Protein AF-0000000084992539 (afdb_homodimer)

Radius of gyration: 20.86 Å; Cα contacts (8 Å, |Δi|>4): 1136; chains: 2; bounding box: 51×56×51 Å

InterPro domains:
  IPR000878 Tetrapyrrole methylase [PF00590] (2-202)
  IPR006363 Precorrin-3B C17-methyltransferase domain [TIGR01466] (1-234)
  IPR006363 Precorrin-3B C17-methyltransferase domain [cd11646] (2-233)
  IPR014776 Tetrapyrrole methylase, subdomain 2 [G3DSA:3.30.950.10] (105-234)
  IPR014777 Tetrapyrrole methylase, subdomain 1 [G3DSA:3.40.1010.10] (1-104)
  IPR035996 Tetrapyrrole methylase superfamily [SSF53790] (2-235)
  IPR051810 Precorrin Methyltransferase [PTHR47036] (2-236)

Nearest PDB structures (foldseek):
  2zvb-assembly1_A  TM=9.576E-01  e=1.661E-28  Thermus thermophilus HB8
  3nut-assembly1_D  TM=9.569E-01  e=6.440E-25  Rhodobacter capsulatus
  6p5z-assembly1_A  TM=8.411E-01  e=5.111E-14  Salmonella enterica subsp. enterica serovar Typhimurium
  6pr0-assembly1_B  TM=8.339E-01  e=1.007E-13  Salmonella enterica subsp. enterica serovar Typhimurium
  1va0-assembly1_A  TM=8.004E-01  e=2.388E-13  Thermus thermophilus HB8

Sequence (472 aa):
MGIGPGSLSDLTFRAAACLEEAEVIIGYRPYLESIAAYLKGKEVFPGRMREELERAREAVLQAQKGKRVAVVSGGDPGVYGMAVPVLQAALEEGVAVEVIPGVTAATAVAACLGAPLGHDFAVVSLSDLLTPWPLILRRLKGALAADFVLVLYNPSSSRRQERWREAVEVIKGGRDPDTPVGIVWEATRPSERKVLTTVGEMEKFPVDMRSLVIVGNSQTYVAGGLMITPRGYERKMGIGPGSLSDLTFRAAACLEEAEVIIGYRPYLESIAAYLKGKEVFPGRMREELERAREAVLQAQKGKRVAVVSGGDPGVYGMAVPVLQAALEEGVAVEVIPGVTAATAVAACLGAPLGHDFAVVSLSDLLTPWPLILRRLKGALAADFVLVLYNPSSSRRQERWREAVEVIKGGRDPDTPVGIVWEATRPSERKVLTTVGEMEKFPVDMRSLVIVGNSQTYVAGGLMITPRGYERK

Solvent-accessible surface area (backbone atoms only — not comparable to full-atom values): 23608 Å² total; per-residue (Å²): 53,9,50,7,56,49,27,64,45,47,23,22,49,47,45,51,53,49,48,68,67,28,48,32,42,35,28,41,44,72,57,47,61,63,45,50,87,60,47,74,95,39,50,73,47,74,36,57,89,91,35,57,64,58,52,20,48,50,47,44,54,45,36,73,73,71,43,47,64,38,52,52,18,66,8,14,13,36,57,75,35,51,36,40,52,32,50,55,47,18,59,77,69,71,48,88,80,81,57,44,57,23,23,34,48,70,52,44,41,28,24,76,38,42,10,49,41,19,42,50,33,30,41,40,56,61,53,54,86,50,36,62,60,71,55,47,51,42,32,51,52,23,37,38,75,32,51,27,19,37,36,34,38,44,45,21,44,98,86,31,57,66,57,34,54,52,51,50,52,55,48,50,73,56,42,61,48,77,27,33,24,40,39,30,31,40,44,69,32,96,74,46,45,73,47,84,47,19,51,68,51,44,85,78,52,89,70,31,74,59,26,42,38,38,37,43,25,93,69,27,42,74,59,96,90,23,36,37,17,67,54,31,70,82,77,104,51,9,50,7,55,49,28,64,45,45,25,22,49,47,45,50,52,48,45,68,66,29,48,31,42,34,28,42,42,72,57,46,61,61,45,50,88,59,46,74,96,39,49,74,47,72,37,57,89,90,36,58,65,57,53,19,50,50,46,44,54,45,35,74,72,71,44,47,62,38,52,52,18,68,8,14,12,36,57,76,37,51,35,40,50,34,50,55,47,17,59,78,68,70,49,89,81,81,58,41,56,24,23,34,49,69,52,46,42,27,24,76,38,42,10,50,41,21,43,49,31,30,43,41,58,60,52,55,86,50,35,63,60,71,56,47,51,43,31,51,51,22,37,38,74,32,53,26,19,37,36,34,38,44,45,20,44,99,86,31,58,66,58,35,52,52,50,49,51,54,47,49,74,56,44,60,48,76,25,34,24,40,39,31,31,41,42,70,32,97,76,45,44,74,47,82,47,20,52,69,52,45,85,80,52,89,70,31,74,59,26,42,38,38,38,43,25,94,70,26,44,75,58,96,89,24,35,36,16,68,54,33,72,82,78,103

Structure (mmCIF, N/CA/C/O backbone):
data_AF-0000000084992539-model_v1
#
loop_
_entity.id
_entity.type
_entity.pdbx_description
1 polymer 'Precorrin-3B C17-methyltransferase'
#
loop_
_atom_site.group_PDB
_atom_site.id
_atom_site.type_symbol
_atom_site.label_atom_id
_atom_site.label_alt_id
_atom_site.label_comp_id
_atom_site.label_asym_id
_atom_site.label_entity_id
_atom_site.label_seq_id
_atom_site.pdbx_PDB_ins_code
_atom_site.Cartn_x
_atom_site.Cartn_y
_atom_site.Cartn_z
_atom_site.occupancy
_atom_site.B_iso_or_equiv
_atom_site.auth_seq_id
_atom_site.auth_comp_id
_atom_site.auth_asym_id
_atom_site.auth_atom_id
_atom_site.pdbx_PDB_model_num
ATOM 1 N N . MET A 1 1 ? 8.859 11.43 4.598 1 98.06 1 MET A N 1
ATOM 2 C CA . MET A 1 1 ? 9.305 10.352 3.719 1 98.06 1 MET A CA 1
ATOM 3 C C . MET A 1 1 ? 9.188 9 4.414 1 98.06 1 MET A C 1
ATOM 5 O O . MET A 1 1 ? 9.359 8.906 5.629 1 98.06 1 MET A O 1
ATOM 9 N N . GLY A 1 2 ? 8.797 7.98 3.609 1 98.5 2 GLY A N 1
ATOM 10 C CA . GLY A 1 2 ? 8.734 6.621 4.117 1 98.5 2 GLY A CA 1
ATOM 11 C C . GLY A 1 2 ? 10.086 5.93 4.148 1 98.5 2 GLY A C 1
ATOM 12 O O . GLY A 1 2 ? 10.828 5.957 3.164 1 98.5 2 GLY A O 1
ATOM 13 N N . ILE A 1 3 ? 10.359 5.285 5.285 1 98.19 3 ILE A N 1
ATOM 14 C CA . ILE A 1 3 ? 11.641 4.602 5.395 1 98.19 3 ILE A CA 1
ATOM 15 C C . ILE A 1 3 ? 11.43 3.092 5.297 1 98.19 3 ILE A C 1
ATOM 17 O O . ILE A 1 3 ? 12.359 2.312 5.523 1 98.19 3 ILE A O 1
ATOM 21 N N . GLY A 1 4 ? 10.195 2.672 4.965 1 98 4 GLY A N 1
ATOM 22 C CA . GLY A 1 4 ? 9.891 1.256 4.82 1 98 4 GLY A CA 1
ATOM 23 C C . GLY A 1 4 ? 9.484 0.596 6.125 1 98 4 GLY A C 1
ATOM 24 O O . GLY A 1 4 ? 9.391 1.261 7.156 1 98 4 GLY A O 1
ATOM 25 N N . PRO A 1 5 ? 9.266 -0.659 6.082 1 96.88 5 PRO A N 1
ATOM 26 C CA . PRO A 1 5 ? 8.609 -1.364 7.188 1 96.88 5 PRO A CA 1
ATOM 27 C C . PRO A 1 5 ? 9.57 -1.72 8.32 1 96.88 5 PRO A C 1
ATOM 29 O O . PRO A 1 5 ? 9.148 -1.908 9.461 1 96.88 5 PRO A O 1
ATOM 32 N N . GLY A 1 6 ? 10.82 -1.955 8 1 95.69 6 GLY A N 1
ATOM 33 C CA . GLY A 1 6 ? 11.711 -2.391 9.062 1 95.69 6 GLY A CA 1
ATOM 34 C C . GLY A 1 6 ? 13.164 -2.447 8.625 1 95.69 6 GLY A C 1
ATOM 35 O O . GLY A 1 6 ? 14.008 -1.706 9.141 1 95.69 6 GLY A O 1
ATOM 36 N N . SER A 1 7 ? 13.406 -3.236 7.621 1 96.31 7 SER A N 1
ATOM 37 C CA . SER A 1 7 ? 14.766 -3.42 7.121 1 96.31 7 SER A CA 1
ATOM 38 C C . SER A 1 7 ? 15.219 -2.217 6.301 1 96.31 7 SER A C 1
ATOM 40 O O . SER A 1 7 ? 14.461 -1.704 5.473 1 96.31 7 SER A O 1
ATOM 42 N N . LEU A 1 8 ? 16.438 -1.848 6.469 1 96.69 8 LEU A N 1
ATOM 43 C CA . LEU A 1 8 ? 17.016 -0.769 5.672 1 96.69 8 LEU A CA 1
ATOM 44 C C . LEU A 1 8 ? 17.078 -1.156 4.199 1 96.69 8 LEU A C 1
ATOM 46 O O . LEU A 1 8 ? 17.109 -0.287 3.324 1 96.69 8 LEU A O 1
ATOM 50 N N . SER A 1 9 ? 17.109 -2.414 3.959 1 97.94 9 SER A N 1
ATOM 51 C CA . SER A 1 9 ? 17.156 -2.877 2.574 1 97.94 9 SER A CA 1
ATOM 52 C C . SER A 1 9 ? 15.859 -2.52 1.842 1 97.94 9 SER A C 1
ATOM 54 O O . SER A 1 9 ? 15.82 -2.516 0.609 1 97.94 9 SER A O 1
ATOM 56 N N . ASP A 1 10 ? 14.781 -2.24 2.584 1 98.38 10 ASP A N 1
ATOM 57 C CA . ASP A 1 10 ? 13.5 -1.911 1.962 1 98.38 10 ASP A CA 1
ATOM 58 C C . ASP A 1 10 ? 13.367 -0.406 1.742 1 98.38 10 ASP A C 1
ATOM 60 O O . ASP A 1 10 ? 12.32 0.073 1.307 1 98.38 10 ASP A O 1
ATOM 64 N N . LEU A 1 11 ? 14.43 0.344 2.078 1 98.75 11 LEU A N 1
ATOM 65 C CA . LEU A 1 11 ? 14.492 1.766 1.762 1 98.75 11 LEU A CA 1
ATOM 66 C C . LEU A 1 11 ? 14.617 1.982 0.257 1 98.75 11 LEU A C 1
ATOM 68 O O . LEU A 1 11 ? 15.352 1.256 -0.421 1 98.75 11 LEU A O 1
ATOM 72 N N . THR A 1 12 ? 13.906 2.939 -0.321 1 98.81 12 THR A N 1
ATOM 73 C CA . THR A 1 12 ? 14.023 3.246 -1.742 1 98.81 12 THR A CA 1
ATOM 74 C C . THR A 1 12 ? 15.258 4.113 -2.008 1 98.81 12 THR A C 1
ATOM 76 O O . THR A 1 12 ? 15.742 4.801 -1.11 1 98.81 12 THR A O 1
ATOM 79 N N . PHE A 1 13 ? 15.703 4.113 -3.225 1 98.75 13 PHE A N 1
ATOM 80 C CA . PHE A 1 13 ? 16.797 4.992 -3.605 1 98.75 13 PHE A CA 1
ATOM 81 C C . PHE A 1 13 ? 16.422 6.453 -3.404 1 98.75 13 PHE A C 1
ATOM 83 O O . PHE A 1 13 ? 17.25 7.262 -2.965 1 98.75 13 PHE A O 1
ATOM 90 N N . ARG A 1 14 ? 15.211 6.805 -3.684 1 98.62 14 ARG A N 1
ATOM 91 C CA . ARG A 1 14 ? 14.727 8.172 -3.543 1 98.62 14 ARG A CA 1
ATOM 92 C C . ARG A 1 14 ? 14.742 8.609 -2.084 1 98.62 14 ARG A C 1
ATOM 94 O O . ARG A 1 14 ? 15.188 9.719 -1.771 1 98.62 14 ARG A O 1
ATOM 101 N N . ALA A 1 15 ? 14.195 7.746 -1.207 1 98.75 15 ALA A N 1
ATOM 102 C CA . ALA A 1 15 ? 14.203 8.062 0.219 1 98.75 15 ALA A CA 1
ATOM 103 C C . ALA A 1 15 ? 15.633 8.219 0.738 1 98.75 15 ALA A C 1
ATOM 105 O O . ALA A 1 15 ? 15.922 9.133 1.514 1 98.75 15 ALA A O 1
ATOM 106 N N . ALA A 1 16 ? 16.5 7.332 0.327 1 98.69 16 ALA A N 1
ATOM 107 C CA . ALA A 1 16 ? 17.891 7.406 0.733 1 98.69 16 ALA A CA 1
ATOM 108 C C . ALA A 1 16 ? 18.531 8.727 0.293 1 98.69 16 ALA A C 1
ATOM 110 O O . ALA A 1 16 ? 19.234 9.367 1.067 1 98.69 16 ALA A O 1
ATOM 111 N N . ALA A 1 17 ? 18.312 9.094 -0.949 1 98.62 17 ALA A N 1
ATOM 112 C CA . ALA A 1 17 ? 18.844 10.344 -1.474 1 98.62 17 ALA A CA 1
ATOM 113 C C . ALA A 1 17 ? 18.344 11.539 -0.663 1 98.62 17 ALA A C 1
ATOM 115 O O . ALA A 1 17 ? 19.094 12.469 -0.375 1 98.62 17 ALA A O 1
ATOM 116 N N . CYS A 1 18 ? 17.062 11.531 -0.306 1 98.44 18 CYS A N 1
ATOM 117 C CA . CYS A 1 18 ? 16.469 12.602 0.5 1 98.44 18 CYS A CA 1
ATOM 118 C C . CYS A 1 18 ? 17.141 12.68 1.868 1 98.44 18 CYS A C 1
ATOM 120 O O . CYS A 1 18 ? 17.438 13.766 2.355 1 98.44 18 CYS A O 1
ATOM 122 N N . LEU A 1 19 ? 17.359 11.523 2.465 1 98.69 19 LEU A N 1
ATOM 123 C CA . LEU A 1 19 ? 18.031 11.484 3.762 1 98.69 19 LEU A CA 1
ATOM 124 C C . LEU A 1 19 ? 19.438 12.039 3.662 1 98.69 19 LEU A C 1
ATOM 126 O O . LEU A 1 19 ? 19.891 12.773 4.543 1 98.69 19 LEU A O 1
ATOM 130 N N . GLU A 1 20 ? 20.125 11.672 2.623 1 98.44 20 GLU A N 1
ATOM 131 C CA . GLU A 1 20 ? 21.5 12.125 2.42 1 98.44 20 GLU A CA 1
ATOM 132 C C . GLU A 1 20 ? 21.562 13.648 2.266 1 98.44 20 GLU A C 1
ATOM 134 O O . GLU A 1 20 ? 22.484 14.289 2.754 1 98.44 20 GLU A O 1
ATOM 139 N N . GLU A 1 21 ? 20.594 14.211 1.638 1 98.06 21 GLU A N 1
ATOM 140 C CA . GLU A 1 21 ? 20.594 15.633 1.307 1 98.06 21 GLU A CA 1
ATOM 141 C C . GLU A 1 21 ? 20.062 16.469 2.467 1 98.06 21 GLU A C 1
ATOM 143 O O . GLU A 1 21 ? 20.297 17.672 2.525 1 98.06 21 GLU A O 1
ATOM 148 N N . ALA A 1 22 ? 19.328 15.859 3.355 1 98.62 22 ALA A N 1
ATOM 149 C CA . ALA A 1 22 ? 18.688 16.594 4.445 1 98.62 22 ALA A CA 1
ATOM 150 C C . ALA A 1 22 ? 19.719 17.156 5.406 1 98.62 22 ALA A C 1
ATOM 152 O O . ALA A 1 22 ? 20.766 16.547 5.645 1 98.62 22 ALA A O 1
ATOM 153 N N . GLU A 1 23 ? 19.469 18.312 5.891 1 98.75 23 GLU A N 1
ATOM 154 C CA . GLU A 1 23 ? 20.25 18.938 6.945 1 98.75 23 GLU A CA 1
ATOM 155 C C . GLU A 1 23 ? 19.672 18.625 8.32 1 98.75 23 GLU A C 1
ATOM 157 O O . GLU A 1 23 ? 20.406 18.594 9.32 1 98.75 23 GLU A O 1
ATOM 162 N N . VAL A 1 24 ? 18.375 18.5 8.383 1 98.88 24 VAL A N 1
ATOM 163 C CA . VAL A 1 24 ? 17.625 18.188 9.594 1 98.88 24 VAL A CA 1
ATOM 164 C C . VAL A 1 24 ? 16.781 16.938 9.359 1 98.88 24 VAL A C 1
ATOM 166 O O . VAL A 1 24 ? 16.109 16.812 8.336 1 98.88 24 VAL A O 1
ATOM 169 N N . ILE A 1 25 ? 16.859 16 10.273 1 98.88 25 ILE A N 1
ATOM 170 C CA . ILE A 1 25 ? 16.016 14.805 10.227 1 98.88 25 ILE A CA 1
ATOM 171 C C . ILE A 1 25 ? 15.195 14.703 11.5 1 98.88 25 ILE A C 1
ATOM 173 O O . ILE A 1 25 ? 15.734 14.773 12.609 1 98.88 25 ILE A O 1
ATOM 177 N N . ILE A 1 26 ? 13.875 14.594 11.375 1 98.81 26 ILE A N 1
ATOM 178 C CA . ILE A 1 26 ? 12.914 14.539 12.469 1 98.81 26 ILE A CA 1
ATOM 179 C C . ILE A 1 26 ? 12.133 13.219 12.406 1 98.81 26 ILE A C 1
ATOM 181 O O . ILE A 1 26 ? 11.688 12.812 11.336 1 98.81 26 ILE A O 1
ATOM 185 N N . GLY A 1 27 ? 11.969 12.523 13.508 1 98.31 27 GLY A N 1
ATOM 186 C CA . GLY A 1 27 ? 11.195 11.289 13.5 1 98.31 27 GLY A CA 1
ATOM 187 C C . GLY A 1 27 ? 11.055 10.664 14.875 1 98.31 27 GLY A C 1
ATOM 188 O O . GLY A 1 27 ? 11.633 11.156 15.844 1 98.31 27 GLY A O 1
ATOM 189 N N . TYR A 1 28 ? 10.18 9.617 14.945 1 96.94 28 TYR A N 1
ATOM 190 C CA . TYR A 1 28 ? 10.062 8.773 16.125 1 96.94 28 TYR A CA 1
ATOM 191 C C . TYR A 1 28 ? 11.383 8.07 16.422 1 96.94 28 TYR A C 1
ATOM 193 O O . TYR A 1 28 ? 12.055 7.578 15.516 1 96.94 28 TYR A O 1
ATOM 201 N N . ARG A 1 29 ? 11.727 8.055 17.594 1 96.38 29 ARG A N 1
ATOM 202 C CA . ARG A 1 29 ? 13.055 7.625 18.016 1 96.38 29 ARG A CA 1
ATOM 203 C C . ARG A 1 29 ? 13.398 6.262 17.422 1 96.38 29 ARG A C 1
ATOM 205 O O . ARG A 1 29 ? 14.461 6.078 16.844 1 96.38 29 ARG A O 1
ATOM 212 N N . PRO A 1 30 ? 12.516 5.32 17.531 1 94.06 30 PRO A N 1
ATOM 213 C CA . PRO A 1 30 ? 12.852 4.008 16.969 1 94.06 30 PRO A CA 1
ATOM 214 C C . PRO A 1 30 ? 13.07 4.047 15.461 1 94.06 30 PRO A C 1
ATOM 216 O O . PRO A 1 30 ? 13.883 3.283 14.93 1 94.06 30 PRO A O 1
ATOM 219 N N . TYR A 1 31 ? 12.367 4.93 14.781 1 96.31 31 TYR A N 1
ATOM 220 C CA . TYR A 1 31 ? 12.57 5.07 13.344 1 96.31 31 TYR A CA 1
ATOM 221 C C . TYR A 1 31 ? 13.93 5.695 13.047 1 96.31 31 TYR A C 1
ATOM 223 O O . TYR A 1 31 ? 14.617 5.281 12.109 1 96.31 31 TYR A O 1
ATOM 231 N N . LEU A 1 32 ? 14.281 6.664 13.836 1 97.69 32 LEU A N 1
ATOM 232 C CA . LEU A 1 32 ? 15.586 7.297 13.672 1 97.69 32 LEU A CA 1
ATOM 233 C C . LEU A 1 32 ? 16.703 6.297 13.938 1 97.69 32 LEU A C 1
ATOM 235 O O . LEU A 1 32 ? 17.703 6.281 13.219 1 97.69 32 LEU A O 1
ATOM 239 N N . GLU A 1 33 ? 16.484 5.457 14.906 1 96.06 33 GLU A N 1
ATOM 240 C CA . GLU A 1 33 ? 17.469 4.434 15.219 1 96.06 33 GLU A CA 1
ATOM 241 C C . GLU A 1 33 ? 17.656 3.459 14.055 1 96.06 33 GLU A C 1
ATOM 243 O O . GLU A 1 33 ? 18.766 2.992 13.797 1 96.06 33 GLU A O 1
ATOM 248 N N . SER A 1 34 ? 16.625 3.213 13.344 1 95.88 34 SER A N 1
ATOM 249 C CA . SER A 1 34 ? 16.641 2.252 12.25 1 95.88 34 SER A CA 1
ATOM 250 C C . SER A 1 34 ? 17.406 2.803 11.047 1 95.88 34 SER A C 1
ATOM 252 O O . SER A 1 34 ? 17.828 2.045 10.164 1 95.88 34 SER A O 1
ATOM 254 N N . ILE A 1 35 ? 17.609 4.121 11.008 1 97.94 35 ILE A N 1
ATOM 255 C CA . ILE A 1 35 ? 18.344 4.723 9.891 1 97.94 35 ILE A CA 1
ATOM 256 C C . ILE A 1 35 ? 19.578 5.449 10.422 1 97.94 35 ILE A C 1
ATOM 258 O O . ILE A 1 35 ? 19.953 6.504 9.898 1 97.94 35 ILE A O 1
ATOM 262 N N . ALA A 1 36 ? 20.172 4.98 11.414 1 97.44 36 ALA A N 1
ATOM 263 C CA . ALA A 1 36 ? 21.281 5.613 12.117 1 97.44 36 ALA A CA 1
ATOM 264 C C . ALA A 1 36 ? 22.406 5.973 11.156 1 97.44 36 ALA A C 1
ATOM 266 O O . ALA A 1 36 ? 23.094 6.984 11.344 1 97.44 36 ALA A O 1
ATOM 267 N N . ALA A 1 37 ? 22.594 5.25 10.117 1 96.94 37 ALA A N 1
ATOM 268 C CA . ALA A 1 37 ? 23.656 5.449 9.156 1 96.94 37 ALA A CA 1
ATOM 269 C C . ALA A 1 37 ? 23.5 6.77 8.406 1 96.94 37 ALA A C 1
ATOM 271 O O . ALA A 1 37 ? 24.469 7.324 7.887 1 96.94 37 ALA A O 1
ATOM 272 N N . TYR A 1 38 ? 22.312 7.312 8.414 1 98.12 38 TYR A N 1
ATOM 273 C CA . TYR A 1 38 ? 22.031 8.523 7.652 1 98.12 38 TYR A CA 1
ATOM 274 C C . TYR A 1 38 ? 22.016 9.75 8.555 1 98.12 38 TYR A C 1
ATOM 276 O O . TYR A 1 38 ? 21.844 10.875 8.086 1 98.12 38 TYR A O 1
ATOM 284 N N . LEU A 1 39 ? 22.281 9.562 9.828 1 98.31 39 LEU A N 1
ATOM 285 C CA . LEU A 1 39 ? 22.062 10.648 10.773 1 98.31 39 LEU A CA 1
ATOM 286 C C . LEU A 1 39 ? 23.359 11.414 11.031 1 98.31 39 LEU A C 1
ATOM 288 O O . LEU A 1 39 ? 23.328 12.516 11.586 1 98.31 39 LEU A O 1
ATOM 292 N N . LYS A 1 40 ? 24.5 10.875 10.68 1 97 40 LYS A N 1
ATOM 293 C CA . LYS A 1 40 ? 25.781 11.492 10.984 1 97 40 LYS A CA 1
ATOM 294 C C . LYS A 1 40 ? 25.891 12.875 10.359 1 97 40 LYS A C 1
ATOM 296 O O . LYS A 1 40 ? 25.625 13.047 9.172 1 97 40 LYS A O 1
ATOM 301 N N . GLY A 1 41 ? 26.266 13.82 11.148 1 97.56 41 GLY A N 1
ATOM 302 C CA . GLY A 1 41 ? 26.5 15.172 10.664 1 97.56 41 GLY A CA 1
ATOM 303 C C . GLY A 1 41 ? 25.234 15.969 10.484 1 97.56 41 GLY A C 1
ATOM 304 O O . GLY A 1 41 ? 25.266 17.094 9.984 1 97.56 41 GLY A O 1
ATOM 305 N N . LYS A 1 42 ? 24.172 15.469 10.852 1 98.31 42 LYS A N 1
ATOM 306 C CA . LYS A 1 42 ? 22.891 16.141 10.672 1 98.31 42 LYS A CA 1
ATOM 307 C C . LYS A 1 42 ? 22.297 16.578 12.016 1 98.31 42 LYS A C 1
ATOM 309 O O . LYS A 1 42 ? 22.688 16.047 13.062 1 98.31 42 LYS A O 1
ATOM 314 N N . GLU A 1 43 ? 21.484 17.578 11.953 1 98.62 43 GLU A N 1
ATOM 315 C CA . GLU A 1 43 ? 20.656 17.875 13.117 1 98.62 43 GLU A CA 1
ATOM 316 C C . GLU A 1 43 ? 19.484 16.906 13.219 1 98.62 43 GLU A C 1
ATOM 318 O O . GLU A 1 43 ? 18.703 16.766 12.266 1 98.62 43 GLU A O 1
ATOM 323 N N . VAL A 1 44 ? 19.422 16.234 14.344 1 98.62 44 VAL A N 1
ATOM 324 C CA . VAL A 1 44 ? 18.406 15.203 14.516 1 98.62 44 VAL A CA 1
ATOM 325 C C . VAL A 1 44 ? 17.453 15.586 15.648 1 98.62 44 VAL A C 1
ATOM 327 O O . VAL A 1 44 ? 17.891 15.984 16.734 1 98.62 44 VAL A O 1
ATOM 330 N N . PHE A 1 45 ? 16.141 15.516 15.422 1 98.06 45 PHE A N 1
ATOM 331 C CA . PHE A 1 45 ? 15.109 15.781 16.422 1 98.06 45 PHE A CA 1
ATOM 332 C C . PHE A 1 45 ? 14.273 14.539 16.688 1 98.06 45 PHE A C 1
ATOM 334 O O . PHE A 1 45 ? 13.305 14.266 15.977 1 98.06 45 PHE A O 1
ATOM 341 N N . PRO A 1 46 ? 14.586 13.844 17.734 1 96 46 PRO A N 1
ATOM 342 C CA . PRO A 1 46 ? 13.812 12.648 18.078 1 96 46 PRO A CA 1
ATOM 343 C C . PRO A 1 46 ? 12.5 12.984 18.797 1 96 46 PRO A C 1
ATOM 345 O O . PRO A 1 46 ? 12.461 13.914 19.609 1 96 46 PRO A O 1
ATOM 348 N N . GLY A 1 47 ? 11.461 12.367 18.438 1 91.12 47 GLY A N 1
ATOM 349 C CA . GLY A 1 47 ? 10.188 12.492 19.125 1 91.12 47 GLY A CA 1
ATOM 350 C C . GLY A 1 47 ? 9.727 11.188 19.75 1 91.12 47 GLY A C 1
ATOM 351 O O . GLY A 1 47 ? 10.273 10.125 19.453 1 91.12 47 GLY A O 1
ATOM 352 N N . ARG A 1 48 ? 8.773 11.43 20.688 1 86.75 48 ARG A N 1
ATOM 353 C CA . ARG A 1 48 ? 8.109 10.273 21.266 1 86.75 48 ARG A CA 1
ATOM 354 C C . ARG A 1 48 ? 6.914 9.844 20.422 1 86.75 48 ARG A C 1
ATOM 356 O O . ARG A 1 48 ? 6.539 10.531 19.469 1 86.75 48 ARG A O 1
ATOM 363 N N . MET A 1 49 ? 6.477 8.672 21.047 1 78.81 49 MET A N 1
ATOM 364 C CA . MET A 1 49 ? 5.246 8.195 20.422 1 78.81 49 MET A CA 1
ATOM 365 C C . MET A 1 49 ? 4.102 9.172 20.656 1 78.81 49 MET A C 1
ATOM 367 O O . MET A 1 49 ? 4.055 9.859 21.672 1 78.81 49 MET A O 1
ATOM 371 N N . ARG A 1 50 ? 3.25 9.547 19.781 1 81.25 50 ARG A N 1
ATOM 372 C CA . ARG A 1 50 ? 2.041 10.359 19.844 1 81.25 50 ARG A CA 1
ATOM 373 C C . ARG A 1 50 ? 2.381 11.844 19.781 1 81.25 50 ARG A C 1
ATOM 375 O O . ARG A 1 50 ? 1.542 12.695 20.094 1 81.25 50 ARG A O 1
ATOM 382 N N . GLU A 1 51 ? 3.658 12.18 19.531 1 92.19 51 GLU A N 1
ATOM 383 C CA . GLU A 1 51 ? 4.055 13.578 19.406 1 92.19 51 GLU A CA 1
ATOM 384 C C . GLU A 1 51 ? 4.129 13.984 17.938 1 92.19 51 GLU A C 1
ATOM 386 O O . GLU A 1 51 ? 5.059 14.688 17.531 1 92.19 51 GLU A O 1
ATOM 391 N N . GLU A 1 52 ? 3.17 13.492 17.172 1 94.81 52 GLU A N 1
ATOM 392 C CA . GLU A 1 52 ? 3.158 13.734 15.742 1 94.81 52 GLU A CA 1
ATOM 393 C C . GLU A 1 52 ? 3.031 15.227 15.43 1 94.81 52 GLU A C 1
ATOM 395 O O . GLU A 1 52 ? 3.732 15.742 14.562 1 94.81 52 GLU A O 1
ATOM 400 N N . LEU A 1 53 ? 2.17 15.945 16.188 1 95.31 53 LEU A N 1
ATOM 401 C CA . LEU A 1 53 ? 1.955 17.359 15.93 1 95.31 53 LEU A CA 1
ATOM 402 C C . LEU A 1 53 ? 3.195 18.172 16.281 1 95.31 53 LEU A C 1
ATOM 404 O O . LEU A 1 53 ? 3.533 19.141 15.594 1 95.31 53 LEU A O 1
ATOM 408 N N . GLU A 1 54 ? 3.855 17.766 17.328 1 96.5 54 GLU A N 1
ATOM 409 C CA . GLU A 1 54 ? 5.094 18.422 17.719 1 96.5 54 GLU A CA 1
ATOM 410 C C . GLU A 1 54 ? 6.184 18.234 16.672 1 96.5 54 GLU A C 1
ATOM 412 O O . GLU A 1 54 ? 6.902 19.172 16.328 1 96.5 54 GLU A O 1
ATOM 417 N N . ARG A 1 55 ? 6.32 17.062 16.172 1 97.94 55 ARG A N 1
ATOM 418 C CA . ARG A 1 55 ? 7.297 16.781 15.125 1 97.94 55 ARG A CA 1
ATOM 419 C C . ARG A 1 55 ? 6.992 17.578 13.859 1 97.94 55 ARG A C 1
ATOM 421 O O . ARG A 1 55 ? 7.902 18.094 13.211 1 97.94 55 ARG A O 1
ATOM 428 N N . ALA A 1 56 ? 5.73 17.672 13.555 1 97.94 56 ALA A N 1
ATOM 429 C CA . ALA A 1 56 ? 5.316 18.438 12.375 1 97.94 56 ALA A CA 1
ATOM 430 C C . ALA A 1 56 ? 5.652 19.922 12.531 1 97.94 56 ALA A C 1
ATOM 432 O O . ALA A 1 56 ? 6.191 20.531 11.609 1 97.94 56 ALA A O 1
ATOM 433 N N . ARG A 1 57 ? 5.344 20.453 13.68 1 97.44 57 ARG A N 1
ATOM 434 C CA . ARG A 1 57 ? 5.629 21.859 13.938 1 97.44 57 ARG A CA 1
ATOM 435 C C . ARG A 1 57 ? 7.125 22.141 13.891 1 97.44 57 ARG A C 1
ATOM 437 O O . ARG A 1 57 ? 7.559 23.141 13.328 1 97.44 57 ARG A O 1
ATOM 444 N N . GLU A 1 58 ? 7.867 21.234 14.477 1 98.25 58 GLU A N 1
ATOM 445 C CA . GLU A 1 58 ? 9.32 21.391 14.453 1 98.25 58 GLU A CA 1
ATOM 446 C C . GLU A 1 58 ? 9.859 21.344 13.031 1 98.25 58 GLU A C 1
ATOM 448 O O . GLU A 1 58 ? 10.773 22.109 12.688 1 98.25 58 GLU A O 1
ATOM 453 N N . ALA A 1 59 ? 9.328 20.469 12.219 1 98.62 59 ALA A N 1
ATOM 454 C CA . ALA A 1 59 ? 9.742 20.375 10.82 1 98.62 59 ALA A CA 1
ATOM 455 C C . ALA A 1 59 ? 9.523 21.688 10.086 1 98.62 59 ALA A C 1
ATOM 457 O O . ALA A 1 59 ? 10.406 22.172 9.367 1 98.62 59 ALA A O 1
ATOM 458 N N . VAL A 1 60 ? 8.375 22.297 10.297 1 98.56 60 VAL A N 1
ATOM 459 C CA . VAL A 1 60 ? 8.031 23.547 9.648 1 98.56 60 VAL A CA 1
ATOM 460 C C . VAL A 1 60 ? 8.953 24.672 10.133 1 98.56 60 VAL A C 1
ATOM 462 O O . VAL A 1 60 ? 9.445 25.469 9.336 1 98.56 60 VAL A O 1
ATOM 465 N N . LEU A 1 61 ? 9.156 24.672 11.43 1 98.44 61 LEU A N 1
ATOM 466 C CA . LEU A 1 61 ? 10.039 25.672 12.016 1 98.44 61 LEU A CA 1
ATOM 467 C C . LEU A 1 61 ? 11.43 25.609 11.406 1 98.44 61 LEU A C 1
ATOM 469 O O . LEU A 1 61 ? 12 26.641 11.023 1 98.44 61 LEU A O 1
ATOM 473 N N . GLN A 1 62 ? 11.992 24.438 11.258 1 98.62 62 GLN A N 1
ATOM 474 C CA . GLN A 1 62 ? 13.32 24.266 10.695 1 98.62 62 GLN A CA 1
ATOM 475 C C . GLN A 1 62 ? 13.344 24.641 9.219 1 98.62 62 GLN A C 1
ATOM 477 O O . GLN A 1 62 ? 14.312 25.219 8.734 1 98.62 62 GLN A O 1
ATOM 482 N N . ALA A 1 63 ? 12.336 24.234 8.492 1 98.62 63 ALA A N 1
ATOM 483 C CA . ALA A 1 63 ? 12.242 24.578 7.07 1 98.62 63 ALA A CA 1
ATOM 484 C C . ALA A 1 63 ? 12.195 26.078 6.875 1 98.62 63 ALA A C 1
ATOM 486 O O . ALA A 1 63 ? 12.773 26.609 5.922 1 98.62 63 ALA A O 1
ATOM 487 N N . GLN A 1 64 ? 11.484 26.766 7.793 1 98.25 64 GLN A N 1
ATOM 488 C CA . GLN A 1 64 ? 11.367 28.219 7.715 1 98.25 64 GLN A CA 1
ATOM 489 C C . GLN A 1 64 ? 12.727 28.891 7.918 1 98.25 64 GLN A C 1
ATOM 491 O O . GLN A 1 64 ? 12.938 30.016 7.465 1 98.25 64 GLN A O 1
ATOM 496 N N . LYS A 1 65 ? 13.586 28.219 8.57 1 98.12 65 LYS A N 1
ATOM 497 C CA . LYS A 1 65 ? 14.945 28.719 8.758 1 98.12 65 LYS A CA 1
ATOM 498 C C . LYS A 1 65 ? 15.797 28.484 7.508 1 98.12 65 LYS A C 1
ATOM 500 O O . LYS A 1 65 ? 16.984 28.797 7.496 1 98.12 65 LYS A O 1
ATOM 505 N N . GLY A 1 66 ? 15.227 27.859 6.457 1 98 66 GLY A N 1
ATOM 506 C CA . GLY A 1 66 ? 15.898 27.656 5.188 1 98 66 GLY A CA 1
ATOM 507 C C . GLY A 1 66 ? 16.594 26.312 5.086 1 98 66 GLY A C 1
ATOM 508 O O . GLY A 1 66 ? 17.328 26.047 4.125 1 98 66 GLY A O 1
ATOM 509 N N . LYS A 1 67 ? 16.297 25.438 6.016 1 98.5 67 LYS A N 1
ATOM 510 C CA . LYS A 1 67 ? 16.969 24.141 6.043 1 98.5 67 LYS A CA 1
ATOM 511 C C . LYS A 1 67 ? 16.203 23.094 5.25 1 98.5 67 LYS A C 1
ATOM 513 O O . LYS A 1 67 ? 14.969 23.156 5.172 1 98.5 67 LYS A O 1
ATOM 518 N N . ARG A 1 68 ? 16.891 22.188 4.637 1 98.44 68 ARG A N 1
ATOM 519 C CA . ARG A 1 68 ? 16.281 21 4.047 1 98.44 68 ARG A CA 1
ATOM 520 C C . ARG A 1 68 ? 15.938 19.969 5.12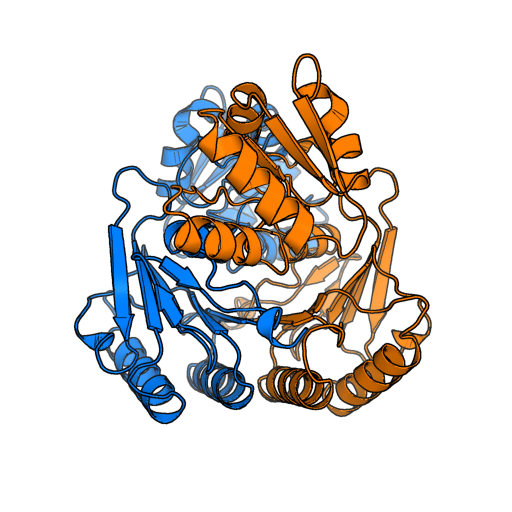1 1 98.44 68 ARG A C 1
ATOM 522 O O . ARG A 1 68 ? 16.828 19.422 5.785 1 98.44 68 ARG A O 1
ATOM 529 N N . VAL A 1 69 ? 14.664 19.719 5.32 1 98.88 69 VAL A N 1
ATOM 530 C CA . VAL A 1 69 ? 14.188 18.922 6.441 1 98.88 69 VAL A CA 1
ATOM 531 C C . VAL A 1 69 ? 13.562 17.625 5.93 1 98.88 69 VAL A C 1
ATOM 533 O O . VAL A 1 69 ? 12.789 17.641 4.973 1 98.88 69 VAL A O 1
ATOM 536 N N . ALA A 1 70 ? 13.922 16.547 6.508 1 98.88 70 ALA A N 1
ATOM 537 C CA . ALA A 1 70 ? 13.258 15.273 6.273 1 98.88 70 ALA A CA 1
ATOM 538 C C . ALA A 1 70 ? 12.508 14.805 7.516 1 98.88 70 ALA A C 1
ATOM 540 O O . ALA A 1 70 ? 13.102 14.656 8.586 1 98.88 70 ALA A O 1
ATOM 541 N N . VAL A 1 71 ? 11.227 14.625 7.41 1 98.88 71 VAL A N 1
ATOM 542 C CA . VAL A 1 71 ? 10.438 13.969 8.453 1 98.88 71 VAL A CA 1
ATOM 543 C C . VAL A 1 71 ? 10.219 12.508 8.086 1 98.88 71 VAL A C 1
ATOM 545 O O . VAL A 1 71 ? 9.586 12.195 7.074 1 98.88 71 VAL A O 1
ATOM 548 N N . VAL A 1 72 ? 10.68 11.594 8.961 1 98.44 72 VAL A N 1
ATOM 549 C CA . VAL A 1 72 ? 10.672 10.188 8.594 1 98.44 72 VAL A CA 1
ATOM 550 C C . VAL A 1 72 ? 9.461 9.5 9.227 1 98.44 72 VAL A C 1
ATOM 552 O O . VAL A 1 72 ? 9.078 9.812 10.352 1 98.44 72 VAL A O 1
ATOM 555 N N . SER A 1 73 ? 8.898 8.656 8.5 1 97.75 73 SER A N 1
ATOM 556 C CA . SER A 1 73 ? 7.789 7.809 8.914 1 97.75 73 SER A CA 1
ATOM 557 C C . SER A 1 73 ? 8.086 6.336 8.656 1 97.75 73 SER A C 1
ATOM 559 O O . SER A 1 73 ? 8.703 5.992 7.645 1 97.75 73 SER A O 1
ATOM 561 N N . GLY A 1 74 ? 7.691 5.473 9.633 1 96.81 74 GLY A N 1
ATOM 562 C CA . GLY A 1 74 ? 7.73 4.047 9.359 1 96.81 74 GLY A CA 1
ATOM 563 C C . GLY A 1 74 ? 6.785 3.625 8.25 1 96.81 74 GLY A C 1
ATOM 564 O O . GLY A 1 74 ? 5.668 4.137 8.148 1 96.81 74 GLY A O 1
ATOM 565 N N . GLY A 1 75 ? 7.238 2.67 7.418 1 98.06 75 GLY A N 1
ATOM 566 C CA . GLY A 1 75 ? 6.422 2.293 6.277 1 98.06 75 GLY A CA 1
ATOM 567 C C . GLY A 1 75 ? 6.285 3.4 5.25 1 98.06 75 GLY A C 1
ATOM 568 O O . GLY A 1 75 ? 7.285 3.93 4.762 1 98.06 75 GLY A O 1
ATOM 569 N N . ASP A 1 76 ? 5.152 3.781 4.922 1 98.81 76 ASP A N 1
ATOM 570 C CA . ASP A 1 76 ? 4.801 4.895 4.043 1 98.81 76 ASP A CA 1
ATOM 571 C C . ASP A 1 76 ? 4.262 6.074 4.848 1 98.81 76 ASP A C 1
ATOM 573 O O . ASP A 1 76 ? 3.461 5.895 5.77 1 98.81 76 ASP A O 1
ATOM 577 N N . PRO A 1 77 ? 4.695 7.281 4.492 1 98.75 77 PRO A N 1
ATOM 578 C CA . PRO A 1 77 ? 4.254 8.422 5.301 1 98.75 77 PRO A CA 1
ATOM 579 C C . PRO A 1 77 ? 2.775 8.75 5.105 1 98.75 77 PRO A C 1
ATOM 581 O O . PRO A 1 77 ? 2.188 9.469 5.914 1 98.75 77 PRO A O 1
ATOM 584 N N . GLY A 1 78 ? 2.137 8.289 4.066 1 98.56 78 GLY A N 1
ATOM 585 C CA . GLY A 1 78 ? 0.751 8.602 3.752 1 98.56 78 GLY A CA 1
ATOM 586 C C . GLY A 1 78 ? -0.24 7.668 4.422 1 98.56 78 GLY A C 1
ATOM 587 O O . GLY A 1 78 ? -1.442 7.938 4.438 1 98.56 78 GLY A O 1
ATOM 588 N N . VAL A 1 79 ? 0.213 6.52 4.93 1 98.69 79 VAL A N 1
ATOM 589 C CA . VAL A 1 79 ? -0.657 5.543 5.574 1 98.69 79 VAL A CA 1
ATOM 590 C C . VAL A 1 79 ? -0.469 5.598 7.09 1 98.69 79 VAL A C 1
ATOM 592 O O . VAL A 1 79 ? 0.481 5.023 7.625 1 98.69 79 VAL A O 1
ATOM 595 N N . TYR A 1 80 ? -1.346 6.258 7.77 1 97.12 80 TYR A N 1
ATOM 596 C CA . TYR A 1 80 ? -1.323 6.457 9.211 1 97.12 80 TYR A CA 1
ATOM 597 C C . TYR A 1 80 ? 0.01 7.043 9.664 1 97.12 80 TYR A C 1
ATOM 599 O O . TYR A 1 80 ? 0.509 6.715 10.742 1 97.12 80 TYR A O 1
ATOM 607 N N . GLY A 1 81 ? 0.625 7.824 8.797 1 96.75 81 GLY A N 1
ATOM 608 C CA . GLY A 1 81 ? 1.956 8.344 9.062 1 96.75 81 GLY A CA 1
ATOM 609 C C . GLY A 1 81 ? 1.997 9.859 9.164 1 96.75 81 GLY A C 1
ATOM 610 O O . GLY A 1 81 ? 0.993 10.492 9.492 1 96.75 81 GLY A O 1
ATOM 611 N N . MET A 1 82 ? 3.107 10.422 8.875 1 97.88 82 MET A N 1
ATOM 612 C CA . MET A 1 82 ? 3.393 11.812 9.211 1 97.88 82 MET A CA 1
ATOM 613 C C . MET A 1 82 ? 2.99 12.742 8.07 1 97.88 82 MET A C 1
ATOM 615 O O . MET A 1 82 ? 3.025 13.961 8.219 1 97.88 82 MET A O 1
ATOM 619 N N . ALA A 1 83 ? 2.531 12.211 6.895 1 98.56 83 ALA A N 1
ATOM 620 C CA . ALA A 1 83 ? 2.205 13.078 5.766 1 98.56 83 ALA A CA 1
ATOM 621 C C . ALA A 1 83 ? 1.097 14.062 6.125 1 98.56 83 ALA A C 1
ATOM 623 O O . ALA A 1 83 ? 1.206 15.258 5.852 1 98.56 83 ALA A O 1
ATOM 624 N N . VAL A 1 84 ? 0.069 13.57 6.824 1 98.19 84 VAL A N 1
ATOM 625 C CA . VAL A 1 84 ? -1.091 14.406 7.113 1 98.19 84 VAL A CA 1
ATOM 626 C C . VAL A 1 84 ? -0.691 15.539 8.055 1 98.19 84 VAL A C 1
ATOM 628 O O . VAL A 1 84 ? -0.812 16.719 7.707 1 98.19 84 VAL A O 1
ATOM 631 N N . PRO A 1 85 ? -0.138 15.258 9.219 1 97.75 85 PRO A N 1
ATOM 632 C CA . PRO A 1 85 ? 0.145 16.375 10.125 1 97.75 85 PRO A CA 1
ATOM 633 C C . PRO A 1 85 ? 1.207 17.328 9.578 1 97.75 85 PRO A C 1
ATOM 635 O O . PRO A 1 85 ? 1.146 18.531 9.82 1 97.75 85 PRO A O 1
ATOM 638 N N . VAL A 1 86 ? 2.191 16.844 8.836 1 98.56 86 VAL A N 1
ATOM 639 C CA . VAL A 1 86 ? 3.232 17.719 8.289 1 98.56 86 VAL A CA 1
ATOM 640 C C . VAL A 1 86 ? 2.637 18.625 7.219 1 98.56 86 VAL A C 1
ATOM 642 O O . VAL A 1 86 ? 2.908 19.828 7.195 1 98.56 86 VAL A O 1
ATOM 645 N N . LEU A 1 87 ? 1.829 18.047 6.285 1 98.5 87 LEU A N 1
ATOM 646 C CA . LEU A 1 87 ? 1.224 18.859 5.23 1 98.5 87 LEU A CA 1
ATOM 647 C C . LEU A 1 87 ? 0.301 19.922 5.82 1 98.5 87 LEU A C 1
ATOM 649 O O . LEU A 1 87 ? 0.281 21.062 5.352 1 98.5 87 LEU A O 1
ATOM 653 N N . GLN A 1 88 ? -0.461 19.516 6.848 1 97.69 88 GLN A N 1
ATOM 654 C CA . GLN A 1 88 ? -1.362 20.469 7.48 1 97.69 88 GLN A CA 1
ATOM 655 C C . GLN A 1 88 ? -0.586 21.625 8.117 1 97.69 88 GLN A C 1
ATOM 657 O O . GLN A 1 88 ? -0.924 22.797 7.918 1 97.69 88 GLN A O 1
ATOM 662 N N . ALA A 1 89 ? 0.457 21.297 8.836 1 97.56 89 ALA A N 1
ATOM 663 C CA . ALA A 1 89 ? 1.29 22.312 9.453 1 97.56 89 ALA A CA 1
ATOM 664 C C . ALA A 1 89 ? 1.957 23.203 8.398 1 97.56 89 ALA A C 1
ATOM 666 O O . ALA A 1 89 ? 2.039 24.422 8.555 1 97.56 89 ALA A O 1
ATOM 667 N N . ALA A 1 90 ? 2.43 22.594 7.355 1 98.31 90 ALA A N 1
ATOM 668 C CA . ALA A 1 90 ? 3.15 23.297 6.301 1 98.31 90 ALA A CA 1
ATOM 669 C C . ALA A 1 90 ? 2.227 24.25 5.547 1 98.31 90 ALA A C 1
ATOM 671 O O . ALA A 1 90 ? 2.637 25.344 5.16 1 98.31 90 ALA A O 1
ATOM 672 N N . LEU A 1 91 ? 1.027 23.812 5.281 1 97.06 91 LEU A N 1
ATOM 673 C CA . LEU A 1 91 ? 0.042 24.625 4.598 1 97.06 91 LEU A CA 1
ATOM 674 C C . LEU A 1 91 ? -0.225 25.922 5.375 1 97.06 91 LEU A C 1
ATOM 676 O O . LEU A 1 91 ? -0.306 27 4.785 1 97.06 91 LEU A O 1
ATOM 680 N N . GLU A 1 92 ? -0.354 25.781 6.641 1 95.06 92 GLU A N 1
ATOM 681 C CA . GLU A 1 92 ? -0.625 26.922 7.504 1 95.06 92 GLU A CA 1
ATOM 682 C C . GLU A 1 92 ? 0.501 27.953 7.426 1 95.06 92 GLU A C 1
ATOM 684 O O . GLU A 1 92 ? 0.261 29.141 7.559 1 95.06 92 GLU A O 1
ATOM 689 N N . GLU A 1 93 ? 1.674 27.484 7.113 1 96.62 93 GLU A N 1
ATOM 690 C CA . GLU A 1 93 ? 2.842 28.359 7.207 1 96.62 93 GLU A CA 1
ATOM 691 C C . GLU A 1 93 ? 3.43 28.656 5.832 1 96.62 93 GLU A C 1
ATOM 693 O O . GLU A 1 93 ? 4.434 29.359 5.715 1 96.62 93 GLU A O 1
ATOM 698 N N . GLY A 1 94 ? 2.846 28.031 4.812 1 96.44 94 GLY A N 1
ATOM 699 C CA . GLY A 1 94 ? 3.283 28.281 3.449 1 96.44 94 GLY A CA 1
ATOM 700 C C . GLY A 1 94 ? 4.602 27.609 3.111 1 96.44 94 GLY A C 1
ATOM 701 O O . GLY A 1 94 ? 5.426 28.188 2.395 1 96.44 94 GLY A O 1
ATOM 702 N N . VAL A 1 95 ? 4.898 26.531 3.699 1 97.81 95 VAL A N 1
ATOM 703 C CA . VAL A 1 95 ? 6.105 25.75 3.439 1 97.81 95 VAL A CA 1
ATOM 704 C C . VAL A 1 95 ? 5.805 24.656 2.424 1 97.81 95 VAL A C 1
ATOM 706 O O . VAL A 1 95 ? 4.789 23.969 2.529 1 97.81 95 VAL A O 1
ATOM 709 N N . ALA A 1 96 ? 6.625 24.547 1.422 1 97.06 96 ALA A N 1
ATOM 710 C CA . ALA A 1 96 ? 6.445 23.5 0.422 1 97.06 96 ALA A CA 1
ATOM 711 C C . ALA A 1 96 ? 6.887 22.141 0.964 1 97.06 96 ALA A C 1
ATOM 713 O O . ALA A 1 96 ? 7.906 22.047 1.654 1 97.06 96 ALA A O 1
ATOM 714 N N . VAL A 1 97 ? 6.117 21.141 0.697 1 98.44 97 VAL A N 1
ATOM 715 C CA . VAL A 1 97 ? 6.41 19.781 1.174 1 98.44 97 VAL A CA 1
ATOM 716 C C . VAL A 1 97 ? 6.301 18.797 0.019 1 98.44 97 VAL A C 1
ATOM 718 O O . VAL A 1 97 ? 5.371 18.875 -0.788 1 98.44 97 VAL A O 1
ATOM 721 N N . GLU A 1 98 ? 7.246 18 -0.146 1 98.19 98 GLU A N 1
ATOM 722 C CA . GLU A 1 98 ? 7.176 16.859 -1.035 1 98.19 98 GLU A CA 1
ATOM 723 C C . GLU A 1 98 ? 7.008 15.555 -0.244 1 98.19 98 GLU A C 1
ATOM 725 O O . GLU A 1 98 ? 7.723 15.32 0.732 1 98.19 98 GLU A O 1
ATOM 730 N N . VAL A 1 99 ? 6.027 14.758 -0.593 1 98.81 99 VAL A N 1
ATOM 731 C CA . VAL A 1 99 ? 5.812 13.461 0.043 1 98.81 99 VAL A CA 1
ATOM 732 C C . VAL A 1 99 ? 6.543 12.375 -0.738 1 98.81 99 VAL A C 1
ATOM 734 O O . VAL A 1 99 ? 6.328 12.219 -1.942 1 98.81 99 VAL A O 1
ATOM 737 N N . ILE A 1 100 ? 7.414 11.617 -0.104 1 98.81 100 ILE A N 1
ATOM 738 C CA . ILE A 1 100 ? 8.164 10.516 -0.708 1 98.81 100 ILE A CA 1
ATOM 739 C C . ILE A 1 100 ? 7.598 9.18 -0.224 1 98.81 100 ILE A C 1
ATOM 741 O O . ILE A 1 100 ? 7.758 8.82 0.944 1 98.81 100 ILE A O 1
ATOM 745 N N . PRO A 1 101 ? 6.941 8.414 -1.098 1 98.81 101 PRO A N 1
ATOM 746 C CA . PRO A 1 101 ? 6.332 7.16 -0.66 1 98.81 101 PRO A CA 1
ATOM 747 C C . PRO A 1 101 ? 7.367 6.102 -0.28 1 98.81 101 PRO A C 1
ATOM 749 O O . PRO A 1 101 ? 8.547 6.234 -0.623 1 98.81 101 PRO A O 1
ATOM 752 N N . GLY A 1 102 ? 7.035 5.156 0.507 1 98.75 102 GLY A N 1
ATOM 753 C CA . GLY A 1 102 ? 7.816 3.994 0.889 1 98.75 102 GLY A CA 1
ATOM 754 C C . GLY A 1 102 ? 7.02 2.703 0.859 1 98.75 102 GLY A C 1
ATOM 755 O O . GLY A 1 102 ? 5.816 2.715 0.594 1 98.75 102 GLY A O 1
ATOM 756 N N . VAL A 1 103 ? 7.695 1.613 1.084 1 98.88 103 VAL A N 1
ATOM 757 C CA . VAL A 1 103 ? 7.008 0.331 1.214 1 98.88 103 VAL A CA 1
ATOM 758 C C . VAL A 1 103 ? 6.145 0.333 2.473 1 98.88 103 VAL A C 1
ATOM 760 O O . VAL A 1 103 ? 6.66 0.42 3.588 1 98.88 103 VAL A O 1
ATOM 763 N N . THR A 1 104 ? 4.871 0.287 2.297 1 98.88 104 THR A N 1
ATOM 764 C CA . THR A 1 104 ? 3.953 0.347 3.43 1 98.88 104 THR A CA 1
ATOM 765 C C . THR A 1 104 ? 3.902 -0.994 4.156 1 98.88 104 THR A C 1
ATOM 767 O O . THR A 1 104 ? 4.203 -2.035 3.568 1 98.88 104 THR A O 1
ATOM 770 N N . ALA A 1 105 ? 3.547 -0.967 5.41 1 98.69 105 ALA A N 1
ATOM 771 C CA . ALA A 1 105 ? 3.523 -2.164 6.246 1 98.69 105 ALA A CA 1
ATOM 772 C C . ALA A 1 105 ? 2.594 -3.223 5.664 1 98.69 105 ALA A C 1
ATOM 774 O O . ALA A 1 105 ? 2.883 -4.422 5.734 1 98.69 105 ALA A O 1
ATOM 775 N N . ALA A 1 106 ? 1.469 -2.842 5.059 1 98.88 106 ALA A N 1
ATOM 776 C CA . ALA A 1 106 ? 0.49 -3.779 4.516 1 98.88 106 ALA A CA 1
ATOM 777 C C . ALA A 1 106 ? 1.131 -4.707 3.486 1 98.88 106 ALA A C 1
ATOM 779 O O . ALA A 1 106 ? 0.993 -5.93 3.57 1 98.88 106 ALA A O 1
ATOM 780 N N . THR A 1 107 ? 1.877 -4.125 2.533 1 98.88 107 THR A N 1
ATOM 781 C CA . THR A 1 107 ? 2.451 -4.941 1.469 1 98.88 107 THR A CA 1
ATOM 782 C C . THR A 1 107 ? 3.66 -5.719 1.979 1 98.88 107 THR A C 1
ATOM 784 O O . THR A 1 107 ? 3.918 -6.84 1.53 1 98.88 107 THR A O 1
ATOM 787 N N . ALA A 1 108 ? 4.383 -5.156 2.949 1 98.88 108 ALA A N 1
ATOM 788 C CA . ALA A 1 108 ? 5.5 -5.879 3.551 1 98.88 108 ALA A CA 1
ATOM 789 C C . ALA A 1 108 ? 5.02 -7.125 4.281 1 98.88 108 ALA A C 1
ATOM 791 O O . ALA A 1 108 ? 5.578 -8.211 4.105 1 98.88 108 ALA A O 1
ATOM 792 N N . VAL A 1 109 ? 4.004 -6.953 5.098 1 98.88 109 VAL A N 1
ATOM 793 C CA . VAL A 1 109 ? 3.438 -8.07 5.855 1 98.88 109 VAL A CA 1
ATOM 794 C C . VAL A 1 109 ? 2.852 -9.102 4.895 1 98.88 109 VAL A C 1
ATOM 796 O O . VAL A 1 109 ? 3.01 -10.305 5.098 1 98.88 109 VAL A O 1
ATOM 799 N N . ALA A 1 110 ? 2.201 -8.625 3.855 1 98.94 110 ALA A N 1
ATOM 800 C CA . ALA A 1 110 ? 1.662 -9.539 2.85 1 98.94 110 ALA A CA 1
ATOM 801 C C . ALA A 1 110 ? 2.77 -10.383 2.232 1 98.94 110 ALA A C 1
ATOM 803 O O . ALA A 1 110 ? 2.605 -11.594 2.057 1 98.94 110 ALA A O 1
ATOM 804 N N . ALA A 1 111 ? 3.857 -9.75 1.935 1 98.88 111 ALA A N 1
ATOM 805 C CA . ALA A 1 111 ? 4.984 -10.461 1.332 1 98.88 111 ALA A CA 1
ATOM 806 C C . ALA A 1 111 ? 5.516 -11.539 2.27 1 98.88 111 ALA A C 1
ATOM 808 O O . ALA A 1 111 ? 5.906 -12.625 1.822 1 98.88 111 ALA A O 1
ATOM 809 N N . CYS A 1 112 ? 5.559 -11.258 3.594 1 98.62 112 CYS A N 1
ATOM 810 C CA . CYS A 1 112 ? 6 -12.227 4.59 1 98.62 112 CYS A CA 1
ATOM 811 C C . CYS A 1 112 ? 5.098 -13.453 4.598 1 98.62 112 CYS A C 1
ATOM 813 O O . CYS A 1 112 ? 5.543 -14.555 4.906 1 98.62 112 CYS A O 1
ATOM 815 N N . LEU A 1 113 ? 3.846 -13.258 4.191 1 98.88 113 LEU A N 1
ATOM 816 C CA . LEU A 1 113 ? 2.836 -14.297 4.332 1 98.88 113 LEU A CA 1
ATOM 817 C C . LEU A 1 113 ? 2.646 -15.055 3.023 1 98.88 113 LEU A C 1
ATOM 819 O O . LEU A 1 113 ? 2.096 -16.156 3.014 1 98.88 113 LEU A O 1
ATOM 823 N N . GLY A 1 114 ? 3.006 -14.547 1.935 1 98.75 114 GLY A N 1
ATOM 824 C CA . GLY A 1 114 ? 2.754 -15.047 0.593 1 98.75 114 GLY A CA 1
ATOM 825 C C . GLY A 1 114 ? 2.133 -14.008 -0.324 1 98.75 114 GLY A C 1
ATOM 826 O O . GLY A 1 114 ? 2.822 -13.109 -0.813 1 98.75 114 GLY A O 1
ATOM 827 N N . ALA A 1 115 ? 0.789 -14.109 -0.542 1 98.81 115 ALA A N 1
ATOM 828 C CA . ALA A 1 115 ? 0.09 -13.164 -1.404 1 98.81 115 ALA A CA 1
ATOM 829 C C . ALA A 1 115 ? -1.362 -12.992 -0.966 1 98.81 115 ALA A C 1
ATOM 831 O O . ALA A 1 115 ? -2.283 -13.148 -1.771 1 98.81 115 ALA A O 1
ATOM 832 N N . PRO A 1 116 ? -1.499 -12.555 0.255 1 98.94 116 PRO A N 1
ATOM 833 C CA . PRO A 1 116 ? -2.871 -12.406 0.749 1 98.94 116 PRO A CA 1
ATOM 834 C C . PRO A 1 116 ? -3.582 -11.188 0.164 1 98.94 116 PRO A C 1
ATOM 836 O O . PRO A 1 116 ? -4.805 -11.062 0.285 1 98.94 116 PRO A O 1
ATOM 839 N N . LEU A 1 117 ? -2.85 -10.297 -0.476 1 98.81 117 LEU A N 1
ATOM 840 C CA . LEU A 1 117 ? -3.451 -9.078 -1.005 1 98.81 117 LEU A CA 1
ATOM 841 C C . LEU A 1 117 ? -3.529 -9.125 -2.527 1 98.81 117 LEU A C 1
ATOM 843 O O . LEU A 1 117 ? -3.438 -8.094 -3.191 1 98.81 117 LEU A O 1
ATOM 847 N N . GLY A 1 118 ? -3.668 -10.344 -3.039 1 97.88 118 GLY A N 1
ATOM 848 C CA . GLY A 1 118 ? -3.752 -10.539 -4.477 1 97.88 118 GLY A CA 1
ATOM 849 C C . GLY A 1 118 ? -5.047 -10.016 -5.074 1 97.88 118 GLY A C 1
ATOM 850 O O . GLY A 1 118 ? -5.168 -9.891 -6.293 1 97.88 118 GLY A O 1
ATOM 851 N N . HIS A 1 119 ? -5.977 -9.695 -4.223 1 98 119 HIS A N 1
ATOM 852 C CA . HIS A 1 119 ? -7.293 -9.195 -4.609 1 98 119 HIS A CA 1
ATOM 853 C C . HIS A 1 119 ? -7.684 -7.973 -3.781 1 98 119 HIS A C 1
ATOM 855 O O . HIS A 1 119 ? -6.852 -7.41 -3.064 1 98 119 HIS A O 1
ATOM 861 N N . ASP A 1 120 ? -8.969 -7.504 -3.959 1 98.75 120 ASP A N 1
ATOM 862 C CA . ASP A 1 120 ? -9.43 -6.277 -3.312 1 98.75 120 ASP A CA 1
ATOM 863 C C . ASP A 1 120 ? -9.312 -6.383 -1.793 1 98.75 120 ASP A C 1
ATOM 865 O O . ASP A 1 120 ? -9.586 -7.438 -1.216 1 98.75 120 ASP A O 1
ATOM 869 N N . PHE A 1 121 ? -8.914 -5.305 -1.125 1 98.94 121 PHE A N 1
ATOM 870 C CA . PHE A 1 121 ? -8.703 -5.348 0.317 1 98.94 121 PHE A CA 1
ATOM 871 C C . PHE A 1 121 ? -9.023 -3.996 0.949 1 98.94 121 PHE A C 1
ATOM 873 O O . PHE A 1 121 ? -9.133 -2.988 0.248 1 98.94 121 PHE A O 1
ATOM 880 N N . ALA A 1 122 ? -9.25 -3.971 2.234 1 98.94 122 ALA A N 1
ATOM 881 C CA . ALA A 1 122 ? -9.477 -2.775 3.043 1 98.94 122 ALA A CA 1
ATOM 882 C C . ALA A 1 122 ? -8.445 -2.672 4.164 1 98.94 122 ALA A C 1
ATOM 884 O O . ALA A 1 122 ? -8.047 -3.686 4.746 1 98.94 122 ALA A O 1
ATOM 885 N N . VAL A 1 123 ? -8.016 -1.508 4.422 1 98.94 123 VAL A N 1
ATOM 886 C CA . VAL A 1 123 ? -7.055 -1.188 5.469 1 98.94 123 VAL A CA 1
ATOM 887 C C . VAL A 1 123 ? -7.746 -0.407 6.586 1 98.94 123 VAL A C 1
ATOM 889 O O . VAL A 1 123 ? -8.297 0.669 6.348 1 98.94 123 VAL A O 1
ATOM 892 N N . VAL A 1 124 ? -7.707 -0.941 7.801 1 98.69 124 VAL A N 1
ATOM 893 C CA . VAL A 1 124 ? -8.391 -0.352 8.945 1 98.69 124 VAL A CA 1
ATOM 894 C C . VAL A 1 124 ? -7.438 -0.272 10.133 1 98.69 124 VAL A C 1
ATOM 896 O O . VAL A 1 124 ? -6.754 -1.247 10.453 1 98.69 124 VAL A O 1
ATOM 899 N N . SER A 1 125 ? -7.363 0.875 10.742 1 98.06 125 SER A N 1
ATOM 900 C CA . SER A 1 125 ? -6.66 1.007 12.016 1 98.06 125 SER A CA 1
ATOM 901 C C . SER A 1 125 ? -7.602 0.777 13.188 1 98.06 125 SER A C 1
ATOM 903 O O . SER A 1 125 ? -8.695 1.35 13.242 1 98.06 125 SER A O 1
ATOM 905 N N . LEU A 1 126 ? -7.184 0.03 14.18 1 97.31 126 LEU A N 1
ATOM 906 C CA . LEU A 1 126 ? -8.016 -0.242 15.344 1 97.31 126 LEU A CA 1
ATOM 907 C C . LEU A 1 126 ? -7.691 0.715 16.484 1 97.31 126 LEU A C 1
ATOM 909 O O . LEU A 1 126 ? -8.125 0.506 17.625 1 97.31 126 LEU A O 1
ATOM 913 N N . SER A 1 127 ? -6.945 1.735 16.172 1 94.69 127 SER A N 1
ATOM 914 C CA . SER A 1 127 ? -6.688 2.768 17.172 1 94.69 127 SER A CA 1
ATOM 915 C C . SER A 1 127 ? -7.855 3.744 17.281 1 94.69 127 SER A C 1
ATOM 917 O O . SER A 1 127 ? -8.188 4.422 16.297 1 94.69 127 SER A O 1
ATOM 919 N N . ASP A 1 128 ? -8.383 3.857 18.422 1 93.19 128 ASP A N 1
ATOM 920 C CA . ASP A 1 128 ? -9.484 4.789 18.609 1 93.19 128 ASP A CA 1
ATOM 921 C C . ASP A 1 128 ? -9.008 6.082 19.266 1 93.19 128 ASP A C 1
ATOM 923 O O . ASP A 1 128 ? -9.797 6.816 19.859 1 93.19 128 ASP A O 1
ATOM 927 N N . LEU A 1 129 ? -7.695 6.32 19.172 1 90.31 129 LEU A N 1
ATOM 928 C CA . LEU A 1 129 ? -7.141 7.551 19.719 1 90.31 129 LEU A CA 1
ATOM 929 C C . LEU A 1 129 ? -7.699 8.773 19 1 90.31 129 LEU A C 1
ATOM 931 O O . LEU A 1 129 ? -8.109 9.742 19.625 1 90.31 129 LEU A O 1
ATOM 935 N N . LEU A 1 130 ? -7.738 8.672 17.625 1 91.44 130 LEU A N 1
ATOM 936 C CA . LEU A 1 130 ? -8.156 9.82 16.828 1 91.44 130 LEU A CA 1
ATOM 937 C C . LEU A 1 130 ? -9.43 9.5 16.031 1 91.44 130 LEU A C 1
ATOM 939 O O . LEU A 1 130 ? -9.938 10.344 15.305 1 91.44 130 LEU A O 1
ATOM 943 N N . THR A 1 131 ? -9.914 8.289 16.141 1 94.62 131 THR A N 1
ATOM 944 C CA . THR A 1 131 ? -11.062 7.805 15.383 1 94.62 131 THR A CA 1
ATOM 945 C C . THR A 1 131 ? -12.102 7.188 16.312 1 94.62 131 THR A C 1
ATOM 947 O O . THR A 1 131 ? -11.789 6.277 17.078 1 94.62 131 THR A O 1
ATOM 950 N N . PRO A 1 132 ? -13.352 7.699 16.297 1 95.25 132 PRO A N 1
ATOM 951 C CA . PRO A 1 132 ? -14.375 7.098 17.156 1 95.25 132 PRO A CA 1
ATOM 952 C C . PRO A 1 132 ? -14.555 5.605 16.906 1 95.25 132 PRO A C 1
ATOM 954 O O . PRO A 1 132 ? -14.594 5.168 15.75 1 95.25 132 PRO A O 1
ATOM 957 N N . TRP A 1 133 ? -14.656 4.812 17.969 1 95.75 133 TRP A N 1
ATOM 958 C CA . TRP A 1 133 ? -14.742 3.357 17.891 1 95.75 133 TRP A CA 1
ATOM 959 C C . TRP A 1 133 ? -15.938 2.924 17.047 1 95.75 133 TRP A C 1
ATOM 961 O O . TRP A 1 133 ? -15.836 1.996 16.25 1 95.75 133 TRP A O 1
ATOM 971 N N . PRO A 1 134 ? -17.172 3.631 17.125 1 97.12 134 PRO A N 1
ATOM 972 C CA . PRO A 1 134 ? -18.297 3.227 16.281 1 97.12 134 PRO A CA 1
ATOM 973 C C . PRO A 1 134 ? -17.984 3.309 14.789 1 97.12 134 PRO A C 1
ATOM 975 O O . PRO A 1 134 ? -18.484 2.502 14 1 97.12 134 PRO A O 1
ATOM 978 N N . LEU A 1 135 ? -17.141 4.281 14.414 1 97.12 135 LEU A N 1
ATOM 979 C CA . LEU A 1 135 ? -16.734 4.383 13.016 1 97.12 135 LEU A CA 1
ATOM 980 C C . LEU A 1 135 ? -15.852 3.209 12.617 1 97.12 135 LEU A C 1
ATOM 982 O O . LEU A 1 135 ? -16 2.654 11.523 1 97.12 135 LEU A O 1
ATOM 986 N N . ILE A 1 136 ? -14.953 2.82 13.445 1 97.94 136 ILE A N 1
ATOM 987 C CA . ILE A 1 136 ? -14.078 1.683 13.195 1 97.94 136 ILE A CA 1
ATOM 988 C C . ILE A 1 136 ? -14.914 0.413 13.031 1 97.94 136 ILE A C 1
ATOM 990 O O . ILE A 1 136 ? -14.695 -0.363 12.102 1 97.94 136 ILE A O 1
ATOM 994 N N . LEU A 1 137 ? -15.891 0.234 13.898 1 98.12 137 LEU A N 1
ATOM 995 C CA . LEU A 1 137 ? -16.766 -0.931 13.812 1 98.12 137 LEU A CA 1
ATOM 996 C C . LEU A 1 137 ? -17.547 -0.919 12.508 1 98.12 137 LEU A C 1
ATOM 998 O O . LEU A 1 137 ? -17.719 -1.962 11.867 1 98.12 137 LEU A O 1
ATOM 1002 N N . ARG A 1 138 ? -18.031 0.231 12.141 1 98.06 138 ARG A N 1
ATOM 1003 C CA . ARG A 1 138 ? -18.75 0.366 10.883 1 98.06 138 ARG A CA 1
ATOM 1004 C C . ARG A 1 138 ? -17.875 -0.047 9.703 1 98.06 138 ARG A C 1
ATOM 1006 O O . ARG A 1 138 ? -18.328 -0.745 8.797 1 98.06 138 ARG A O 1
ATOM 1013 N N . ARG A 1 139 ? -16.672 0.367 9.711 1 98.69 139 ARG A N 1
ATOM 1014 C CA . ARG A 1 139 ? -15.742 0.057 8.633 1 98.69 139 ARG A CA 1
ATOM 1015 C C . ARG A 1 139 ? -15.398 -1.429 8.617 1 98.69 139 ARG A C 1
ATOM 1017 O O . ARG A 1 139 ? -15.344 -2.047 7.555 1 98.69 139 ARG A O 1
ATOM 1024 N N . LEU A 1 140 ? -15.18 -1.996 9.812 1 98.69 140 LEU A N 1
ATOM 1025 C CA . LEU A 1 140 ? -14.953 -3.436 9.883 1 98.69 140 LEU A CA 1
ATOM 1026 C C . LEU A 1 140 ? -16.125 -4.199 9.281 1 98.69 140 LEU A C 1
ATOM 1028 O O . LEU A 1 140 ? -15.938 -5.059 8.414 1 98.69 140 LEU A O 1
ATOM 1032 N N . LYS A 1 141 ? -17.312 -3.879 9.688 1 98.5 141 LYS A N 1
ATOM 1033 C CA . LYS A 1 141 ? -18.516 -4.562 9.219 1 98.5 141 LYS A CA 1
ATOM 1034 C C . LYS A 1 141 ? -18.703 -4.367 7.715 1 98.5 141 LYS A C 1
ATOM 1036 O O . LYS A 1 141 ? -19.078 -5.305 7.004 1 98.5 141 LYS A O 1
ATOM 1041 N N . GLY A 1 142 ? -18.5 -3.121 7.277 1 98.31 142 GLY A N 1
ATOM 1042 C CA . GLY A 1 142 ? -18.578 -2.846 5.852 1 98.31 142 GLY A CA 1
ATOM 1043 C C . GLY A 1 142 ? -17.594 -3.652 5.027 1 98.31 142 GLY A C 1
ATOM 1044 O O . GLY A 1 142 ? -17.969 -4.211 3.988 1 98.31 142 GLY A O 1
ATOM 1045 N N . ALA A 1 143 ? -16.359 -3.721 5.477 1 98.75 143 ALA A N 1
ATOM 1046 C CA . ALA A 1 143 ? -15.312 -4.473 4.777 1 98.75 143 ALA A CA 1
ATOM 1047 C C . ALA A 1 143 ? -15.664 -5.961 4.719 1 98.75 143 ALA A C 1
ATOM 1049 O O . ALA A 1 143 ? -15.477 -6.605 3.686 1 98.75 143 ALA A O 1
ATOM 1050 N N . LEU A 1 144 ? -16.156 -6.465 5.844 1 98.62 144 LEU A N 1
ATOM 1051 C CA . LEU A 1 144 ? -16.531 -7.871 5.918 1 98.62 144 LEU A CA 1
ATOM 1052 C C . LEU A 1 144 ? -17.703 -8.172 4.98 1 98.62 144 LEU A C 1
ATOM 1054 O O . LEU A 1 144 ? -17.672 -9.156 4.242 1 98.62 144 LEU A O 1
ATOM 1058 N N . ALA A 1 145 ? -18.688 -7.328 4.961 1 98 145 ALA A N 1
ATOM 1059 C CA . ALA A 1 145 ? -19.875 -7.52 4.129 1 98 145 ALA A CA 1
ATOM 1060 C C . ALA A 1 145 ? -19.516 -7.484 2.646 1 98 145 ALA A C 1
ATOM 1062 O O . ALA A 1 145 ? -20.125 -8.188 1.838 1 98 145 ALA A O 1
ATOM 1063 N N . ALA A 1 146 ? -18.5 -6.746 2.301 1 98.5 146 ALA A N 1
ATOM 1064 C CA . ALA A 1 146 ? -18.078 -6.582 0.912 1 98.5 146 ALA A CA 1
ATOM 1065 C C . ALA A 1 146 ? -17.094 -7.672 0.504 1 98.5 146 ALA A C 1
ATOM 1067 O O . ALA A 1 146 ? -16.625 -7.703 -0.638 1 98.5 146 ALA A O 1
ATOM 1068 N N . ASP A 1 147 ? -16.719 -8.484 1.409 1 98.31 147 ASP A N 1
ATOM 1069 C CA . ASP A 1 147 ? -15.82 -9.609 1.209 1 98.31 147 ASP A CA 1
ATOM 1070 C C . ASP A 1 147 ? -14.422 -9.125 0.823 1 98.31 147 ASP A C 1
ATOM 1072 O O . ASP A 1 147 ? -13.773 -9.711 -0.053 1 98.31 147 ASP A O 1
ATOM 1076 N N . PHE A 1 148 ? -13.969 -8.016 1.393 1 98.88 148 PHE A N 1
ATOM 1077 C CA . PHE A 1 148 ? -12.594 -7.551 1.265 1 98.88 148 PHE A CA 1
ATOM 1078 C C . PHE A 1 148 ? -11.641 -8.43 2.066 1 98.88 148 PHE A C 1
ATOM 1080 O O . PHE A 1 148 ? -12.023 -8.977 3.104 1 98.88 148 PHE A O 1
ATOM 1087 N N . VAL A 1 149 ? -10.477 -8.641 1.607 1 98.94 149 VAL A N 1
ATOM 1088 C CA . VAL A 1 149 ? -9.414 -8.953 2.561 1 98.94 149 VAL A CA 1
ATOM 1089 C C . VAL A 1 149 ? -9.219 -7.777 3.518 1 98.94 149 VAL A C 1
ATOM 1091 O O . VAL A 1 149 ? -9.266 -6.617 3.104 1 98.94 149 VAL A O 1
ATOM 1094 N N . LEU A 1 150 ? -9.023 -8.094 4.781 1 98.88 150 LEU A N 1
ATOM 1095 C CA . LEU A 1 150 ? -8.914 -7.039 5.785 1 98.88 150 LEU A CA 1
ATOM 1096 C C . LEU A 1 150 ? -7.488 -6.934 6.309 1 98.88 150 LEU A C 1
ATOM 1098 O O . LEU A 1 150 ? -6.898 -7.938 6.719 1 98.88 150 LEU A O 1
ATOM 1102 N N . VAL A 1 151 ? -6.891 -5.801 6.227 1 98.94 151 VAL A N 1
ATOM 1103 C CA . VAL A 1 151 ? -5.605 -5.484 6.84 1 98.94 151 VAL A CA 1
ATOM 1104 C C . VAL A 1 151 ? -5.824 -4.625 8.078 1 98.94 151 VAL A C 1
ATOM 1106 O O . VAL A 1 151 ? -6.344 -3.51 7.988 1 98.94 151 VAL A O 1
ATOM 1109 N N . LEU A 1 152 ? -5.41 -5.098 9.211 1 98.75 152 LEU A N 1
ATOM 1110 C CA . LEU A 1 152 ? -5.633 -4.395 10.469 1 98.75 152 LEU A CA 1
ATOM 1111 C C . LEU A 1 152 ? -4.332 -3.793 10.992 1 98.75 152 LEU A C 1
ATOM 1113 O O . LEU A 1 152 ? -3.418 -4.523 11.383 1 98.75 152 LEU A O 1
ATOM 1117 N N . TYR A 1 153 ? -4.289 -2.473 10.945 1 98.25 153 TYR A N 1
ATOM 1118 C CA . TYR A 1 153 ? -3.217 -1.712 11.578 1 98.25 153 TYR A CA 1
ATOM 1119 C C . TYR A 1 153 ? -3.537 -1.427 13.039 1 98.25 153 TYR A C 1
ATOM 1121 O O . TYR A 1 153 ? -4.707 -1.333 13.422 1 98.25 153 TYR A O 1
ATOM 1129 N N . ASN A 1 154 ? -2.508 -1.287 13.852 1 95.94 154 ASN A N 1
ATOM 1130 C CA . ASN A 1 154 ? -2.666 -0.907 15.258 1 95.94 154 ASN A CA 1
ATOM 1131 C C . ASN A 1 154 ? -3.682 -1.796 15.969 1 95.94 154 ASN A C 1
ATOM 1133 O O . ASN A 1 154 ? -4.609 -1.297 16.609 1 95.94 154 ASN A O 1
ATOM 1137 N N . PRO A 1 155 ? -3.482 -3.068 15.898 1 94.31 155 PRO A N 1
ATOM 1138 C CA . PRO A 1 155 ? -4.527 -3.975 16.375 1 94.31 155 PRO A CA 1
ATOM 1139 C C . PRO A 1 155 ? -4.719 -3.91 17.891 1 94.31 155 PRO A C 1
ATOM 1141 O O . PRO A 1 155 ? -5.82 -4.172 18.391 1 94.31 155 PRO A O 1
ATOM 1144 N N . SER A 1 156 ? -3.633 -3.713 18.562 1 86.06 156 SER A N 1
ATOM 1145 C CA . SER A 1 156 ? -3.773 -3.658 20.016 1 86.06 156 SER A CA 1
ATOM 1146 C C . SER A 1 156 ? -2.652 -2.844 20.656 1 86.06 156 SER A C 1
ATOM 1148 O O . SER A 1 156 ? -1.646 -2.551 20 1 86.06 156 SER A O 1
ATOM 1150 N N . SER A 1 157 ? -3.051 -2.307 21.781 1 77.75 157 SER A N 1
ATOM 1151 C CA . SER A 1 157 ? -2.07 -1.696 22.672 1 77.75 157 SER A CA 1
ATOM 1152 C C . SER A 1 157 ? -2.264 -2.166 24.109 1 77.75 157 SER A C 1
ATOM 1154 O O . SER A 1 157 ? -3.227 -2.873 24.406 1 77.75 157 SER A O 1
ATOM 1156 N N . SER A 1 158 ? -1.271 -1.924 24.875 1 70.5 158 SER A N 1
ATOM 1157 C CA . SER A 1 158 ? -1.39 -2.285 26.297 1 70.5 158 SER A CA 1
ATOM 1158 C C . SER A 1 158 ? -2.693 -1.765 26.891 1 70.5 158 SER A C 1
ATOM 1160 O O . SER A 1 158 ? -3.24 -2.363 27.812 1 70.5 158 SER A O 1
ATOM 1162 N N . ARG A 1 159 ? -3.262 -0.791 26.328 1 68.19 159 ARG A N 1
ATOM 1163 C CA . ARG A 1 159 ? -4.434 -0.131 26.891 1 68.19 159 ARG A CA 1
ATOM 1164 C C . ARG A 1 159 ? -5.699 -0.527 26.141 1 68.19 159 ARG A C 1
ATOM 1166 O O . ARG A 1 159 ? -6.809 -0.217 26.578 1 68.19 159 ARG A O 1
ATOM 1173 N N . ARG A 1 160 ? -5.492 -1.256 25.094 1 68.94 160 ARG A N 1
ATOM 1174 C CA . ARG A 1 160 ? -6.645 -1.447 24.219 1 68.94 160 ARG A CA 1
ATOM 1175 C C . ARG A 1 160 ? -6.91 -2.93 23.969 1 68.94 160 ARG A C 1
ATOM 1177 O O . ARG A 1 160 ? -7.246 -3.33 22.859 1 68.94 160 ARG A O 1
ATOM 1184 N N . GLN A 1 161 ? -6.84 -3.703 24.922 1 81.38 161 GLN A N 1
ATOM 1185 C CA . GLN A 1 161 ? -7.078 -5.133 24.766 1 81.38 161 GLN A CA 1
ATOM 1186 C C . GLN A 1 161 ? -8.562 -5.426 24.547 1 81.38 161 GLN A C 1
ATOM 1188 O O . GLN A 1 161 ? -8.914 -6.367 23.828 1 81.38 161 GLN A O 1
ATOM 1193 N N . GLU A 1 162 ? -9.336 -4.586 25.062 1 88.94 162 GLU A N 1
ATOM 1194 C CA . GLU A 1 162 ? -10.773 -4.762 24.906 1 88.94 162 GLU A CA 1
ATOM 1195 C C . GLU A 1 162 ? -11.219 -4.488 23.469 1 88.94 162 GLU A C 1
ATOM 1197 O O . GLU A 1 162 ? -12.102 -5.168 22.953 1 88.94 162 GLU A O 1
ATOM 1202 N N . ARG A 1 163 ? -10.602 -3.486 22.859 1 92.69 163 ARG A N 1
ATOM 1203 C CA . ARG A 1 163 ? -10.945 -3.146 21.484 1 92.69 163 ARG A CA 1
ATOM 1204 C C . ARG A 1 163 ? -10.586 -4.281 20.531 1 92.69 163 ARG A C 1
ATOM 1206 O O . ARG A 1 163 ? -11.336 -4.57 19.594 1 92.69 163 ARG A O 1
ATOM 1213 N N . TRP A 1 164 ? -9.5 -4.926 20.797 1 95.88 164 TRP A N 1
ATOM 1214 C CA . TRP A 1 164 ? -9.117 -6.078 19.984 1 95.88 164 TRP A CA 1
ATOM 1215 C C . TRP A 1 164 ? -10.148 -7.191 20.109 1 95.88 164 TRP A C 1
ATOM 1217 O O . TRP A 1 164 ? -10.555 -7.777 19.094 1 95.88 164 TRP A O 1
ATOM 1227 N N . ARG A 1 165 ? -10.602 -7.496 21.297 1 95.31 165 ARG A N 1
ATOM 1228 C CA . ARG A 1 165 ? -11.602 -8.539 21.516 1 95.31 165 ARG A CA 1
ATOM 1229 C C . ARG A 1 165 ? -12.883 -8.234 20.766 1 95.31 165 ARG A C 1
ATOM 1231 O O . ARG A 1 165 ? -13.477 -9.125 20.156 1 95.31 165 ARG A O 1
ATOM 1238 N N . GLU A 1 166 ? -13.289 -7 20.812 1 96.75 166 GLU A N 1
ATOM 1239 C CA . GLU A 1 166 ? -14.492 -6.59 20.094 1 96.75 166 GLU A CA 1
ATOM 1240 C C . GLU A 1 166 ? -14.32 -6.738 18.594 1 96.75 166 GLU A C 1
ATOM 1242 O O . GLU A 1 166 ? -15.227 -7.211 17.891 1 96.75 166 GLU A O 1
ATOM 1247 N N . ALA A 1 167 ? -13.188 -6.281 18.094 1 97.81 167 ALA A N 1
ATOM 1248 C CA . ALA A 1 167 ? -12.891 -6.418 16.656 1 97.81 167 ALA A CA 1
ATOM 1249 C C . ALA A 1 167 ? -12.93 -7.883 16.234 1 97.81 167 ALA A C 1
ATOM 1251 O O . ALA A 1 167 ? -13.5 -8.219 15.195 1 97.81 167 ALA A O 1
ATOM 1252 N N . VAL A 1 168 ? -12.359 -8.727 17.047 1 98 168 VAL A N 1
ATOM 1253 C CA . VAL A 1 168 ? -12.32 -10.156 16.766 1 98 168 VAL A CA 1
ATOM 1254 C C . VAL A 1 168 ? -13.742 -10.703 16.703 1 98 168 VAL A C 1
ATOM 1256 O O . VAL A 1 168 ? -14.078 -11.5 15.828 1 98 168 VAL A O 1
ATOM 1259 N N . GLU A 1 169 ? -14.523 -10.297 17.625 1 98.06 169 GLU A N 1
ATOM 1260 C CA . GLU A 1 169 ? -15.914 -10.75 17.641 1 98.06 169 GLU A CA 1
ATOM 1261 C C . GLU A 1 169 ? -16.641 -10.328 16.375 1 98.06 169 GLU A C 1
ATOM 1263 O O . GLU A 1 169 ? -17.391 -11.117 15.789 1 98.06 169 GLU A O 1
ATOM 1268 N N . VAL A 1 170 ? -16.469 -9.102 15.961 1 98.56 170 VAL A N 1
ATOM 1269 C CA . VAL A 1 170 ? -17.078 -8.602 14.742 1 98.56 170 VAL A CA 1
ATOM 1270 C C . VAL A 1 170 ? -16.609 -9.422 13.547 1 98.56 170 VAL A C 1
ATOM 1272 O O . VAL A 1 170 ? -17.406 -9.812 12.688 1 98.56 170 VAL A O 1
ATOM 1275 N N . ILE A 1 171 ? -15.336 -9.703 13.484 1 98.75 171 ILE A N 1
ATOM 1276 C CA . ILE A 1 171 ? -14.75 -10.445 12.375 1 98.75 171 ILE A CA 1
ATOM 1277 C C . ILE A 1 171 ? -15.289 -11.875 12.367 1 98.75 171 ILE A C 1
ATOM 1279 O O . ILE A 1 171 ? -15.664 -12.398 11.312 1 98.75 171 ILE A O 1
ATOM 1283 N N . LYS A 1 172 ? -15.398 -12.5 13.539 1 98.56 172 LYS A N 1
ATOM 1284 C CA . LYS A 1 172 ? -15.93 -13.852 13.664 1 98.56 172 LYS A CA 1
ATOM 1285 C C . LYS A 1 172 ? -17.375 -13.914 13.188 1 98.56 172 LYS A C 1
ATOM 1287 O O . LYS A 1 172 ? -17.828 -14.945 12.672 1 98.56 172 LYS A O 1
ATOM 1292 N N . GLY A 1 173 ? -18.062 -12.852 13.375 1 98.19 173 GLY A N 1
ATOM 1293 C CA . GLY A 1 173 ? -19.453 -12.789 12.961 1 98.19 173 GLY A CA 1
ATOM 1294 C C . GLY A 1 173 ? -19.625 -12.641 11.461 1 98.19 173 GLY A C 1
ATOM 1295 O O . GLY A 1 173 ? -20.688 -12.953 10.914 1 98.19 173 GLY A O 1
ATOM 1296 N N . GLY A 1 174 ? -18.547 -12.211 10.75 1 98.06 174 GLY A N 1
ATOM 1297 C CA . GLY A 1 174 ? -18.672 -11.891 9.336 1 98.06 174 GLY A CA 1
ATOM 1298 C C . GLY A 1 174 ? -17.844 -12.781 8.445 1 98.06 174 GLY A C 1
ATOM 1299 O O . GLY A 1 174 ? -17.781 -12.578 7.227 1 98.06 174 GLY A O 1
ATOM 1300 N N . ARG A 1 175 ? -17.125 -13.758 9.031 1 98.5 175 ARG A N 1
ATOM 1301 C CA . ARG A 1 175 ? -16.25 -14.633 8.266 1 98.5 175 ARG A CA 1
ATOM 1302 C C . ARG A 1 175 ? -16.406 -16.078 8.703 1 98.5 175 ARG A C 1
ATOM 1304 O O . ARG A 1 175 ? -16.734 -16.359 9.859 1 98.5 175 ARG A O 1
ATOM 1311 N N . ASP A 1 176 ? -16.188 -17 7.715 1 98.62 176 ASP A N 1
ATOM 1312 C CA . ASP A 1 176 ? -16.031 -18.406 8.047 1 98.62 176 ASP A CA 1
ATOM 1313 C C . ASP A 1 176 ? -14.883 -18.609 9.039 1 98.62 176 ASP A C 1
ATOM 1315 O O . ASP A 1 176 ? -13.812 -18.016 8.891 1 98.62 176 ASP A O 1
ATOM 1319 N N . PRO A 1 177 ? -15.125 -19.391 10.117 1 98.69 177 PRO A N 1
ATOM 1320 C CA . PRO A 1 177 ? -14.094 -19.594 11.125 1 98.69 177 PRO A CA 1
ATOM 1321 C C . PRO A 1 177 ? -12.797 -20.156 10.539 1 98.69 177 PRO A C 1
ATOM 1323 O O . PRO A 1 177 ? -11.719 -19.969 11.109 1 98.69 177 PRO A O 1
ATOM 1326 N N . ASP A 1 178 ? -12.852 -20.781 9.391 1 98.75 178 ASP A N 1
ATOM 1327 C CA . ASP A 1 178 ? -11.672 -21.406 8.789 1 98.75 178 ASP A CA 1
ATOM 1328 C C . ASP A 1 178 ? -10.938 -20.422 7.883 1 98.75 178 ASP A C 1
ATOM 1330 O O . ASP A 1 178 ? -9.867 -20.734 7.359 1 98.75 178 ASP A O 1
ATOM 1334 N N . THR A 1 179 ? -11.469 -19.203 7.734 1 98.88 179 THR A N 1
ATOM 1335 C CA . THR A 1 179 ? -10.797 -18.188 6.922 1 98.88 179 THR A CA 1
ATOM 1336 C C . THR A 1 179 ? -9.383 -17.922 7.441 1 98.88 179 THR A C 1
ATOM 1338 O O . THR A 1 179 ? -9.195 -17.688 8.633 1 98.88 179 THR A O 1
ATOM 1341 N N . PRO A 1 180 ? -8.406 -17.969 6.543 1 98.94 180 PRO A N 1
ATOM 1342 C CA . PRO A 1 180 ? -7.02 -17.75 6.965 1 98.94 180 PRO A CA 1
ATOM 1343 C C . PRO A 1 180 ? -6.777 -16.359 7.523 1 98.94 180 PRO A C 1
ATOM 1345 O O . PRO A 1 180 ? -7.328 -15.375 7.008 1 98.94 180 PRO A O 1
ATOM 1348 N N . VAL A 1 181 ? -6.012 -16.328 8.578 1 98.94 181 VAL A N 1
ATOM 1349 C CA . VAL A 1 181 ? -5.52 -15.086 9.172 1 98.94 181 VAL A CA 1
ATOM 1350 C C . VAL A 1 181 ? -4 -15.141 9.312 1 98.94 181 VAL A C 1
ATOM 1352 O O . VAL A 1 181 ? -3.451 -16.156 9.75 1 98.94 181 VAL A O 1
ATOM 1355 N N . GLY A 1 182 ? -3.33 -14.141 8.836 1 98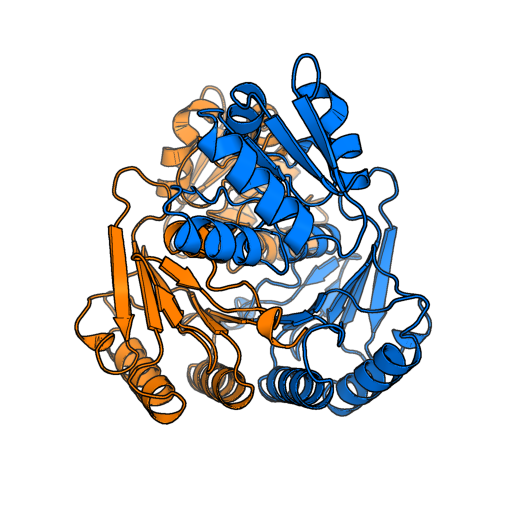.94 182 GLY A N 1
ATOM 1356 C CA . GLY A 1 182 ? -1.902 -13.977 9.062 1 98.94 182 GLY A CA 1
ATOM 1357 C C . GLY A 1 182 ? -1.574 -12.867 10.039 1 98.94 182 GLY A C 1
ATOM 1358 O O . GLY A 1 182 ? -2.145 -11.773 9.953 1 98.94 182 GLY A O 1
ATOM 1359 N N . ILE A 1 183 ? -0.739 -13.141 11 1 98.81 183 ILE A N 1
ATOM 1360 C CA . ILE A 1 183 ? -0.218 -12.141 11.93 1 98.81 183 ILE A CA 1
ATOM 1361 C C . ILE A 1 183 ? 1.303 -12.07 11.805 1 98.81 183 ILE A C 1
ATOM 1363 O O . ILE A 1 183 ? 1.988 -13.094 11.883 1 98.81 183 ILE A O 1
ATOM 1367 N N . VAL A 1 184 ? 1.834 -10.922 11.586 1 98.88 184 VAL A N 1
ATOM 1368 C CA . VAL A 1 184 ? 3.275 -10.734 11.453 1 98.88 184 VAL A CA 1
ATOM 1369 C C . VAL A 1 184 ? 3.754 -9.664 12.43 1 98.88 184 VAL A C 1
ATOM 1371 O O . VAL A 1 184 ? 3.164 -8.586 12.508 1 98.88 184 VAL A O 1
ATOM 1374 N N . TRP A 1 185 ? 4.742 -9.953 13.227 1 98.12 185 TRP A N 1
ATOM 1375 C CA . TRP A 1 185 ? 5.414 -9 14.102 1 98.12 185 TRP A CA 1
ATOM 1376 C C . TRP A 1 185 ? 6.746 -8.555 13.508 1 98.12 185 TRP A C 1
ATOM 1378 O O . TRP A 1 185 ? 7.512 -9.375 13 1 98.12 185 TRP A O 1
ATOM 1388 N N . GLU A 1 186 ? 7.008 -7.254 13.523 1 97.19 186 GLU A N 1
ATOM 1389 C CA . GLU A 1 186 ? 8.312 -6.703 13.156 1 97.19 186 GLU A CA 1
ATOM 1390 C C . GLU A 1 186 ? 8.719 -7.141 11.758 1 97.19 186 GLU A C 1
ATOM 1392 O O . GLU A 1 186 ? 9.82 -7.652 11.555 1 97.19 186 GLU A O 1
ATOM 1397 N N . ALA A 1 187 ? 7.738 -6.918 10.82 1 97.75 187 ALA A N 1
ATOM 1398 C CA . ALA A 1 187 ? 7.941 -7.332 9.438 1 97.75 187 ALA A CA 1
ATOM 1399 C C . ALA A 1 187 ? 9.258 -6.781 8.891 1 97.75 187 ALA A C 1
ATOM 1401 O O . ALA A 1 187 ? 9.547 -5.594 9.047 1 97.75 187 ALA A O 1
ATOM 1402 N N . THR A 1 188 ? 10.07 -7.633 8.266 1 97.19 188 THR A N 1
ATOM 1403 C CA . THR A 1 188 ? 11.305 -7.422 7.52 1 97.19 188 THR A CA 1
ATOM 1404 C C . THR A 1 188 ? 12.453 -7.082 8.469 1 97.19 188 THR A C 1
ATOM 1406 O O . THR A 1 188 ? 13.57 -6.82 8.023 1 97.19 188 THR A O 1
ATOM 1409 N N . ARG A 1 189 ? 12.188 -6.996 9.773 1 96.25 189 ARG A N 1
ATOM 1410 C CA . ARG A 1 189 ? 13.242 -6.863 10.766 1 96.25 189 ARG A CA 1
ATOM 1411 C C . ARG A 1 189 ? 13.844 -8.227 11.102 1 96.25 189 ARG A C 1
ATOM 1413 O O . ARG A 1 189 ? 13.266 -9.266 10.797 1 96.25 189 ARG A O 1
ATOM 1420 N N . PRO A 1 190 ? 15.039 -8.195 11.734 1 95.25 190 PRO A N 1
ATOM 1421 C CA . PRO A 1 190 ? 15.641 -9.469 12.125 1 95.25 190 PRO A CA 1
ATOM 1422 C C . PRO A 1 190 ? 14.758 -10.273 13.086 1 95.25 190 PRO A C 1
ATOM 1424 O O . PRO A 1 190 ? 14.82 -11.5 13.102 1 95.25 190 PRO A O 1
ATOM 1427 N N . SER A 1 191 ? 13.875 -9.609 13.836 1 96.56 191 SER A N 1
ATOM 1428 C CA . SER A 1 191 ? 13.039 -10.242 14.844 1 96.56 191 SER A CA 1
ATOM 1429 C C . SER A 1 191 ? 11.664 -10.594 14.281 1 96.56 191 SER A C 1
ATOM 1431 O O . SER A 1 191 ? 10.734 -10.867 15.039 1 96.56 191 SER A O 1
ATOM 1433 N N . GLU A 1 192 ? 11.594 -10.617 13.016 1 98.12 192 GLU A N 1
ATOM 1434 C CA . GLU A 1 192 ? 10.32 -10.938 12.367 1 98.12 192 GLU A CA 1
ATOM 1435 C C . GLU A 1 192 ? 9.766 -12.266 12.859 1 98.12 192 GLU A C 1
ATOM 1437 O O . GLU A 1 192 ? 10.516 -13.234 13.016 1 98.12 192 GLU A O 1
ATOM 1442 N N . ARG A 1 193 ? 8.484 -12.258 13.172 1 98 193 ARG A N 1
ATOM 1443 C CA . ARG A 1 193 ? 7.723 -13.461 13.484 1 98 193 ARG A CA 1
ATOM 1444 C C . ARG A 1 193 ? 6.375 -13.461 12.773 1 98 193 ARG A C 1
ATOM 1446 O O . ARG A 1 193 ? 5.781 -12.406 12.562 1 98 193 ARG A O 1
ATOM 1453 N N . LYS A 1 194 ? 5.957 -14.602 12.398 1 98.31 194 LYS A N 1
ATOM 1454 C CA . LYS A 1 194 ? 4.641 -14.68 11.773 1 98.31 194 LYS A CA 1
ATOM 1455 C C . LYS A 1 194 ? 3.883 -15.922 12.234 1 98.31 194 LYS A C 1
ATOM 1457 O O . LYS A 1 194 ? 4.492 -16.922 12.633 1 98.31 194 LYS A O 1
ATOM 1462 N N . VAL A 1 195 ? 2.617 -15.812 12.195 1 98.38 195 VAL A N 1
ATOM 1463 C CA . VAL A 1 195 ? 1.706 -16.922 12.469 1 98.38 195 VAL A CA 1
ATOM 1464 C C . VAL A 1 195 ? 0.608 -16.953 11.406 1 98.38 195 VAL A C 1
ATOM 1466 O O . VAL A 1 195 ? 0.094 -15.914 11 1 98.38 195 VAL A O 1
ATOM 1469 N N . LEU A 1 196 ? 0.42 -18.125 10.898 1 98.81 196 LEU A N 1
ATOM 1470 C CA . LEU A 1 196 ? -0.779 -18.406 10.117 1 98.81 196 LEU A CA 1
ATOM 1471 C C . LEU A 1 196 ? -1.823 -19.141 10.953 1 98.81 196 LEU A C 1
ATOM 1473 O O . LEU A 1 196 ? -1.538 -20.188 11.523 1 98.81 196 LEU A O 1
ATOM 1477 N N . THR A 1 197 ? -2.924 -18.547 11.094 1 98.81 197 THR A N 1
ATOM 1478 C CA . THR A 1 197 ? -4.031 -19.078 11.883 1 98.81 197 THR A CA 1
ATOM 1479 C C . THR A 1 197 ? -5.355 -18.875 11.148 1 98.81 197 THR A C 1
ATOM 1481 O O . THR A 1 197 ? -5.387 -18.797 9.922 1 98.81 197 THR A O 1
ATOM 1484 N N . THR A 1 198 ? -6.477 -18.938 11.859 1 98.88 198 THR A N 1
ATOM 1485 C CA . THR A 1 198 ? -7.801 -18.766 11.281 1 98.88 198 THR A CA 1
ATOM 1486 C C . THR A 1 198 ? -8.617 -17.766 12.086 1 98.88 198 THR A C 1
ATOM 1488 O O . THR A 1 198 ? -8.227 -17.391 13.195 1 98.88 198 THR A O 1
ATOM 1491 N N . VAL A 1 199 ? -9.672 -17.312 11.477 1 98.88 199 VAL A N 1
ATOM 1492 C CA . VAL A 1 199 ? -10.594 -16.406 12.148 1 98.88 199 VAL A CA 1
ATOM 1493 C C . VAL A 1 199 ? -11.078 -17.031 13.453 1 98.88 199 VAL A C 1
ATOM 1495 O O . VAL A 1 199 ? -11.195 -16.359 14.477 1 98.88 199 VAL A O 1
ATOM 1498 N N . GLY A 1 200 ? -11.25 -18.281 13.453 1 98.56 200 GLY A N 1
ATOM 1499 C CA . GLY A 1 200 ? -11.75 -18.953 14.641 1 98.56 200 GLY A CA 1
ATOM 1500 C C . GLY A 1 200 ? -10.734 -19.016 15.766 1 98.56 200 GLY A C 1
ATOM 1501 O O . GLY A 1 200 ? -11.094 -19.188 16.922 1 98.56 200 GLY A O 1
ATOM 1502 N N . GLU A 1 201 ? -9.367 -18.844 15.453 1 98.56 201 GLU A N 1
ATOM 1503 C CA . GLU A 1 201 ? -8.336 -19.109 16.453 1 98.56 201 GLU A CA 1
ATOM 1504 C C . GLU A 1 201 ? -7.422 -17.906 16.641 1 98.56 201 GLU A C 1
ATOM 1506 O O . GLU A 1 201 ? -6.5 -17.938 17.453 1 98.56 201 GLU A O 1
ATOM 1511 N N . MET A 1 202 ? -7.723 -16.859 15.992 1 97.69 202 MET A N 1
ATOM 1512 C CA . MET A 1 202 ? -6.781 -15.742 15.938 1 97.69 202 MET A CA 1
ATOM 1513 C C . MET A 1 202 ? -6.617 -15.094 17.312 1 97.69 202 MET A C 1
ATOM 1515 O O . MET A 1 202 ? -5.566 -14.523 17.609 1 97.69 202 MET A O 1
ATOM 1519 N N . GLU A 1 203 ? -7.621 -15.156 18.172 1 95.31 203 GLU A N 1
ATOM 1520 C CA . GLU A 1 203 ? -7.578 -14.508 19.469 1 95.31 203 GLU A CA 1
ATOM 1521 C C . GLU A 1 203 ? -6.578 -15.195 20.406 1 95.31 203 GLU A C 1
ATOM 1523 O O . GLU A 1 203 ? -6.199 -14.641 21.438 1 95.31 203 GLU A O 1
ATOM 1528 N N . LYS A 1 204 ? -6.129 -16.391 20.047 1 96.12 204 LYS A N 1
ATOM 1529 C CA . LYS A 1 204 ? -5.164 -17.141 20.859 1 96.12 204 LYS A CA 1
ATOM 1530 C C . LYS A 1 204 ? -3.766 -16.547 20.719 1 96.12 204 LYS A C 1
ATOM 1532 O O . LYS A 1 204 ? -2.877 -16.859 21.516 1 96.12 204 LYS A O 1
ATOM 1537 N N . PHE A 1 205 ? -3.562 -15.727 19.75 1 95.25 205 PHE A N 1
ATOM 1538 C CA . PHE A 1 205 ? -2.244 -15.148 19.5 1 95.25 205 PHE A CA 1
ATOM 1539 C C . PHE A 1 205 ? -2.215 -13.68 19.906 1 95.25 205 PHE A C 1
ATOM 1541 O O . PHE A 1 205 ? -3.068 -12.898 19.469 1 95.25 205 PHE A O 1
ATOM 1548 N N . PRO A 1 206 ? -1.277 -13.383 20.703 1 92.75 206 PRO A N 1
ATOM 1549 C CA . PRO A 1 206 ? -1.193 -11.984 21.109 1 92.75 206 PRO A CA 1
ATOM 1550 C C . PRO A 1 206 ? -0.829 -11.055 19.953 1 92.75 206 PRO A C 1
ATOM 1552 O O . PRO A 1 206 ? -0.032 -11.422 19.094 1 92.75 206 PRO A O 1
ATOM 1555 N N . VAL A 1 207 ? -1.429 -9.859 19.922 1 95.88 207 VAL A N 1
ATOM 1556 C CA . VAL A 1 207 ? -1.08 -8.805 18.969 1 95.88 207 VAL A CA 1
ATOM 1557 C C . VAL A 1 207 ? -0.655 -7.551 19.734 1 95.88 207 VAL A C 1
ATOM 1559 O O . VAL A 1 207 ? -1.012 -7.379 20.906 1 95.88 207 VAL A O 1
ATOM 1562 N N . ASP A 1 208 ? 0.186 -6.727 19.141 1 94 208 ASP A N 1
ATOM 1563 C CA . ASP A 1 208 ? 0.661 -5.496 19.75 1 94 208 ASP A CA 1
ATOM 1564 C C . ASP A 1 208 ? 0.947 -4.426 18.703 1 94 208 ASP A C 1
ATOM 1566 O O . ASP A 1 208 ? 0.545 -4.559 17.547 1 94 208 ASP A O 1
ATOM 1570 N N . MET A 1 209 ? 1.578 -3.406 19.109 1 90.19 209 MET A N 1
ATOM 1571 C CA . MET A 1 209 ? 1.781 -2.236 18.25 1 90.19 209 MET A CA 1
ATOM 1572 C C . MET A 1 209 ? 2.816 -2.521 17.172 1 90.19 209 MET A C 1
ATOM 1574 O O . MET A 1 209 ? 2.947 -1.755 16.219 1 90.19 209 MET A O 1
ATOM 1578 N N . ARG A 1 210 ? 3.49 -3.639 17.25 1 92.62 210 ARG A N 1
ATOM 1579 C CA . ARG A 1 210 ? 4.516 -4 16.281 1 92.62 210 ARG A CA 1
ATOM 1580 C C . ARG A 1 210 ? 4.008 -5.07 15.32 1 92.62 210 ARG A C 1
ATOM 1582 O O . ARG A 1 210 ? 4.766 -5.582 14.492 1 92.62 210 ARG A O 1
ATOM 1589 N N . SER A 1 211 ? 2.73 -5.434 15.477 1 97 211 SER A N 1
ATOM 1590 C CA . SER A 1 211 ? 2.172 -6.484 14.633 1 97 211 SER A CA 1
ATOM 1591 C C . SER A 1 211 ? 1.091 -5.93 13.703 1 97 211 SER A C 1
ATOM 1593 O O . SER A 1 211 ? 0.515 -4.875 13.977 1 97 211 SER A O 1
ATOM 1595 N N . LEU A 1 212 ? 0.924 -6.52 12.633 1 98.5 212 LEU A N 1
ATOM 1596 C CA . LEU A 1 212 ? -0.144 -6.297 11.664 1 98.5 212 LEU A CA 1
ATOM 1597 C C . LEU A 1 212 ? -0.884 -7.598 11.367 1 98.5 212 LEU A C 1
ATOM 1599 O O . LEU A 1 212 ? -0.269 -8.664 11.289 1 98.5 212 LEU A O 1
ATOM 1603 N N . VAL A 1 213 ? -2.215 -7.512 11.219 1 98.88 213 VAL A N 1
ATOM 1604 C CA . VAL A 1 213 ? -3.053 -8.688 11.008 1 98.88 213 VAL A CA 1
ATOM 1605 C C . VAL A 1 213 ? -3.723 -8.602 9.633 1 98.88 213 VAL A C 1
ATOM 1607 O O . VAL A 1 213 ? -4.285 -7.562 9.281 1 98.88 213 VAL A O 1
ATOM 1610 N N . ILE A 1 214 ? -3.658 -9.633 8.875 1 98.94 214 ILE A N 1
ATOM 1611 C CA . ILE A 1 214 ? -4.398 -9.742 7.625 1 98.94 214 ILE A CA 1
ATOM 1612 C C . ILE A 1 214 ? -5.426 -10.867 7.73 1 98.94 214 ILE A C 1
ATOM 1614 O O . ILE A 1 214 ? -5.07 -12.016 7.996 1 98.94 214 ILE A O 1
ATOM 1618 N N . VAL A 1 215 ? -6.68 -10.531 7.574 1 99 215 VAL A N 1
ATOM 1619 C CA . VAL A 1 215 ? -7.785 -11.484 7.555 1 99 215 VAL A CA 1
ATOM 1620 C C . VAL A 1 215 ? -8.219 -11.742 6.113 1 99 215 VAL A C 1
ATOM 1622 O O . VAL A 1 215 ? -8.609 -10.82 5.398 1 99 215 VAL A O 1
ATOM 1625 N N . GLY A 1 216 ? -8.164 -12.977 5.688 1 98.94 216 GLY A N 1
ATOM 1626 C CA . GLY A 1 216 ? -8.516 -13.344 4.324 1 98.94 216 GLY A CA 1
ATOM 1627 C C . GLY A 1 216 ? -9.984 -13.125 4.008 1 98.94 216 GLY A C 1
ATOM 1628 O O . GLY A 1 216 ? -10.781 -12.844 4.906 1 98.94 216 GLY A O 1
ATOM 1629 N N . ASN A 1 217 ? -10.289 -13.125 2.701 1 98.56 217 ASN A N 1
ATOM 1630 C CA . ASN A 1 217 ? -11.688 -13.133 2.277 1 98.56 217 ASN A CA 1
ATOM 1631 C C . ASN A 1 217 ? -12.18 -14.547 2.016 1 98.56 217 ASN A C 1
ATOM 1633 O O . ASN A 1 217 ? -11.555 -15.523 2.439 1 98.56 217 ASN A O 1
ATOM 1637 N N . SER A 1 218 ? -13.344 -14.664 1.385 1 98.06 218 SER A N 1
ATOM 1638 C CA . SER A 1 218 ? -14.008 -15.953 1.224 1 98.06 218 SER A CA 1
ATOM 1639 C C . SER A 1 218 ? -13.203 -16.891 0.325 1 98.06 218 SER A C 1
ATOM 1641 O O . SER A 1 218 ? -13.438 -18.094 0.306 1 98.06 218 SER A O 1
ATOM 1643 N N . GLN A 1 219 ? -12.195 -16.312 -0.436 1 97.69 219 GLN A N 1
ATOM 1644 C CA . GLN A 1 219 ? -11.469 -17.125 -1.404 1 97.69 219 GLN A CA 1
ATOM 1645 C C . GLN A 1 219 ? -10.055 -17.422 -0.921 1 97.69 219 GLN A C 1
ATOM 1647 O O . GLN A 1 219 ? -9.32 -18.188 -1.546 1 97.69 219 GLN A O 1
ATOM 1652 N N . THR A 1 220 ? -9.617 -16.797 0.157 1 98.75 220 THR A N 1
ATOM 1653 C CA . THR A 1 220 ? -8.25 -16.938 0.66 1 98.75 220 THR A CA 1
ATOM 1654 C C . THR A 1 220 ? -8.008 -18.359 1.169 1 98.75 220 THR A C 1
ATOM 1656 O O . THR A 1 220 ? -8.875 -18.953 1.817 1 98.75 220 THR A O 1
ATOM 1659 N N . TYR A 1 221 ? -6.871 -18.875 0.88 1 98.5 221 TYR A N 1
ATOM 1660 C CA . TYR A 1 221 ? -6.508 -20.188 1.378 1 98.5 221 TYR A CA 1
ATOM 1661 C C . TYR A 1 221 ? -5.043 -20.234 1.792 1 98.5 221 TYR A C 1
ATOM 1663 O O . TYR A 1 221 ? -4.289 -19.297 1.533 1 98.5 221 TYR A O 1
ATOM 1671 N N . VAL A 1 222 ? -4.699 -21.297 2.541 1 98.62 222 VAL A N 1
ATOM 1672 C CA . VAL A 1 222 ? -3.311 -21.547 2.914 1 98.62 222 VAL A CA 1
ATOM 1673 C C . VAL A 1 222 ? -2.814 -22.828 2.23 1 98.62 222 VAL A C 1
ATOM 1675 O O . VAL A 1 222 ? -3.508 -23.844 2.229 1 98.62 222 VAL A O 1
ATOM 1678 N N . ALA A 1 223 ? -1.718 -22.734 1.602 1 98 223 ALA A N 1
ATOM 1679 C CA . ALA A 1 223 ? -1.037 -23.875 0.993 1 98 223 ALA A CA 1
ATOM 1680 C C . ALA A 1 223 ? 0.478 -23.719 1.074 1 98 223 ALA A C 1
ATOM 1682 O O . ALA A 1 223 ? 1.013 -22.641 0.789 1 98 223 ALA A O 1
ATOM 1683 N N . GLY A 1 224 ? 1.226 -24.797 1.467 1 97.06 224 GLY A N 1
ATOM 1684 C CA . GLY A 1 224 ? 2.676 -24.766 1.562 1 97.06 224 GLY A CA 1
ATOM 1685 C C . GLY A 1 224 ? 3.178 -23.719 2.545 1 97.06 224 GLY A C 1
ATOM 1686 O O . GLY A 1 224 ? 4.207 -23.078 2.312 1 97.06 224 GLY A O 1
ATOM 1687 N N . GLY A 1 225 ? 2.4 -23.422 3.527 1 97.5 225 GLY A N 1
ATOM 1688 C CA . GLY A 1 225 ? 2.793 -22.438 4.527 1 97.5 225 GLY A CA 1
ATOM 1689 C C . GLY A 1 225 ? 2.623 -21 4.055 1 97.5 225 GLY A C 1
ATOM 1690 O O . GLY A 1 225 ? 3.141 -20.078 4.676 1 97.5 225 GLY A O 1
ATOM 1691 N N . LEU A 1 226 ? 1.875 -20.875 2.926 1 98.5 226 LEU A N 1
ATOM 1692 C CA . LEU A 1 226 ? 1.65 -19.562 2.352 1 98.5 226 LEU A CA 1
ATOM 1693 C C . LEU A 1 226 ? 0.169 -19.203 2.381 1 98.5 226 LEU A C 1
ATOM 1695 O O . LEU A 1 226 ? -0.688 -20.047 2.156 1 98.5 226 LEU A O 1
ATOM 1699 N N . MET A 1 227 ? -0.123 -17.984 2.674 1 98.88 227 MET A N 1
ATOM 1700 C CA . MET A 1 227 ? -1.466 -17.422 2.582 1 98.88 227 MET A CA 1
ATOM 1701 C C . MET A 1 227 ? -1.691 -16.766 1.223 1 98.88 227 MET A C 1
ATOM 1703 O O . MET A 1 227 ? -0.932 -15.883 0.819 1 98.88 227 MET A O 1
ATOM 1707 N N . ILE A 1 228 ? -2.703 -17.203 0.481 1 98.81 228 ILE A N 1
ATOM 1708 C CA . ILE A 1 228 ? -2.91 -16.734 -0.885 1 98.81 228 ILE A CA 1
ATOM 1709 C C . ILE A 1 228 ? -4.375 -16.344 -1.082 1 98.81 228 ILE A C 1
ATOM 1711 O O . ILE A 1 228 ? -5.277 -17.109 -0.732 1 98.81 228 ILE A O 1
ATOM 1715 N N . THR A 1 229 ? -4.637 -15.164 -1.516 1 98.75 229 THR A N 1
ATOM 1716 C CA . THR A 1 229 ? -5.938 -14.773 -2.043 1 98.75 229 THR A CA 1
ATOM 1717 C C . THR A 1 229 ? -5.918 -14.742 -3.568 1 98.75 229 THR A C 1
ATOM 1719 O O . THR A 1 229 ? -5.32 -13.852 -4.172 1 98.75 229 THR A O 1
ATOM 1722 N N . PRO A 1 230 ? -6.574 -15.664 -4.156 1 96.88 230 PRO A N 1
ATOM 1723 C CA . PRO A 1 230 ? -6.496 -15.742 -5.617 1 96.88 230 PRO A CA 1
ATOM 1724 C C . PRO A 1 230 ? -7.258 -14.609 -6.309 1 96.88 230 PRO A C 1
ATOM 1726 O O . PRO A 1 230 ? -8.195 -14.055 -5.734 1 96.88 230 PRO A O 1
ATOM 1729 N N . ARG A 1 231 ? -6.898 -14.258 -7.469 1 89.81 231 ARG A N 1
ATOM 1730 C CA . ARG A 1 231 ? -7.551 -13.219 -8.25 1 89.81 231 ARG A CA 1
ATOM 1731 C C . ARG A 1 231 ? -8.609 -13.812 -9.18 1 89.81 231 ARG A C 1
ATOM 1733 O O . ARG A 1 231 ? -9.43 -13.078 -9.742 1 89.81 231 ARG A O 1
ATOM 1740 N N . GLY A 1 232 ? -8.617 -14.992 -9.344 1 85.38 232 GLY A N 1
ATOM 1741 C CA . GLY A 1 232 ? -9.625 -15.617 -10.188 1 85.38 232 GLY A CA 1
ATOM 1742 C C . GLY A 1 232 ? -9.047 -16.297 -11.414 1 85.38 232 GLY A C 1
ATOM 1743 O O . GLY A 1 232 ? -9.758 -16.516 -12.398 1 85.38 232 GLY A O 1
ATOM 1744 N N . TYR A 1 233 ? -7.824 -16.641 -11.414 1 77.5 233 TYR A N 1
ATOM 1745 C CA . TYR A 1 233 ? -7.188 -17.297 -12.555 1 77.5 233 TYR A CA 1
ATOM 1746 C C . TYR A 1 233 ? -7.836 -18.641 -12.844 1 77.5 233 TYR A C 1
ATOM 1748 O O . TYR A 1 233 ? -7.777 -19.125 -13.977 1 77.5 233 TYR A O 1
ATOM 1756 N N . GLU A 1 234 ? -8.359 -19.125 -11.805 1 70.5 234 GLU A N 1
ATOM 1757 C CA . GLU A 1 234 ? -8.93 -20.469 -11.945 1 70.5 234 GLU A CA 1
ATOM 1758 C C . GLU A 1 234 ? -10.258 -20.422 -12.695 1 70.5 234 GLU A C 1
ATOM 1760 O O . GLU A 1 234 ? -10.758 -21.469 -13.133 1 70.5 234 GLU A O 1
ATOM 1765 N N . ARG A 1 235 ? -10.719 -19.219 -12.797 1 60.75 235 ARG A N 1
ATOM 1766 C CA . ARG A 1 235 ? -11.984 -19.094 -13.523 1 60.75 235 ARG A CA 1
ATOM 1767 C C . ARG A 1 235 ? -11.742 -18.938 -15.016 1 60.75 235 ARG A C 1
ATOM 1769 O O . ARG A 1 235 ? -12.695 -18.938 -15.805 1 60.75 235 ARG A O 1
ATOM 1776 N N . LYS A 1 236 ? -10.445 -18.875 -15.398 1 53 236 LYS A N 1
ATOM 1777 C CA . LYS A 1 236 ? -10.164 -18.766 -16.828 1 53 236 LYS A CA 1
ATOM 1778 C C . LYS A 1 236 ? -10.086 -20.125 -17.5 1 53 236 LYS A C 1
ATOM 1780 O O . LYS A 1 236 ? -9.711 -21.109 -16.859 1 53 236 LYS A O 1
ATOM 1785 N N . MET B 1 1 ? 9.094 -9.82 -7.551 1 98.06 1 MET B N 1
ATOM 1786 C CA . MET B 1 1 ? 9.57 -8.641 -6.836 1 98.06 1 MET B CA 1
ATOM 1787 C C . MET B 1 1 ? 8.953 -7.371 -7.41 1 98.06 1 MET B C 1
ATOM 1789 O O . MET B 1 1 ? 8.695 -7.293 -8.609 1 98.06 1 MET B O 1
ATOM 1793 N N . GLY B 1 2 ? 8.648 -6.426 -6.496 1 98.56 2 GLY B N 1
ATOM 1794 C CA . GLY B 1 2 ? 8.133 -5.129 -6.91 1 98.56 2 GLY B CA 1
ATOM 1795 C C . GLY B 1 2 ? 9.227 -4.172 -7.355 1 98.56 2 GLY B C 1
ATOM 1796 O O . GLY B 1 2 ? 10.234 -4.008 -6.664 1 98.56 2 GLY B O 1
ATOM 1797 N N . ILE B 1 3 ? 8.969 -3.527 -8.492 1 98.25 3 ILE B N 1
ATOM 1798 C CA . ILE B 1 3 ? 9.977 -2.594 -8.984 1 98.25 3 ILE B CA 1
ATOM 1799 C C . ILE B 1 3 ? 9.5 -1.16 -8.773 1 98.25 3 ILE B C 1
ATOM 1801 O O . ILE B 1 3 ? 10.125 -0.212 -9.258 1 98.25 3 ILE B O 1
ATOM 1805 N N . GLY B 1 4 ? 8.375 -1.003 -8.039 1 98 4 GLY B N 1
ATOM 1806 C CA . GLY B 1 4 ? 7.848 0.322 -7.754 1 98 4 GLY B CA 1
ATOM 1807 C C . GLY B 1 4 ? 6.902 0.832 -8.828 1 98 4 GLY B C 1
ATOM 1808 O O . GLY B 1 4 ? 6.605 0.121 -9.789 1 98 4 GLY B O 1
ATOM 1809 N N . PRO B 1 5 ? 6.449 2.014 -8.672 1 96.94 5 PRO B N 1
ATOM 1810 C CA . PRO B 1 5 ? 5.34 2.529 -9.477 1 96.94 5 PRO B CA 1
ATOM 1811 C C . PRO B 1 5 ? 5.785 3.037 -10.844 1 96.94 5 PRO B C 1
ATOM 1813 O O . PRO B 1 5 ? 4.98 3.096 -11.773 1 96.94 5 PRO B O 1
ATOM 1816 N N . GLY B 1 6 ? 6.988 3.537 -10.945 1 95.69 6 GLY B N 1
ATOM 1817 C CA . GLY B 1 6 ? 7.387 4.113 -12.227 1 95.69 6 GLY B CA 1
ATOM 1818 C C . GLY B 1 6 ? 8.859 4.477 -12.281 1 95.69 6 GLY B C 1
ATOM 1819 O O . GLY B 1 6 ? 9.617 3.889 -13.047 1 95.69 6 GLY B O 1
ATOM 1820 N N . SER B 1 7 ? 9.234 5.352 -11.391 1 96.31 7 SER B N 1
ATOM 1821 C CA . SER B 1 7 ? 10.609 5.832 -11.359 1 96.31 7 SER B CA 1
ATOM 1822 C C . SER B 1 7 ? 11.547 4.777 -10.773 1 96.31 7 SER B C 1
ATOM 1824 O O . SER B 1 7 ? 11.227 4.148 -9.758 1 96.31 7 SER B O 1
ATOM 1826 N N . LEU B 1 8 ? 12.703 4.66 -11.344 1 96.75 8 LEU B N 1
ATOM 1827 C CA . LEU B 1 8 ? 13.719 3.752 -10.812 1 96.75 8 LEU B CA 1
ATOM 1828 C C . LEU B 1 8 ? 14.18 4.199 -9.43 1 96.75 8 LEU B C 1
ATOM 1830 O O . LEU B 1 8 ? 14.664 3.387 -8.641 1 96.75 8 LEU B O 1
ATOM 1834 N N . SER B 1 9 ? 14.023 5.441 -9.172 1 97.94 9 SER B N 1
ATOM 1835 C CA . SER B 1 9 ? 14.414 5.953 -7.863 1 97.94 9 SER B CA 1
ATOM 1836 C C . SER B 1 9 ? 13.539 5.363 -6.762 1 97.94 9 SER B C 1
ATOM 1838 O O . SER B 1 9 ? 13.906 5.395 -5.586 1 97.94 9 SER B O 1
ATOM 1840 N N . ASP B 1 10 ? 12.359 4.84 -7.113 1 98.38 10 ASP B N 1
ATOM 1841 C CA . ASP B 1 10 ? 11.453 4.273 -6.121 1 98.38 10 ASP B CA 1
ATOM 1842 C C . ASP B 1 10 ? 11.719 2.783 -5.922 1 98.38 10 ASP B C 1
ATOM 1844 O O . ASP B 1 10 ? 10.992 2.111 -5.184 1 98.38 10 ASP B O 1
ATOM 1848 N N . LEU B 1 11 ? 12.742 2.258 -6.605 1 98.75 11 LEU B N 1
ATOM 1849 C CA . LEU B 1 11 ? 13.203 0.892 -6.379 1 98.75 11 LEU B CA 1
ATOM 1850 C C . LEU B 1 11 ? 13.859 0.757 -5.008 1 98.75 11 LEU B C 1
ATOM 1852 O O . LEU B 1 11 ? 14.602 1.642 -4.582 1 98.75 11 LEU B O 1
ATOM 1856 N N . THR B 1 12 ? 13.586 -0.308 -4.27 1 98.81 12 THR B N 1
ATOM 1857 C CA . THR B 1 12 ? 14.227 -0.537 -2.977 1 98.81 12 THR B CA 1
ATOM 1858 C C . THR B 1 12 ? 15.625 -1.118 -3.16 1 98.81 12 THR B C 1
ATOM 1860 O O . THR B 1 12 ? 15.914 -1.727 -4.191 1 98.81 12 THR B O 1
ATOM 1863 N N . PHE B 1 13 ? 16.438 -0.984 -2.156 1 98.75 13 PHE B N 1
ATOM 1864 C CA . PHE B 1 13 ? 17.766 -1.603 -2.189 1 98.75 13 PHE B CA 1
ATOM 1865 C C . PHE B 1 13 ? 17.641 -3.117 -2.303 1 98.75 13 PHE B C 1
ATOM 1867 O O . PHE B 1 13 ? 18.422 -3.754 -3.014 1 98.75 13 PHE B O 1
ATOM 1874 N N . ARG B 1 14 ? 16.688 -3.695 -1.654 1 98.62 14 ARG B N 1
ATOM 1875 C CA . ARG B 1 14 ? 16.484 -5.137 -1.673 1 98.62 14 ARG B CA 1
ATOM 1876 C C . ARG B 1 14 ? 16.109 -5.621 -3.072 1 98.62 14 ARG B C 1
ATOM 1878 O O . ARG B 1 14 ? 16.656 -6.621 -3.551 1 98.62 14 ARG B O 1
ATOM 1885 N N . ALA B 1 15 ? 15.141 -4.918 -3.688 1 98.75 15 ALA B N 1
ATOM 1886 C CA . ALA B 1 15 ? 14.75 -5.273 -5.047 1 98.75 15 ALA B CA 1
ATOM 1887 C C . ALA B 1 15 ? 15.93 -5.152 -6.012 1 98.75 15 ALA B C 1
ATOM 1889 O O . ALA B 1 15 ? 16.125 -6.016 -6.867 1 98.75 15 ALA B O 1
ATOM 1890 N N . ALA B 1 16 ? 16.672 -4.094 -5.879 1 98.69 16 ALA B N 1
ATOM 1891 C CA . ALA B 1 16 ? 17.844 -3.891 -6.727 1 98.69 16 ALA B CA 1
ATOM 1892 C C . ALA B 1 16 ? 18.844 -5.031 -6.566 1 98.69 16 ALA B C 1
ATOM 1894 O O . ALA B 1 16 ? 19.375 -5.539 -7.555 1 98.69 16 ALA B O 1
ATOM 1895 N N . ALA B 1 17 ? 19.125 -5.391 -5.328 1 98.56 17 ALA B N 1
ATOM 1896 C CA . ALA B 1 17 ? 20.047 -6.484 -5.055 1 98.56 17 ALA B CA 1
ATOM 1897 C C . ALA B 1 17 ? 19.578 -7.781 -5.699 1 98.56 17 ALA B C 1
ATOM 1899 O O . ALA B 1 17 ? 20.375 -8.547 -6.25 1 98.56 17 ALA B O 1
ATOM 1900 N N . CYS B 1 18 ? 18.281 -8.055 -5.617 1 98.44 18 CYS B N 1
ATOM 1901 C CA . CYS B 1 18 ? 17.688 -9.242 -6.223 1 98.44 18 CYS B CA 1
ATOM 1902 C C . CYS B 1 18 ? 17.875 -9.234 -7.734 1 98.44 18 CYS B C 1
ATOM 1904 O O . CYS B 1 18 ? 18.219 -10.258 -8.328 1 98.44 18 CYS B O 1
ATOM 1906 N N . LEU B 1 19 ? 17.641 -8.078 -8.336 1 98.69 19 LEU B N 1
ATOM 1907 C CA . LEU B 1 19 ? 17.828 -7.945 -9.781 1 98.69 19 LEU B CA 1
ATOM 1908 C C . LEU B 1 19 ? 19.281 -8.195 -10.164 1 98.69 19 LEU B C 1
ATOM 1910 O O . LEU B 1 19 ? 19.562 -8.859 -11.172 1 98.69 19 LEU B O 1
ATOM 1914 N N . GLU B 1 20 ? 20.172 -7.66 -9.398 1 98.44 20 GLU B N 1
ATOM 1915 C CA . GLU B 1 20 ? 21.594 -7.816 -9.672 1 98.44 20 GLU B CA 1
ATOM 1916 C C . GLU B 1 20 ? 22.016 -9.281 -9.602 1 98.44 20 GLU B C 1
ATOM 1918 O O . GLU B 1 20 ? 22.844 -9.734 -10.391 1 98.44 20 GLU B O 1
ATOM 1923 N N . GLU B 1 21 ? 21.438 -10.016 -8.711 1 98.06 21 GLU B N 1
ATOM 1924 C CA . GLU B 1 21 ? 21.844 -11.391 -8.453 1 98.06 21 GLU B CA 1
ATOM 1925 C C . GLU B 1 21 ? 21.141 -12.359 -9.406 1 98.06 21 GLU B C 1
ATOM 1927 O O . GLU B 1 21 ? 21.594 -13.492 -9.586 1 98.06 21 GLU B O 1
ATOM 1932 N N . ALA B 1 22 ? 20.062 -11.945 -9.977 1 98.62 22 ALA B N 1
ATOM 1933 C CA . ALA B 1 22 ? 19.25 -12.828 -10.828 1 98.62 22 ALA B CA 1
ATOM 1934 C C . ALA B 1 22 ? 20.016 -13.211 -12.094 1 98.62 22 ALA B C 1
ATOM 1936 O O . ALA B 1 22 ? 20.766 -12.398 -12.641 1 98.62 22 ALA B O 1
ATOM 1937 N N . GLU B 1 23 ? 19.859 -14.398 -12.508 1 98.75 23 GLU B N 1
ATOM 1938 C CA . GLU B 1 23 ? 20.375 -14.875 -13.781 1 98.75 23 GLU B CA 1
ATOM 1939 C C . GLU B 1 23 ? 19.312 -14.742 -14.883 1 98.75 23 GLU B C 1
ATOM 1941 O O . GLU B 1 23 ? 19.656 -14.594 -16.062 1 98.75 23 GLU B O 1
ATOM 1946 N N . VAL B 1 24 ? 18.094 -14.891 -14.516 1 98.88 24 VAL B N 1
ATOM 1947 C CA . VAL B 1 24 ? 16.938 -14.781 -15.398 1 98.88 24 VAL B CA 1
ATOM 1948 C C . VAL B 1 24 ? 15.977 -13.719 -14.859 1 98.88 24 VAL B C 1
ATOM 1950 O O . VAL B 1 24 ? 15.664 -13.703 -13.664 1 98.88 24 VAL B O 1
ATOM 1953 N N . ILE B 1 25 ? 15.547 -12.828 -15.711 1 98.88 25 ILE B N 1
ATOM 1954 C CA . ILE B 1 25 ? 14.547 -11.828 -15.352 1 98.88 25 ILE B CA 1
ATOM 1955 C C . ILE B 1 25 ? 13.344 -11.945 -16.281 1 98.88 25 ILE B C 1
ATOM 1957 O O . ILE B 1 25 ? 13.492 -11.945 -17.5 1 98.88 25 ILE B O 1
ATOM 1961 N N . ILE B 1 26 ? 12.148 -12.109 -15.719 1 98.81 26 ILE B N 1
ATOM 1962 C CA . ILE B 1 26 ? 10.891 -12.289 -16.438 1 98.81 26 ILE B CA 1
ATOM 1963 C C . ILE B 1 26 ? 9.922 -11.156 -16.078 1 98.81 26 ILE B C 1
ATOM 1965 O O . ILE B 1 26 ? 9.773 -10.812 -14.898 1 98.81 26 ILE B O 1
ATOM 1969 N N . GLY B 1 27 ? 9.266 -10.547 -17.031 1 98.25 27 GLY B N 1
ATOM 1970 C CA . GLY B 1 27 ? 8.305 -9.5 -16.734 1 98.25 27 GLY B CA 1
ATOM 1971 C C . GLY B 1 27 ? 7.59 -8.961 -17.969 1 98.25 27 GLY B C 1
ATOM 1972 O O . GLY B 1 27 ? 7.906 -9.359 -19.094 1 98.25 27 GLY B O 1
ATOM 1973 N N . TYR B 1 28 ? 6.547 -8.125 -17.703 1 96.88 28 TYR B N 1
ATOM 1974 C CA . TYR B 1 28 ? 5.879 -7.367 -18.75 1 96.88 28 TYR B CA 1
ATOM 1975 C C . TYR B 1 28 ? 6.852 -6.418 -19.438 1 96.88 28 TYR B C 1
ATOM 1977 O O . TYR B 1 28 ? 7.664 -5.766 -18.781 1 96.88 28 TYR B O 1
ATOM 1985 N N . ARG B 1 29 ? 6.777 -6.379 -20.656 1 96.31 29 ARG B N 1
ATOM 1986 C CA . ARG B 1 29 ? 7.777 -5.699 -21.469 1 96.31 29 ARG B CA 1
ATOM 1987 C C . ARG B 1 29 ? 8 -4.27 -20.984 1 96.31 29 ARG B C 1
ATOM 1989 O O . ARG B 1 29 ? 9.141 -3.854 -20.766 1 96.31 29 ARG B O 1
ATOM 1996 N N . PRO B 1 30 ? 6.965 -3.531 -20.75 1 93.94 30 PRO B N 1
ATOM 1997 C CA . PRO B 1 30 ? 7.184 -2.16 -20.297 1 93.94 30 PRO B CA 1
ATOM 1998 C C . PRO B 1 30 ? 7.898 -2.102 -18.938 1 93.94 30 PRO B C 1
ATOM 2000 O O . PRO B 1 30 ? 8.656 -1.167 -18.688 1 93.94 30 PRO B O 1
ATOM 2003 N N . TYR B 1 31 ? 7.652 -3.082 -18.094 1 96.19 31 TYR B N 1
ATOM 2004 C CA . TYR B 1 31 ? 8.336 -3.127 -16.812 1 96.19 31 TYR B CA 1
ATOM 2005 C C . TYR B 1 31 ? 9.812 -3.451 -17 1 96.19 31 TYR B C 1
ATOM 2007 O O . TYR B 1 31 ? 10.672 -2.873 -16.328 1 96.19 31 TYR B O 1
ATOM 2015 N N . LEU B 1 32 ? 10.078 -4.355 -17.891 1 97.69 32 LEU B N 1
ATOM 2016 C CA . LEU B 1 32 ? 11.461 -4.699 -18.188 1 97.69 32 LEU B CA 1
ATOM 2017 C C . LEU B 1 32 ? 12.211 -3.502 -18.766 1 97.69 32 LEU B C 1
ATOM 2019 O O . LEU B 1 32 ? 13.367 -3.258 -18.422 1 97.69 32 LEU B O 1
ATOM 2023 N N . GLU B 1 33 ? 11.516 -2.76 -19.578 1 96 33 GLU B N 1
ATOM 2024 C CA . GLU B 1 33 ? 12.117 -1.567 -20.156 1 96 33 GLU B CA 1
ATOM 2025 C C . GLU B 1 33 ? 12.461 -0.539 -19.094 1 96 33 GLU B C 1
ATOM 2027 O O . GLU B 1 33 ? 13.477 0.154 -19.188 1 96 33 GLU B O 1
ATOM 2032 N N . SER B 1 34 ? 11.688 -0.489 -18.078 1 95.88 34 SER B N 1
ATOM 2033 C CA . SER B 1 34 ? 11.875 0.496 -17.016 1 95.88 34 SER B CA 1
ATOM 2034 C C . SER B 1 34 ? 13.086 0.159 -16.156 1 95.88 34 SER B C 1
ATOM 2036 O O . SER B 1 34 ? 13.594 1.015 -15.43 1 95.88 34 SER B O 1
ATOM 2038 N N . ILE B 1 35 ? 13.555 -1.088 -16.219 1 97.94 35 ILE B N 1
ATOM 2039 C CA . ILE B 1 35 ? 14.719 -1.485 -15.43 1 97.94 35 ILE B CA 1
ATOM 2040 C C . ILE B 1 35 ? 15.836 -1.961 -16.359 1 97.94 35 ILE B C 1
ATOM 2042 O O . ILE B 1 35 ? 16.562 -2.896 -16.031 1 97.94 35 ILE B O 1
ATOM 2046 N N . ALA B 1 36 ? 15.953 -1.408 -17.469 1 97.44 36 ALA B N 1
ATOM 2047 C CA . ALA B 1 36 ? 16.875 -1.824 -18.531 1 97.44 36 ALA B CA 1
ATOM 2048 C C . ALA B 1 36 ? 18.297 -1.908 -18 1 97.44 36 ALA B C 1
ATOM 2050 O O . ALA B 1 36 ? 19.078 -2.764 -18.438 1 97.44 36 ALA B O 1
ATOM 2051 N N . ALA B 1 37 ? 18.672 -1.13 -17.047 1 96.94 37 ALA B N 1
ATOM 2052 C CA . ALA B 1 37 ? 20.016 -1.07 -16.5 1 96.94 37 ALA B CA 1
ATOM 2053 C C . ALA B 1 37 ? 20.375 -2.373 -15.789 1 96.94 37 ALA B C 1
ATOM 2055 O O . ALA B 1 37 ? 21.562 -2.697 -15.641 1 96.94 37 ALA B O 1
ATOM 2056 N N . TYR B 1 38 ? 19.391 -3.137 -15.414 1 98.12 38 TYR B N 1
ATOM 2057 C CA . TYR B 1 38 ? 19.641 -4.355 -14.641 1 98.12 38 TYR B CA 1
ATOM 2058 C C . TYR B 1 38 ? 19.578 -5.586 -15.539 1 98.12 38 TYR B C 1
ATOM 2060 O O . TYR B 1 38 ? 19.812 -6.707 -15.078 1 98.12 38 TYR B O 1
ATOM 2068 N N . LEU B 1 39 ? 19.375 -5.391 -16.828 1 98.25 39 LEU B N 1
ATOM 2069 C CA . LEU B 1 39 ? 19.078 -6.531 -17.688 1 98.25 39 LEU B CA 1
ATOM 2070 C C . LEU B 1 39 ? 20.344 -7.016 -18.375 1 98.25 39 LEU B C 1
ATOM 2072 O O . LEU B 1 39 ? 20.375 -8.117 -18.938 1 98.25 39 LEU B O 1
ATOM 2076 N N . LYS B 1 40 ? 21.391 -6.242 -18.391 1 96.94 40 LYS B N 1
ATOM 2077 C CA . LYS B 1 40 ? 22.609 -6.586 -19.125 1 96.94 40 LYS B CA 1
ATOM 2078 C C . LYS B 1 40 ? 23.203 -7.895 -18.625 1 96.94 40 LYS B C 1
ATOM 2080 O O . LYS B 1 40 ? 23.375 -8.078 -17.422 1 96.94 40 LYS B O 1
ATOM 2085 N N . GLY B 1 41 ? 23.484 -8.766 -19.516 1 97.5 41 GLY B N 1
ATOM 2086 C CA . GLY B 1 41 ? 24.141 -10.023 -19.188 1 97.5 41 GLY B CA 1
ATOM 2087 C C . GLY B 1 41 ? 23.188 -11.062 -18.641 1 97.5 41 GLY B C 1
ATOM 2088 O O . GLY B 1 41 ? 23.625 -12.141 -18.219 1 97.5 41 GLY B O 1
ATOM 2089 N N . LYS B 1 42 ? 21.984 -10.805 -18.609 1 98.25 42 LYS B N 1
ATOM 2090 C CA . LYS B 1 42 ? 21 -11.727 -18.047 1 98.25 42 LYS B CA 1
ATOM 2091 C C . LYS B 1 42 ? 20.109 -12.312 -19.156 1 98.25 42 LYS B C 1
ATOM 2093 O O . LYS B 1 42 ? 20.031 -11.758 -20.25 1 98.25 42 LYS B O 1
ATOM 2098 N N . GLU B 1 43 ? 19.594 -13.453 -18.859 1 98.56 43 GLU B N 1
ATOM 2099 C CA . GLU B 1 43 ? 18.516 -13.961 -19.703 1 98.56 43 GLU B CA 1
ATOM 2100 C C . GLU B 1 43 ? 17.188 -13.266 -19.375 1 98.56 43 GLU B C 1
ATOM 2102 O O . GLU B 1 43 ? 16.766 -13.25 -18.219 1 98.56 43 GLU B O 1
ATOM 2107 N N . VAL B 1 44 ? 16.625 -12.672 -20.406 1 98.56 44 VAL B N 1
ATOM 2108 C CA . VAL B 1 44 ? 15.422 -11.875 -20.188 1 98.56 44 VAL B CA 1
ATOM 2109 C C . VAL B 1 44 ? 14.25 -12.484 -20.969 1 98.56 44 VAL B C 1
ATOM 2111 O O . VAL B 1 44 ? 14.383 -12.82 -22.141 1 98.56 44 VAL B O 1
ATOM 2114 N N . PHE B 1 45 ? 13.094 -12.672 -20.328 1 97.94 45 PHE B N 1
ATOM 2115 C CA . PHE B 1 45 ? 11.883 -13.188 -20.938 1 97.94 45 PHE B CA 1
ATOM 2116 C C . PHE B 1 45 ? 10.758 -12.156 -20.875 1 97.94 45 PHE B C 1
ATOM 2118 O O . PHE B 1 45 ? 10.039 -12.078 -19.875 1 97.94 45 PHE B O 1
ATOM 2125 N N . PRO B 1 46 ? 10.562 -11.445 -21.938 1 95.75 46 PRO B N 1
ATOM 2126 C CA . PRO B 1 46 ? 9.484 -10.453 -21.969 1 95.75 46 PRO B CA 1
ATOM 2127 C C . PRO B 1 46 ? 8.117 -11.078 -22.234 1 95.75 46 PRO B C 1
ATOM 2129 O O . PRO B 1 46 ? 8.008 -12.016 -23.031 1 95.75 46 PRO B O 1
ATOM 2132 N N . GLY B 1 47 ? 7.152 -10.68 -21.531 1 90.69 47 GLY B N 1
ATOM 2133 C CA . GLY B 1 47 ? 5.773 -11.078 -21.766 1 90.69 47 GLY B CA 1
ATOM 2134 C C . GLY B 1 47 ? 4.871 -9.922 -22.156 1 90.69 47 GLY B C 1
ATOM 2135 O O . GLY B 1 47 ? 5.258 -8.758 -22.031 1 90.69 47 GLY B O 1
ATOM 2136 N N . ARG B 1 48 ? 3.734 -10.398 -22.734 1 86.56 48 ARG B N 1
ATOM 2137 C CA . ARG B 1 48 ? 2.688 -9.422 -23.031 1 86.56 48 ARG B CA 1
ATOM 2138 C C . ARG B 1 48 ? 1.779 -9.219 -21.812 1 86.56 48 ARG B C 1
ATOM 2140 O O . ARG B 1 48 ? 1.889 -9.945 -20.828 1 86.56 48 ARG B O 1
ATOM 2147 N N . MET B 1 49 ? 0.937 -8.195 -22.219 1 78.12 49 MET B N 1
ATOM 2148 C CA . MET B 1 49 ? -0.09 -7.965 -21.203 1 78.12 49 MET B CA 1
ATOM 2149 C C . MET B 1 49 ? -1.017 -9.172 -21.078 1 78.12 49 MET B C 1
ATOM 2151 O O . MET B 1 49 ? -1.249 -9.883 -22.062 1 78.12 49 MET B O 1
ATOM 2155 N N . ARG B 1 50 ? -1.444 -9.656 -19.984 1 80.62 50 ARG B N 1
ATOM 2156 C CA . ARG B 1 50 ? -2.412 -10.703 -19.672 1 80.62 50 ARG B CA 1
ATOM 2157 C C . ARG B 1 50 ? -1.781 -12.086 -19.797 1 80.62 50 ARG B C 1
ATOM 2159 O O . ARG B 1 50 ? -2.488 -13.094 -19.859 1 80.62 50 ARG B O 1
ATOM 2166 N N . GLU B 1 51 ? -0.448 -12.141 -20 1 92.19 51 GLU B N 1
ATOM 2167 C CA . GLU B 1 51 ? 0.24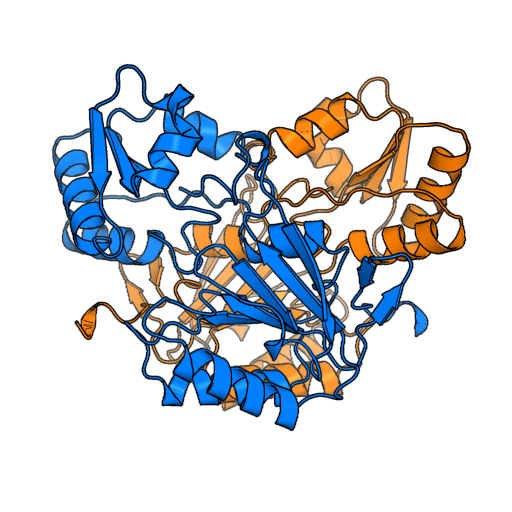5 -13.43 -20.047 1 92.19 51 GLU B CA 1
ATOM 2168 C C . GLU B 1 51 ? 0.887 -13.766 -18.703 1 92.19 51 GLU B C 1
ATOM 2170 O O . GLU B 1 51 ? 2.018 -14.258 -18.656 1 92.19 51 GLU B O 1
ATOM 2175 N N . GLU B 1 52 ? 0.157 -13.453 -17.656 1 94.75 52 GLU B N 1
ATOM 2176 C CA . GLU B 1 52 ? 0.672 -13.641 -16.312 1 94.75 52 GLU B CA 1
ATOM 2177 C C . GLU B 1 52 ? 0.964 -15.109 -16.031 1 94.75 52 GLU B C 1
ATOM 2179 O O . GLU B 1 52 ? 2.004 -15.445 -15.461 1 94.75 52 GLU B O 1
ATOM 2184 N N . LEU B 1 53 ? 0.072 -16.016 -16.484 1 95.25 53 LEU B N 1
ATOM 2185 C CA . LEU B 1 53 ? 0.252 -17.453 -16.219 1 95.25 53 LEU B CA 1
ATOM 2186 C C . LEU B 1 53 ? 1.444 -18 -17 1 95.25 53 LEU B C 1
ATOM 2188 O O . LEU B 1 53 ? 2.184 -18.844 -16.484 1 95.25 53 LEU B O 1
ATOM 2192 N N . GLU B 1 54 ? 1.621 -17.484 -18.188 1 96.5 54 GLU B N 1
ATOM 2193 C CA . GLU B 1 54 ? 2.77 -17.906 -18.984 1 96.5 54 GLU B CA 1
ATOM 2194 C C . GLU B 1 54 ? 4.078 -17.438 -18.344 1 96.5 54 GLU B C 1
ATOM 2196 O O . GLU B 1 54 ? 5.051 -18.203 -18.297 1 96.5 54 GLU B O 1
ATOM 2201 N N . ARG B 1 55 ? 4.125 -16.25 -17.875 1 97.94 55 ARG B N 1
ATOM 2202 C CA . ARG B 1 55 ? 5.309 -15.734 -17.188 1 97.94 55 ARG B CA 1
ATOM 2203 C C . ARG B 1 55 ? 5.609 -16.531 -15.93 1 97.94 55 ARG B C 1
ATOM 2205 O O . ARG B 1 55 ? 6.77 -16.828 -15.633 1 97.94 55 ARG B O 1
ATOM 2212 N N . ALA B 1 56 ? 4.578 -16.891 -15.234 1 97.94 56 ALA B N 1
ATOM 2213 C CA . ALA B 1 56 ? 4.742 -17.672 -14.016 1 97.94 56 ALA B CA 1
ATOM 2214 C C . ALA B 1 56 ? 5.309 -19.062 -14.328 1 97.94 56 ALA B C 1
ATOM 2216 O O . ALA B 1 56 ? 6.234 -19.516 -13.656 1 97.94 56 ALA B O 1
ATOM 2217 N N . ARG B 1 57 ? 4.746 -19.672 -15.328 1 97.44 57 ARG B N 1
ATOM 2218 C CA . ARG B 1 57 ? 5.211 -21 -15.719 1 97.44 57 ARG B CA 1
ATOM 2219 C C . ARG B 1 57 ? 6.664 -20.969 -16.172 1 97.44 57 ARG B C 1
ATOM 2221 O O . ARG B 1 57 ? 7.457 -21.844 -15.82 1 97.44 57 ARG B O 1
ATOM 2228 N N . GLU B 1 58 ? 6.973 -19.953 -16.922 1 98.25 58 GLU B N 1
ATOM 2229 C CA . GLU B 1 58 ? 8.352 -19.797 -17.391 1 98.25 58 GLU B CA 1
ATOM 2230 C C . GLU B 1 58 ? 9.305 -19.594 -16.219 1 98.25 58 GLU B C 1
ATOM 2232 O O . GLU B 1 58 ? 10.414 -20.125 -16.219 1 98.25 58 GLU B O 1
ATOM 2237 N N . ALA B 1 59 ? 8.898 -18.828 -15.242 1 98.62 59 ALA B N 1
ATOM 2238 C CA . ALA B 1 59 ? 9.719 -18.594 -14.055 1 98.62 59 ALA B CA 1
ATOM 2239 C C . ALA B 1 59 ? 10.039 -19.906 -13.344 1 98.62 59 ALA B C 1
ATOM 2241 O O . ALA B 1 59 ? 11.188 -20.156 -12.977 1 98.62 59 ALA B O 1
ATOM 2242 N N . VAL B 1 60 ? 9.031 -20.734 -13.203 1 98.56 60 VAL B N 1
ATOM 2243 C CA . VAL B 1 60 ? 9.188 -22.016 -12.516 1 98.56 60 VAL B CA 1
ATOM 2244 C C . VAL B 1 60 ? 10.109 -22.938 -13.32 1 98.56 60 VAL B C 1
ATOM 2246 O O . VAL B 1 60 ? 10.992 -23.578 -12.75 1 98.56 60 VAL B O 1
ATOM 2249 N N . LEU B 1 61 ? 9.875 -22.938 -14.602 1 98.44 61 LEU B N 1
ATOM 2250 C CA . LEU B 1 61 ? 10.695 -23.75 -15.484 1 98.44 61 LEU B CA 1
ATOM 2251 C C . LEU B 1 61 ? 12.172 -23.375 -15.359 1 98.44 61 LEU B C 1
ATOM 2253 O O . LEU B 1 61 ? 13.031 -24.25 -15.219 1 98.44 61 LEU B O 1
ATOM 2257 N N . GLN B 1 62 ? 12.492 -22.125 -15.359 1 98.62 62 GLN B N 1
ATOM 2258 C CA . GLN B 1 62 ? 13.867 -21.656 -15.258 1 98.62 62 GLN B CA 1
ATOM 2259 C C . GLN B 1 62 ? 14.453 -21.969 -13.883 1 98.62 62 GLN B C 1
ATOM 2261 O O . GLN B 1 62 ? 15.625 -22.328 -13.766 1 98.62 62 GLN B O 1
ATOM 2266 N N . ALA B 1 63 ? 13.672 -21.75 -12.852 1 98.62 63 ALA B N 1
ATOM 2267 C CA . ALA B 1 63 ? 14.117 -22.062 -11.492 1 98.62 63 ALA B CA 1
ATOM 2268 C C . ALA B 1 63 ? 14.453 -23.531 -11.352 1 98.62 63 ALA B C 1
ATOM 2270 O O . ALA B 1 63 ? 15.406 -23.906 -10.656 1 98.62 63 ALA B O 1
ATOM 2271 N N . GLN B 1 64 ? 13.633 -24.375 -12.008 1 98.25 64 GLN B N 1
ATOM 2272 C CA . GLN B 1 64 ? 13.852 -25.828 -11.953 1 98.25 64 GLN B CA 1
ATOM 2273 C C . GLN B 1 64 ? 15.18 -26.203 -12.617 1 98.25 64 GLN B C 1
ATOM 2275 O O . GLN B 1 64 ? 15.758 -27.25 -12.297 1 98.25 64 GLN B O 1
ATOM 2280 N N . LYS B 1 65 ? 15.617 -25.391 -13.484 1 98.12 65 LYS B N 1
ATOM 2281 C CA . LYS B 1 65 ? 16.922 -25.609 -14.125 1 98.12 65 LYS B CA 1
ATOM 2282 C C . LYS B 1 65 ? 18.062 -25.156 -13.211 1 98.12 65 LYS B C 1
ATOM 2284 O O . LYS B 1 65 ? 19.219 -25.219 -13.602 1 98.12 65 LYS B O 1
ATOM 2289 N N . GLY B 1 66 ? 17.75 -24.625 -12.016 1 97.94 66 GLY B N 1
ATOM 2290 C CA . GLY B 1 66 ? 18.75 -24.25 -11.023 1 97.94 66 GLY B CA 1
ATOM 2291 C C . GLY B 1 66 ? 19.141 -22.781 -11.102 1 97.94 66 GLY B C 1
ATOM 2292 O O . GLY B 1 66 ? 20.062 -22.344 -10.422 1 97.94 66 GLY B O 1
ATOM 2293 N N . LYS B 1 67 ? 18.375 -22.016 -11.852 1 98.5 67 LYS B N 1
ATOM 2294 C CA . LYS B 1 67 ? 18.719 -20.625 -12.047 1 98.5 67 LYS B CA 1
ATOM 2295 C C . LYS B 1 67 ? 18.047 -19.734 -11.008 1 98.5 67 LYS B C 1
ATOM 2297 O O . LYS B 1 67 ? 16.953 -20.031 -10.539 1 98.5 67 LYS B O 1
ATOM 2302 N N . ARG B 1 68 ? 18.703 -18.672 -10.625 1 98.44 68 ARG B N 1
ATOM 2303 C CA . ARG B 1 68 ? 18.078 -17.609 -9.828 1 98.44 68 ARG B CA 1
ATOM 2304 C C . ARG B 1 68 ? 17.203 -16.719 -10.695 1 98.44 68 ARG B C 1
ATOM 2306 O O . ARG B 1 68 ? 17.688 -16.031 -11.586 1 98.44 68 ARG B O 1
ATOM 2313 N N . VAL B 1 69 ? 15.906 -16.75 -10.453 1 98.88 69 VAL B N 1
ATOM 2314 C CA . VAL B 1 69 ? 14.938 -16.109 -11.336 1 98.88 69 VAL B CA 1
ATOM 2315 C C . VAL B 1 69 ? 14.266 -14.953 -10.602 1 98.88 69 VAL B C 1
ATOM 2317 O O . VAL B 1 69 ? 13.859 -15.102 -9.445 1 98.88 69 VAL B O 1
ATOM 2320 N N . ALA B 1 70 ? 14.188 -13.844 -11.219 1 98.88 70 ALA B N 1
ATOM 2321 C CA . ALA B 1 70 ? 13.391 -12.719 -10.742 1 98.88 70 ALA B CA 1
ATOM 2322 C C . ALA B 1 70 ? 12.195 -12.461 -11.648 1 98.88 70 ALA B C 1
ATOM 2324 O O . ALA B 1 70 ? 12.359 -12.227 -12.852 1 98.88 70 ALA B O 1
ATOM 2325 N N . VAL B 1 71 ? 11.016 -12.555 -11.125 1 98.88 71 VAL B N 1
ATOM 2326 C CA . VAL B 1 71 ? 9.812 -12.117 -11.82 1 98.88 71 VAL B CA 1
ATOM 2327 C C . VAL B 1 71 ? 9.422 -10.711 -11.352 1 98.88 71 VAL B C 1
ATOM 2329 O O . VAL B 1 71 ? 9.109 -10.508 -10.18 1 98.88 71 VAL B O 1
ATOM 2332 N N . VAL B 1 72 ? 9.375 -9.758 -12.297 1 98.38 72 VAL B N 1
ATOM 2333 C CA . VAL B 1 72 ? 9.195 -8.367 -11.898 1 98.38 72 VAL B CA 1
ATOM 2334 C C . VAL B 1 72 ? 7.73 -7.969 -12.07 1 98.38 72 VAL B C 1
ATOM 2336 O O . VAL B 1 72 ? 7.07 -8.398 -13.023 1 98.38 72 VAL B O 1
ATOM 2339 N N . SER B 1 73 ? 7.273 -7.238 -11.172 1 97.75 73 SER B N 1
ATOM 2340 C CA . SER B 1 73 ? 5.934 -6.656 -11.172 1 97.75 73 SER B CA 1
ATOM 2341 C C . SER B 1 73 ? 5.992 -5.145 -10.969 1 97.75 73 SER B C 1
ATOM 2343 O O . SER B 1 73 ? 6.82 -4.645 -10.203 1 97.75 73 SER B O 1
ATOM 2345 N N . GLY B 1 74 ? 5.133 -4.422 -11.727 1 96.75 74 GLY B N 1
ATOM 2346 C CA . GLY B 1 74 ? 4.965 -3.008 -11.43 1 96.75 74 GLY B CA 1
ATOM 2347 C C . GLY B 1 74 ? 4.367 -2.752 -10.055 1 96.75 74 GLY B C 1
ATOM 2348 O O . GLY B 1 74 ? 3.475 -3.48 -9.617 1 96.75 74 GLY B O 1
ATOM 2349 N N . GLY B 1 75 ? 4.855 -1.693 -9.398 1 98.06 75 GLY B N 1
ATOM 2350 C CA . GLY B 1 75 ? 4.398 -1.454 -8.039 1 98.06 75 GLY B CA 1
ATOM 2351 C C . GLY B 1 75 ? 4.836 -2.529 -7.062 1 98.06 75 GLY B C 1
ATOM 2352 O O . GLY B 1 75 ? 6.031 -2.82 -6.945 1 98.06 75 GLY B O 1
ATOM 2353 N N . ASP B 1 76 ? 3.971 -3.127 -6.406 1 98.81 76 ASP B N 1
ATOM 2354 C CA . ASP B 1 76 ? 4.168 -4.258 -5.504 1 98.81 76 ASP B CA 1
ATOM 2355 C C . ASP B 1 76 ? 3.648 -5.555 -6.125 1 98.81 76 ASP B C 1
ATOM 2357 O O . ASP B 1 76 ? 2.57 -5.574 -6.719 1 98.81 76 ASP B O 1
ATOM 2361 N N . PRO B 1 77 ? 4.414 -6.629 -5.973 1 98.75 77 PRO B N 1
ATOM 2362 C CA . PRO B 1 77 ? 3.977 -7.867 -6.629 1 98.75 77 PRO B CA 1
ATOM 2363 C C . PRO B 1 77 ? 2.746 -8.484 -5.973 1 98.75 77 PRO B C 1
ATOM 2365 O O . PRO B 1 77 ? 2.084 -9.336 -6.566 1 98.75 77 PRO B O 1
ATOM 2368 N N . GLY B 1 78 ? 2.404 -8.117 -4.762 1 98.56 78 GLY B N 1
ATOM 2369 C CA . GLY B 1 78 ? 1.297 -8.703 -4.023 1 98.56 78 GLY B CA 1
ATOM 2370 C C . GLY B 1 78 ? -0.028 -8.016 -4.297 1 98.56 78 GLY B C 1
ATOM 2371 O O . GLY B 1 78 ? -1.086 -8.523 -3.916 1 98.56 78 GLY B O 1
ATOM 2372 N N . VAL B 1 79 ? -0.017 -6.824 -4.895 1 98.69 79 VAL B N 1
ATOM 2373 C CA . VAL B 1 79 ? -1.232 -6.07 -5.188 1 98.69 79 VAL B CA 1
ATOM 2374 C C . VAL B 1 79 ? -1.543 -6.145 -6.68 1 98.69 79 VAL B C 1
ATOM 2376 O O . VAL B 1 79 ? -0.963 -5.406 -7.48 1 98.69 79 VAL B O 1
ATOM 2379 N N . TYR B 1 80 ? -2.434 -6.996 -7.055 1 97.06 80 TYR B N 1
ATOM 2380 C CA . TYR B 1 80 ? -2.844 -7.246 -8.43 1 97.06 80 TYR B CA 1
ATOM 2381 C C . TYR B 1 80 ? -1.641 -7.562 -9.312 1 97.06 80 TYR B C 1
ATOM 2383 O O . TYR B 1 80 ? -1.603 -7.176 -10.484 1 97.06 80 TYR B O 1
ATOM 2391 N N . GLY B 1 81 ? -0.64 -8.172 -8.727 1 96.75 81 GLY B N 1
ATOM 2392 C CA . GLY B 1 81 ? 0.606 -8.414 -9.438 1 96.75 81 GLY B CA 1
ATOM 2393 C C . GLY B 1 81 ? 0.932 -9.883 -9.594 1 96.75 81 GLY B C 1
ATOM 2394 O O . GLY B 1 81 ? 0.032 -10.727 -9.602 1 96.75 81 GLY B O 1
ATOM 2395 N N . MET B 1 82 ? 2.178 -10.18 -9.695 1 97.94 82 MET B N 1
ATOM 2396 C CA . MET B 1 82 ? 2.625 -11.492 -10.156 1 97.94 82 MET B CA 1
ATOM 2397 C C . MET B 1 82 ? 2.818 -12.445 -8.977 1 97.94 82 MET B C 1
ATOM 2399 O O . MET B 1 82 ? 3.053 -13.641 -9.172 1 97.94 82 MET B O 1
ATOM 2403 N N . ALA B 1 83 ? 2.668 -11.984 -7.703 1 98.56 83 ALA B N 1
ATOM 2404 C CA . ALA B 1 83 ? 2.916 -12.859 -6.555 1 98.56 83 ALA B CA 1
ATOM 2405 C C . ALA B 1 83 ? 1.982 -14.062 -6.57 1 98.56 83 ALA B C 1
ATOM 2407 O O . ALA B 1 83 ? 2.424 -15.203 -6.387 1 98.56 83 ALA B O 1
ATOM 2408 N N . VAL B 1 84 ? 0.701 -13.82 -6.879 1 98.25 84 VAL B N 1
ATOM 2409 C CA . VAL B 1 84 ? -0.287 -14.898 -6.801 1 98.25 84 VAL B CA 1
ATOM 2410 C C . VAL B 1 84 ? 0.011 -15.953 -7.863 1 98.25 84 VAL B C 1
ATOM 2412 O O . VAL B 1 84 ? 0.259 -17.109 -7.539 1 98.25 84 VAL B O 1
ATOM 2415 N N . PRO B 1 85 ? 0.076 -15.594 -9.141 1 97.75 85 PRO B N 1
ATOM 2416 C CA . PRO B 1 85 ? 0.275 -16.656 -10.125 1 97.75 85 PRO B CA 1
ATOM 2417 C C . PRO B 1 85 ? 1.631 -17.344 -9.984 1 97.75 85 PRO B C 1
ATOM 2419 O O . PRO B 1 85 ? 1.744 -18.547 -10.234 1 97.75 85 PRO B O 1
ATOM 2422 N N . VAL B 1 86 ? 2.682 -16.656 -9.594 1 98.56 86 VAL B N 1
ATOM 2423 C CA . VAL B 1 86 ? 4 -17.266 -9.445 1 98.56 86 VAL B CA 1
ATOM 2424 C C . VAL B 1 86 ? 3.99 -18.234 -8.266 1 98.56 86 VAL B C 1
ATOM 2426 O O . VAL B 1 86 ? 4.5 -19.359 -8.375 1 98.56 86 VAL B O 1
ATOM 2429 N N . LEU B 1 87 ? 3.436 -17.812 -7.105 1 98.56 87 LEU B N 1
ATOM 2430 C CA . LEU B 1 87 ? 3.389 -18.688 -5.938 1 98.56 87 LEU B CA 1
ATOM 2431 C C . LEU B 1 87 ? 2.566 -19.938 -6.23 1 98.56 87 LEU B C 1
ATOM 2433 O O . LEU B 1 87 ? 2.938 -21.047 -5.824 1 98.56 87 LEU B O 1
ATOM 2437 N N . GLN B 1 88 ? 1.443 -19.75 -6.945 1 97.75 88 GLN B N 1
ATOM 2438 C CA . GLN B 1 88 ? 0.605 -20.891 -7.281 1 97.75 88 GLN B CA 1
ATOM 2439 C C . GLN B 1 88 ? 1.353 -21.891 -8.172 1 97.75 88 GLN B C 1
ATOM 2441 O O . GLN B 1 88 ? 1.351 -23.094 -7.918 1 97.75 88 GLN B O 1
ATOM 2446 N N . ALA B 1 89 ? 2.006 -21.359 -9.18 1 97.56 89 ALA B N 1
ATOM 2447 C CA . ALA B 1 89 ? 2.785 -22.203 -10.07 1 97.56 89 ALA B CA 1
ATOM 2448 C C . ALA B 1 89 ? 3.928 -22.891 -9.32 1 97.56 89 ALA B C 1
ATOM 2450 O O . ALA B 1 89 ? 4.203 -24.078 -9.547 1 97.56 89 ALA B O 1
ATOM 2451 N N . ALA B 1 90 ? 4.582 -22.156 -8.469 1 98.31 90 ALA B N 1
ATOM 2452 C CA . ALA B 1 90 ? 5.738 -22.672 -7.734 1 98.31 90 ALA B CA 1
ATOM 2453 C C . ALA B 1 90 ? 5.332 -23.766 -6.754 1 98.31 90 ALA B C 1
ATOM 2455 O O . ALA B 1 90 ? 6.066 -24.734 -6.566 1 98.31 90 ALA B O 1
ATOM 2456 N N . LEU B 1 91 ? 4.227 -23.578 -6.094 1 97.12 91 LEU B N 1
ATOM 2457 C CA . LEU B 1 91 ? 3.715 -24.562 -5.152 1 97.12 91 LEU B CA 1
ATOM 2458 C C . LEU B 1 91 ? 3.48 -25.906 -5.848 1 97.12 91 LEU B C 1
ATOM 2460 O O . LEU B 1 91 ? 3.824 -26.953 -5.309 1 97.12 91 LEU B O 1
ATOM 2464 N N . GLU B 1 92 ? 2.922 -25.828 -7 1 95.12 92 GLU B N 1
ATOM 2465 C CA . GLU B 1 92 ? 2.627 -27.031 -7.773 1 95.12 92 GLU B CA 1
ATOM 2466 C C . GLU B 1 92 ? 3.902 -27.797 -8.102 1 95.12 92 GLU B C 1
ATOM 2468 O O . GLU B 1 92 ? 3.887 -29.031 -8.188 1 95.12 92 GLU B O 1
ATOM 2473 N N . GLU B 1 93 ? 4.984 -27.094 -8.18 1 96.69 93 GLU B N 1
ATOM 2474 C CA . GLU B 1 93 ? 6.207 -27.703 -8.68 1 96.69 93 GLU B CA 1
ATOM 2475 C C . GLU B 1 93 ? 7.262 -27.828 -7.582 1 96.69 93 GLU B C 1
ATOM 2477 O O . GLU B 1 93 ? 8.375 -28.297 -7.828 1 96.69 93 GLU B O 1
ATOM 2482 N N . GLY B 1 94 ? 6.93 -27.297 -6.41 1 96.5 94 GLY B N 1
ATOM 2483 C CA . GLY B 1 94 ? 7.832 -27.422 -5.273 1 96.5 94 GLY B CA 1
ATOM 2484 C C . GLY B 1 94 ? 9.016 -26.469 -5.359 1 96.5 94 GLY B C 1
ATOM 2485 O O . GLY B 1 94 ? 10.133 -26.828 -4.977 1 96.5 94 GLY B O 1
ATOM 2486 N N . VAL B 1 95 ? 8.867 -25.375 -5.969 1 97.81 95 VAL B N 1
ATOM 2487 C CA . VAL B 1 95 ? 9.906 -24.359 -6.09 1 97.81 95 VAL B CA 1
ATOM 2488 C C . VAL B 1 95 ? 9.734 -23.297 -4.996 1 97.81 95 VAL B C 1
ATOM 2490 O O . VAL B 1 95 ? 8.617 -22.844 -4.734 1 97.81 95 VAL B O 1
ATOM 2493 N N . ALA B 1 96 ? 10.797 -23 -4.312 1 97.06 96 ALA B N 1
ATOM 2494 C CA . ALA B 1 96 ? 10.734 -21.969 -3.271 1 97.06 96 ALA B CA 1
ATOM 2495 C C . ALA B 1 96 ? 10.688 -20.578 -3.879 1 97.06 96 ALA B C 1
ATOM 2497 O O . ALA B 1 96 ? 11.383 -20.297 -4.859 1 97.06 96 ALA B O 1
ATOM 2498 N N . VAL B 1 97 ? 9.852 -19.734 -3.344 1 98.44 97 VAL B N 1
ATOM 2499 C CA . VAL B 1 97 ? 9.688 -18.375 -3.842 1 98.44 97 VAL B CA 1
ATOM 2500 C C . VAL B 1 97 ? 9.758 -17.391 -2.678 1 98.44 97 VAL B C 1
ATOM 2502 O O . VAL B 1 97 ? 9.18 -17.641 -1.615 1 98.44 97 VAL B O 1
ATOM 2505 N N . GLU B 1 98 ? 10.516 -16.406 -2.805 1 98.19 98 GLU B N 1
ATOM 2506 C CA . GLU B 1 98 ? 10.5 -15.266 -1.897 1 98.19 98 GLU B CA 1
ATOM 2507 C C . GLU B 1 98 ? 9.82 -14.062 -2.541 1 98.19 98 GLU B C 1
ATOM 2509 O O . GLU B 1 98 ? 10.109 -13.719 -3.688 1 98.19 98 GLU B O 1
ATOM 2514 N N . VAL B 1 99 ? 8.867 -13.492 -1.86 1 98.81 99 VAL B N 1
ATOM 2515 C CA . VAL B 1 99 ? 8.188 -12.289 -2.342 1 98.81 99 VAL B CA 1
ATOM 2516 C C . VAL B 1 99 ? 8.891 -11.047 -1.804 1 98.81 99 VAL B C 1
ATOM 2518 O O . VAL B 1 99 ? 9.062 -10.898 -0.592 1 98.81 99 VAL B O 1
ATOM 2521 N N . ILE B 1 100 ? 9.32 -10.141 -2.654 1 98.81 100 ILE B N 1
ATOM 2522 C CA . ILE B 1 100 ? 9.984 -8.891 -2.289 1 98.81 100 ILE B CA 1
ATOM 2523 C C . ILE B 1 100 ? 9.031 -7.723 -2.518 1 98.81 100 ILE B C 1
ATOM 2525 O O . ILE B 1 100 ? 8.719 -7.379 -3.66 1 98.81 100 ILE B O 1
ATOM 2529 N N . PRO B 1 101 ? 8.555 -7.074 -1.455 1 98.81 101 PRO B N 1
ATOM 2530 C CA . PRO B 1 101 ? 7.59 -5.984 -1.627 1 98.81 101 PRO B CA 1
ATOM 2531 C C . PRO B 1 101 ? 8.203 -4.75 -2.285 1 98.81 101 PRO B C 1
ATOM 2533 O O . PRO B 1 101 ? 9.43 -4.625 -2.346 1 98.81 101 PRO B O 1
ATOM 2536 N N . GLY B 1 102 ? 7.445 -3.922 -2.887 1 98.75 102 GLY B N 1
ATOM 2537 C CA . GLY B 1 102 ? 7.805 -2.635 -3.459 1 98.75 102 GLY B CA 1
ATOM 2538 C C . GLY B 1 102 ? 6.809 -1.536 -3.127 1 98.75 102 GLY B C 1
ATOM 2539 O O . GLY B 1 102 ? 5.789 -1.79 -2.484 1 98.75 102 GLY B O 1
ATOM 2540 N N . VAL B 1 103 ? 7.137 -0.337 -3.512 1 98.88 103 VAL B N 1
ATOM 2541 C CA . VAL B 1 103 ? 6.191 0.766 -3.367 1 98.88 103 VAL B CA 1
ATOM 2542 C C . VAL B 1 103 ? 4.984 0.535 -4.273 1 98.88 103 VAL B C 1
ATOM 2544 O O . VAL B 1 103 ? 5.113 0.512 -5.5 1 98.88 103 VAL B O 1
ATOM 2547 N N . THR B 1 104 ? 3.859 0.33 -3.693 1 98.81 104 THR B N 1
ATOM 2548 C CA . THR B 1 104 ? 2.658 0.035 -4.465 1 98.81 104 THR B CA 1
ATOM 2549 C C . THR B 1 104 ? 2.092 1.306 -5.094 1 98.81 104 THR B C 1
ATOM 2551 O O . THR B 1 104 ? 2.344 2.41 -4.605 1 98.81 104 THR B O 1
ATOM 2554 N N . ALA B 1 105 ? 1.357 1.159 -6.16 1 98.69 105 ALA B N 1
ATOM 2555 C CA . ALA B 1 105 ? 0.814 2.291 -6.906 1 98.69 105 ALA B CA 1
ATOM 2556 C C . ALA B 1 105 ? -0.072 3.158 -6.02 1 98.69 105 ALA B C 1
ATOM 2558 O O . ALA B 1 105 ? -0.074 4.387 -6.145 1 98.69 105 ALA B O 1
ATOM 2559 N N . ALA B 1 106 ? -0.836 2.572 -5.094 1 98.88 106 ALA B N 1
ATOM 2560 C CA . ALA B 1 106 ? -1.756 3.309 -4.23 1 98.88 106 ALA B CA 1
ATOM 2561 C C . ALA B 1 106 ? -1.02 4.383 -3.436 1 98.88 106 ALA B C 1
ATOM 2563 O O . ALA B 1 106 ? -1.426 5.547 -3.43 1 98.88 106 ALA B O 1
ATOM 2564 N N . THR B 1 107 ? 0.096 4 -2.791 1 98.88 107 THR B N 1
ATOM 2565 C CA . THR B 1 107 ? 0.806 4.953 -1.947 1 98.88 107 THR B CA 1
ATOM 2566 C C . THR B 1 107 ? 1.591 5.949 -2.797 1 98.88 107 THR B C 1
ATOM 2568 O O . THR B 1 107 ? 1.744 7.113 -2.416 1 98.88 107 THR B O 1
ATOM 2571 N N . ALA B 1 108 ? 2.051 5.52 -3.969 1 98.88 108 ALA B N 1
ATOM 2572 C CA . ALA B 1 108 ? 2.736 6.434 -4.879 1 98.88 108 ALA B CA 1
ATOM 2573 C C . ALA B 1 108 ? 1.794 7.527 -5.367 1 98.88 108 ALA B C 1
ATOM 2575 O O . ALA B 1 108 ? 2.143 8.711 -5.344 1 98.88 108 ALA B O 1
ATOM 2576 N N . VAL B 1 109 ? 0.631 7.121 -5.809 1 98.88 109 VAL B N 1
ATOM 2577 C CA . VAL B 1 109 ? -0.37 8.062 -6.297 1 98.88 109 VAL B CA 1
ATOM 2578 C C . VAL B 1 109 ? -0.812 8.984 -5.164 1 98.88 109 VAL B C 1
ATOM 2580 O O . VAL B 1 109 ? -0.982 10.188 -5.363 1 98.88 109 VAL B O 1
ATOM 2583 N N . ALA B 1 110 ? -0.973 8.414 -3.99 1 98.94 110 ALA B N 1
ATOM 2584 C CA . ALA B 1 110 ? -1.332 9.234 -2.832 1 98.94 110 ALA B CA 1
ATOM 2585 C C . ALA B 1 110 ? -0.287 10.312 -2.58 1 98.94 110 ALA B C 1
ATOM 2587 O O . ALA B 1 110 ? -0.632 11.469 -2.316 1 98.94 110 ALA B O 1
ATOM 2588 N N . ALA B 1 111 ? 0.943 9.938 -2.676 1 98.88 111 ALA B N 1
ATOM 2589 C CA . ALA B 1 111 ? 2.031 10.883 -2.449 1 98.88 111 ALA B CA 1
ATOM 2590 C C . ALA B 1 111 ? 1.992 12.016 -3.471 1 98.88 111 ALA B C 1
ATOM 2592 O O . ALA B 1 111 ? 2.277 13.172 -3.137 1 98.88 111 ALA B O 1
ATOM 2593 N N . CYS B 1 112 ? 1.648 11.703 -4.738 1 98.62 112 CYS B N 1
ATOM 2594 C CA . CYS B 1 112 ? 1.53 12.703 -5.789 1 98.62 112 CYS B CA 1
ATOM 2595 C C . CYS B 1 112 ? 0.438 13.711 -5.457 1 98.62 112 CYS B C 1
ATOM 2597 O O . CYS B 1 112 ? 0.516 14.875 -5.863 1 98.62 112 CYS B O 1
ATOM 2599 N N . LEU B 1 113 ? -0.54 13.289 -4.668 1 98.88 113 LEU B N 1
ATOM 2600 C CA . LEU B 1 113 ? -1.736 14.094 -4.438 1 98.88 113 LEU B CA 1
ATOM 2601 C C . LEU B 1 113 ? -1.642 14.836 -3.109 1 98.88 113 LEU B C 1
ATOM 2603 O O . LEU B 1 113 ? -2.379 15.797 -2.879 1 98.88 113 LEU B O 1
ATOM 2607 N N . GLY B 1 114 ? -0.838 14.453 -2.219 1 98.75 114 GLY B N 1
ATOM 2608 C CA . GLY B 1 114 ? -0.737 14.938 -0.852 1 98.75 114 GLY B CA 1
ATOM 2609 C C . GLY B 1 114 ? -0.795 13.828 0.179 1 98.75 114 GLY B C 1
ATOM 2610 O O . GLY B 1 114 ? 0.185 13.109 0.379 1 98.75 114 GLY B O 1
ATOM 2611 N N . ALA B 1 115 ? -1.984 13.656 0.826 1 98.81 115 ALA B N 1
ATOM 2612 C CA . ALA B 1 115 ? -2.15 12.609 1.835 1 98.81 115 ALA B CA 1
ATOM 2613 C C . ALA B 1 115 ? -3.596 12.125 1.89 1 98.81 115 ALA B C 1
ATOM 2615 O O . ALA B 1 115 ? -4.215 12.125 2.955 1 98.81 115 ALA B O 1
ATOM 2616 N N . PRO B 1 116 ? -4.031 11.633 0.772 1 98.94 116 PRO B N 1
ATOM 2617 C CA . PRO B 1 116 ? -5.426 11.188 0.748 1 98.94 116 PRO B CA 1
ATOM 2618 C C . PRO B 1 116 ? -5.637 9.867 1.486 1 98.94 116 PRO B C 1
ATOM 2620 O O . PRO B 1 116 ? -6.777 9.484 1.766 1 98.94 116 PRO B O 1
ATOM 2623 N N . LEU B 1 117 ? -4.57 9.164 1.817 1 98.81 117 LEU B N 1
ATOM 2624 C CA . LEU B 1 117 ? -4.703 7.867 2.471 1 98.81 117 LEU B CA 1
ATOM 2625 C C . LEU B 1 117 ? -4.289 7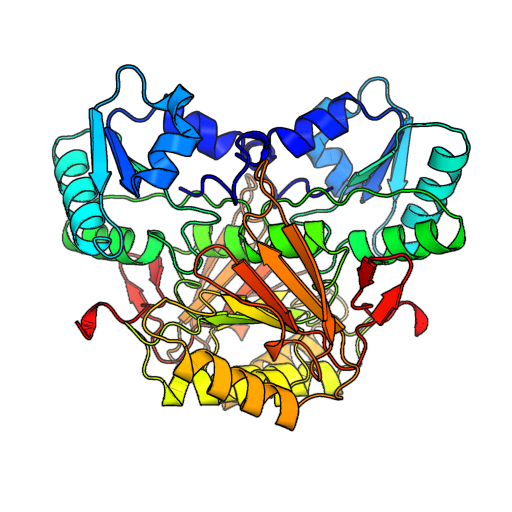.953 3.938 1 98.81 117 LEU B C 1
ATOM 2627 O O . LEU B 1 117 ? -3.777 6.98 4.5 1 98.81 117 LEU B O 1
ATOM 2631 N N . GLY B 1 118 ? -4.5 9.133 4.504 1 97.88 118 GLY B N 1
ATOM 2632 C CA . GLY B 1 118 ? -4.145 9.352 5.898 1 97.88 118 GLY B CA 1
ATOM 2633 C C . GLY B 1 118 ? -5.035 8.594 6.867 1 97.88 118 GLY B C 1
ATOM 2634 O O . GLY B 1 118 ? -4.723 8.492 8.055 1 97.88 118 GLY B O 1
ATOM 2635 N N . HIS B 1 119 ? -6.105 8.055 6.355 1 98 119 HIS B N 1
ATOM 2636 C CA . HIS B 1 119 ? -7.086 7.305 7.133 1 98 119 HIS B CA 1
ATOM 2637 C C . HIS B 1 119 ? -7.461 6 6.438 1 98 119 HIS B C 1
ATOM 2639 O O . HIS B 1 119 ? -6.809 5.598 5.473 1 98 119 HIS B O 1
ATOM 2645 N N . ASP B 1 120 ? -8.492 5.281 7.004 1 98.75 120 ASP B N 1
ATOM 2646 C CA . ASP B 1 120 ? -8.875 3.965 6.5 1 98.75 120 ASP B CA 1
ATOM 2647 C C . ASP B 1 120 ? -9.281 4.039 5.031 1 98.75 120 ASP B C 1
ATOM 2649 O O . ASP B 1 120 ? -9.938 4.996 4.609 1 98.75 120 ASP B O 1
ATOM 2653 N N . PHE B 1 121 ? -8.906 3.051 4.227 1 98.94 121 PHE B N 1
ATOM 2654 C CA . PHE B 1 121 ? -9.195 3.084 2.799 1 98.94 121 PHE B CA 1
ATOM 2655 C C . PHE B 1 121 ? -9.414 1.676 2.258 1 98.94 121 PHE B C 1
ATOM 2657 O O . PHE B 1 121 ? -9.078 0.691 2.92 1 98.94 121 PHE B O 1
ATOM 2664 N N . ALA B 1 122 ? -10.039 1.553 1.127 1 98.94 122 ALA B N 1
ATOM 2665 C CA . ALA B 1 122 ? -10.266 0.309 0.394 1 98.94 122 ALA B CA 1
ATOM 2666 C C . ALA B 1 122 ? -9.664 0.382 -1.007 1 98.94 122 ALA B C 1
ATOM 2668 O O . ALA B 1 122 ? -9.695 1.436 -1.647 1 98.94 122 ALA B O 1
ATOM 2669 N N . VAL B 1 123 ? -9.109 -0.67 -1.438 1 98.94 123 VAL B N 1
ATOM 2670 C CA . VAL B 1 123 ? -8.5 -0.818 -2.756 1 98.94 123 VAL B CA 1
ATOM 2671 C C . VAL B 1 123 ? -9.336 -1.766 -3.609 1 98.94 123 VAL B C 1
ATOM 2673 O O . VAL B 1 123 ? -9.547 -2.926 -3.242 1 98.94 123 VAL B O 1
ATOM 2676 N N . VAL B 1 124 ? -9.812 -1.284 -4.754 1 98.69 124 VAL B N 1
ATOM 2677 C CA . VAL B 1 124 ? -10.695 -2.047 -5.633 1 98.69 124 VAL B CA 1
ATOM 2678 C C . VAL B 1 124 ? -10.188 -1.965 -7.07 1 98.69 124 VAL B C 1
ATOM 2680 O O . VAL B 1 124 ? -9.867 -0.88 -7.562 1 98.69 124 VAL B O 1
ATOM 2683 N N . SER B 1 125 ? -10.078 -3.092 -7.711 1 98 125 SER B N 1
ATOM 2684 C CA . SER B 1 125 ? -9.82 -3.117 -9.148 1 98 125 SER B CA 1
ATOM 2685 C C . SER B 1 125 ? -11.125 -3.131 -9.938 1 98 125 SER B C 1
ATOM 2687 O O . SER B 1 125 ? -12.031 -3.918 -9.648 1 98 125 SER B O 1
ATOM 2689 N N . LEU B 1 126 ? -11.211 -2.344 -10.984 1 97.25 126 LEU B N 1
ATOM 2690 C CA . LEU B 1 126 ? -12.422 -2.293 -11.797 1 97.25 126 LEU B CA 1
ATOM 2691 C C . LEU B 1 126 ? -12.297 -3.203 -13.016 1 97.25 126 LEU B C 1
ATOM 2693 O O . LEU B 1 126 ? -13.109 -3.129 -13.938 1 97.25 126 LEU B O 1
ATOM 2697 N N . SER B 1 127 ? -11.297 -4.039 -13.008 1 94.56 127 SER B N 1
ATOM 2698 C CA . SER B 1 127 ? -11.18 -5.027 -14.07 1 94.56 127 SER B CA 1
ATOM 2699 C C . SER B 1 127 ? -12.078 -6.23 -13.812 1 94.56 127 SER B C 1
ATOM 2701 O O . SER B 1 127 ? -11.922 -6.926 -12.805 1 94.56 127 SER B O 1
ATOM 2703 N N . ASP B 1 128 ? -12.914 -6.488 -14.727 1 93.06 128 ASP B N 1
ATOM 2704 C CA . ASP B 1 128 ? -13.805 -7.641 -14.578 1 93.06 128 ASP B CA 1
ATOM 2705 C C . ASP B 1 128 ? -13.297 -8.82 -15.406 1 93.06 128 ASP B C 1
ATOM 2707 O O . ASP B 1 128 ? -14.07 -9.727 -15.742 1 93.06 128 ASP B O 1
ATOM 2711 N N . LEU B 1 129 ? -12.008 -8.781 -15.742 1 90.19 129 LEU B N 1
ATOM 2712 C CA . LEU B 1 129 ? -11.422 -9.891 -16.484 1 90.19 129 LEU B CA 1
ATOM 2713 C C . LE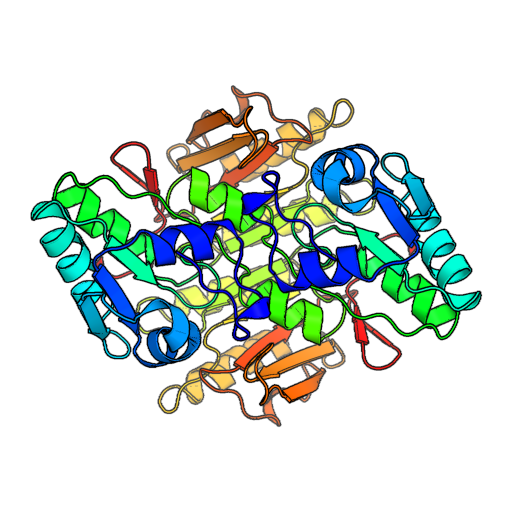U B 1 129 ? -11.445 -11.172 -15.648 1 90.19 129 LEU B C 1
ATOM 2715 O O . LEU B 1 129 ? -11.828 -12.234 -16.141 1 90.19 129 LEU B O 1
ATOM 2719 N N . LEU B 1 130 ? -11.055 -11.039 -14.336 1 91.31 130 LEU B N 1
ATOM 2720 C CA . LEU B 1 130 ? -10.938 -12.219 -13.484 1 91.31 130 LEU B CA 1
ATOM 2721 C C . LEU B 1 130 ? -11.914 -12.133 -12.312 1 91.31 130 LEU B C 1
ATOM 2723 O O . LEU B 1 130 ? -11.961 -13.031 -11.477 1 91.31 130 LEU B O 1
ATOM 2727 N N . THR B 1 131 ? -12.648 -11.055 -12.219 1 94.62 131 THR B N 1
ATOM 2728 C CA . THR B 1 131 ? -13.562 -10.789 -11.109 1 94.62 131 THR B CA 1
ATOM 2729 C C . THR B 1 131 ? -14.953 -10.438 -11.633 1 94.62 131 THR B C 1
ATOM 2731 O O . THR B 1 131 ? -15.109 -9.508 -12.43 1 94.62 131 THR B O 1
ATOM 2734 N N . PRO B 1 132 ? -16 -11.188 -11.227 1 95.25 132 PRO B N 1
ATOM 2735 C CA . PRO B 1 132 ? -17.359 -10.844 -11.68 1 95.25 132 PRO B CA 1
ATOM 2736 C C . PRO B 1 132 ? -17.75 -9.406 -11.336 1 95.25 132 PRO B C 1
ATOM 2738 O O . PRO B 1 132 ? -17.484 -8.945 -10.219 1 95.25 132 PRO B O 1
ATOM 2741 N N . TRP B 1 133 ? -18.359 -8.703 -12.266 1 95.75 133 TRP B N 1
ATOM 2742 C CA . TRP B 1 133 ? -18.719 -7.293 -12.117 1 95.75 133 TRP B CA 1
ATOM 2743 C C . TRP B 1 133 ? -19.641 -7.09 -10.922 1 95.75 133 TRP B C 1
ATOM 2745 O O . TRP B 1 133 ? -19.469 -6.133 -10.156 1 95.75 133 TRP B O 1
ATOM 2755 N N . PRO B 1 134 ? -20.641 -8.039 -10.617 1 97.12 134 PRO B N 1
ATOM 2756 C CA . PRO B 1 134 ? -21.484 -7.848 -9.438 1 97.12 134 PRO B CA 1
ATOM 2757 C C . PRO B 1 134 ? -20.688 -7.812 -8.133 1 97.12 134 PRO B C 1
ATOM 2759 O O . PRO B 1 134 ? -21.062 -7.098 -7.199 1 97.12 134 PRO B O 1
ATOM 2762 N N . LEU B 1 135 ? -19.578 -8.57 -8.094 1 97.12 135 LEU B N 1
ATOM 2763 C CA . LEU B 1 135 ? -18.734 -8.539 -6.906 1 97.12 135 LEU B CA 1
ATOM 2764 C C . LEU B 1 135 ? -18.031 -7.195 -6.781 1 97.12 135 LEU B C 1
ATOM 2766 O O . LEU B 1 135 ? -17.938 -6.645 -5.684 1 97.12 135 LEU B O 1
ATOM 2770 N N . ILE B 1 136 ? -17.562 -6.656 -7.844 1 97.94 136 ILE B N 1
ATOM 2771 C CA . ILE B 1 136 ? -16.906 -5.352 -7.855 1 97.94 136 ILE B CA 1
ATOM 2772 C C . ILE B 1 136 ? -17.875 -4.281 -7.383 1 97.94 136 ILE B C 1
ATOM 2774 O O . ILE B 1 136 ? -17.547 -3.445 -6.543 1 97.94 136 ILE B O 1
ATOM 2778 N N . LEU B 1 137 ? -19.109 -4.336 -7.875 1 98.12 137 LEU B N 1
ATOM 2779 C CA . LEU B 1 137 ? -20.125 -3.379 -7.461 1 98.12 137 LEU B CA 1
ATOM 2780 C C . LEU B 1 137 ? -20.422 -3.508 -5.969 1 98.12 137 LEU B C 1
ATOM 2782 O O . LEU B 1 137 ? -20.594 -2.502 -5.277 1 98.12 137 LEU B O 1
ATOM 2786 N N . ARG B 1 138 ? -20.516 -4.723 -5.508 1 98.06 138 ARG B N 1
ATOM 2787 C CA . ARG B 1 138 ? -20.734 -4.957 -4.082 1 98.06 138 ARG B CA 1
ATOM 2788 C C . ARG B 1 138 ? -19.609 -4.332 -3.248 1 98.06 138 ARG B C 1
ATOM 2790 O O . ARG B 1 138 ? -19.875 -3.713 -2.215 1 98.06 138 ARG B O 1
ATOM 2797 N N . ARG B 1 139 ? -18.438 -4.492 -3.658 1 98.69 139 ARG B N 1
ATOM 2798 C CA . ARG B 1 139 ? -17.281 -3.957 -2.938 1 98.69 139 ARG B CA 1
ATOM 2799 C C . ARG B 1 139 ? -17.266 -2.434 -2.982 1 98.69 139 ARG B C 1
ATOM 2801 O O . ARG B 1 139 ? -17 -1.779 -1.974 1 98.69 139 ARG B O 1
ATOM 2808 N N . LEU B 1 140 ? -17.578 -1.874 -4.16 1 98.69 140 LEU B N 1
ATOM 2809 C CA . LEU B 1 140 ? -17.688 -0.423 -4.254 1 98.69 140 LEU B CA 1
ATOM 2810 C C . LEU B 1 140 ? -18.734 0.103 -3.273 1 98.69 140 LEU B C 1
ATOM 2812 O O . LEU B 1 140 ? -18.453 1.015 -2.492 1 98.69 140 LEU B O 1
ATOM 2816 N N . LYS B 1 141 ? -19.891 -0.469 -3.279 1 98.5 141 LYS B N 1
ATOM 2817 C CA . LYS B 1 141 ? -20.984 -0.036 -2.414 1 98.5 141 LYS B CA 1
ATOM 2818 C C . LYS B 1 141 ? -20.625 -0.211 -0.942 1 98.5 141 LYS B C 1
ATOM 2820 O O . LYS B 1 141 ? -20.938 0.652 -0.116 1 98.5 141 LYS B O 1
ATOM 2825 N N . GLY B 1 142 ? -20.031 -1.369 -0.65 1 98.31 142 GLY B N 1
ATOM 2826 C CA . GLY B 1 142 ? -19.594 -1.608 0.715 1 98.31 142 GLY B CA 1
ATOM 2827 C C . GLY B 1 142 ? -18.578 -0.588 1.201 1 98.31 142 GLY B C 1
ATOM 2828 O O . GLY B 1 142 ? -18.688 -0.082 2.32 1 98.31 142 GLY B O 1
ATOM 2829 N N . ALA B 1 143 ? -17.594 -0.277 0.37 1 98.75 143 ALA B N 1
ATOM 2830 C CA . ALA B 1 143 ? -16.562 0.699 0.721 1 98.75 143 ALA B CA 1
ATOM 2831 C C . ALA B 1 143 ? -17.172 2.082 0.941 1 98.75 143 ALA B C 1
ATOM 2833 O O . ALA B 1 143 ? -16.797 2.789 1.879 1 98.75 143 ALA B O 1
ATOM 2834 N N . LEU B 1 144 ? -18.094 2.432 0.061 1 98.62 144 LEU B N 1
ATOM 2835 C CA . LEU B 1 144 ? -18.75 3.727 0.165 1 98.62 144 LEU B CA 1
ATOM 2836 C C . LEU B 1 144 ? -19.594 3.809 1.439 1 98.62 144 LEU B C 1
ATOM 2838 O O . LEU B 1 144 ? -19.531 4.805 2.162 1 98.62 144 LEU B O 1
ATOM 2842 N N . ALA B 1 145 ? -20.328 2.777 1.752 1 98 145 ALA B N 1
ATOM 2843 C CA . ALA B 1 145 ? -21.188 2.746 2.932 1 98 145 ALA B CA 1
ATOM 2844 C C . ALA B 1 145 ? -20.359 2.838 4.215 1 98 145 ALA B C 1
ATOM 2846 O O . ALA B 1 145 ? -20.79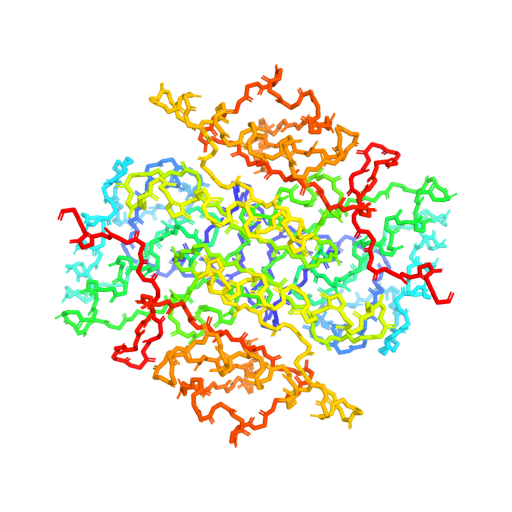7 3.43 5.199 1 98 145 ALA B O 1
ATOM 2847 N N . ALA B 1 146 ? -19.156 2.336 4.18 1 98.5 146 ALA B N 1
ATOM 2848 C CA . ALA B 1 146 ? -18.281 2.316 5.348 1 98.5 146 ALA B CA 1
ATOM 2849 C C . ALA B 1 146 ? -17.469 3.604 5.441 1 98.5 146 ALA B C 1
ATOM 2851 O O . ALA B 1 146 ? -16.672 3.773 6.371 1 98.5 146 ALA B O 1
ATOM 2852 N N . ASP B 1 147 ? -17.609 4.449 4.508 1 98.31 147 ASP B N 1
ATOM 2853 C CA . ASP B 1 147 ? -16.938 5.746 4.434 1 98.31 147 ASP B CA 1
ATOM 2854 C C . ASP B 1 147 ? -15.422 5.578 4.324 1 98.31 147 ASP B C 1
ATOM 2856 O O . ASP B 1 147 ? -14.664 6.312 4.961 1 98.31 147 ASP B O 1
ATOM 2860 N N . PHE B 1 148 ? -14.953 4.559 3.604 1 98.88 148 PHE B N 1
ATOM 2861 C CA . PHE B 1 148 ? -13.547 4.391 3.26 1 98.88 148 PHE B CA 1
ATOM 2862 C C . PHE B 1 148 ? -13.117 5.426 2.225 1 98.88 148 PHE B C 1
ATOM 2864 O O . PHE B 1 148 ? -13.914 5.848 1.392 1 98.88 148 PHE B O 1
ATOM 2871 N N . VAL B 1 149 ? -11.938 5.895 2.291 1 98.94 149 VAL B N 1
ATOM 2872 C CA . VAL B 1 149 ? -11.328 6.383 1.056 1 98.94 149 VAL B CA 1
ATOM 2873 C C . VAL B 1 149 ? -11.219 5.242 0.047 1 98.94 149 VAL B C 1
ATOM 2875 O O . VAL B 1 149 ? -10.883 4.113 0.412 1 98.94 149 VAL B O 1
ATOM 2878 N N . LEU B 1 150 ? -11.523 5.539 -1.205 1 98.88 150 LEU B N 1
ATOM 2879 C CA . LEU B 1 150 ? -11.531 4.496 -2.225 1 98.88 150 LEU B CA 1
ATOM 2880 C C . LEU B 1 150 ? -10.367 4.672 -3.193 1 98.88 150 LEU B C 1
ATOM 2882 O O . LEU B 1 150 ? -10.164 5.758 -3.738 1 98.88 150 LEU B O 1
ATOM 2886 N N . VAL B 1 151 ? -9.555 3.699 -3.35 1 98.94 151 VAL B N 1
ATOM 2887 C CA . VAL B 1 151 ? -8.508 3.635 -4.363 1 98.94 151 VAL B CA 1
ATOM 2888 C C . VAL B 1 151 ? -8.938 2.701 -5.492 1 98.94 151 VAL B C 1
ATOM 2890 O O . VAL B 1 151 ? -9.156 1.509 -5.273 1 98.94 151 VAL B O 1
ATOM 2893 N N . LEU B 1 152 ? -9.023 3.211 -6.688 1 98.75 152 LEU B N 1
ATOM 2894 C CA . LEU B 1 152 ? -9.492 2.43 -7.828 1 98.75 152 LEU B CA 1
ATOM 2895 C C . LEU B 1 152 ? -8.344 2.096 -8.766 1 98.75 152 LEU B C 1
ATOM 2897 O O . LEU B 1 152 ? -7.777 2.986 -9.406 1 98.75 152 LEU B O 1
ATOM 2901 N N . TYR B 1 153 ? -8.008 0.814 -8.781 1 98.25 153 TYR B N 1
ATOM 2902 C CA . TYR B 1 153 ? -7.07 0.27 -9.758 1 98.25 153 TYR B CA 1
ATOM 2903 C C . TYR B 1 153 ? -7.785 -0.129 -11.039 1 98.25 153 TYR B C 1
ATOM 2905 O O . TYR B 1 153 ? -8.969 -0.482 -11.016 1 98.25 153 TYR B O 1
ATOM 2913 N N . ASN B 1 154 ? -7.078 -0.079 -12.156 1 95.88 154 ASN B N 1
ATOM 2914 C CA . ASN B 1 154 ? -7.605 -0.531 -13.445 1 95.88 154 ASN B CA 1
ATOM 2915 C C . ASN B 1 154 ? -8.961 0.105 -13.75 1 95.88 154 ASN B C 1
ATOM 2917 O O . ASN B 1 154 ? -9.922 -0.597 -14.062 1 95.88 154 ASN B O 1
ATOM 2921 N N . PRO B 1 155 ? -9.008 1.387 -13.695 1 94.38 155 PRO B N 1
ATOM 2922 C CA . PRO B 1 155 ? -10.312 2.039 -13.766 1 94.38 155 PRO B CA 1
ATOM 2923 C C . PRO B 1 155 ? -10.977 1.886 -15.141 1 94.38 155 PRO B C 1
ATOM 2925 O O . PRO B 1 155 ? -12.203 1.906 -15.242 1 94.38 155 PRO B O 1
ATOM 2928 N N . SER B 1 156 ? -10.148 1.896 -16.141 1 86.25 156 SER B N 1
ATOM 2929 C CA . SER B 1 156 ? -10.75 1.76 -17.469 1 86.25 156 SER B CA 1
ATOM 2930 C C . SER B 1 156 ? -9.75 1.169 -18.453 1 86.25 156 SER B C 1
ATOM 2932 O O . SER B 1 156 ? -8.547 1.135 -18.188 1 86.25 156 SER B O 1
ATOM 2934 N N . SER B 1 157 ? -10.383 0.5 -19.391 1 77.56 157 SER B N 1
ATOM 2935 C CA . SER B 1 157 ? -9.648 0.068 -20.578 1 77.56 157 SER B CA 1
ATOM 2936 C C . SER B 1 157 ? -10.398 0.43 -21.859 1 77.56 157 SER B C 1
ATOM 2938 O O . SER B 1 157 ? -11.531 0.907 -21.812 1 77.56 157 SER B O 1
ATOM 2940 N N . SER B 1 158 ? -9.68 0.385 -22.922 1 69.81 158 SER B N 1
ATOM 2941 C CA . SER B 1 158 ? -10.328 0.66 -24.203 1 69.81 158 SER B CA 1
ATOM 2942 C C . SER B 1 158 ? -11.617 -0.137 -24.344 1 69.81 158 SER B C 1
ATOM 2944 O O . SER B 1 158 ? -12.555 0.306 -25.016 1 69.81 158 SER B O 1
ATOM 2946 N N . ARG B 1 159 ? -11.766 -1.191 -23.688 1 67.44 159 ARG B N 1
ATOM 2947 C CA . ARG B 1 159 ? -12.891 -2.098 -23.844 1 67.44 159 ARG B CA 1
ATOM 2948 C C . ARG B 1 159 ? -13.898 -1.932 -22.719 1 67.44 159 ARG B C 1
ATOM 2950 O O . ARG B 1 159 ? -15.008 -2.467 -22.781 1 67.44 159 ARG B O 1
ATOM 2957 N N . ARG B 1 160 ? -13.508 -1.131 -21.766 1 68.56 160 ARG B N 1
ATOM 295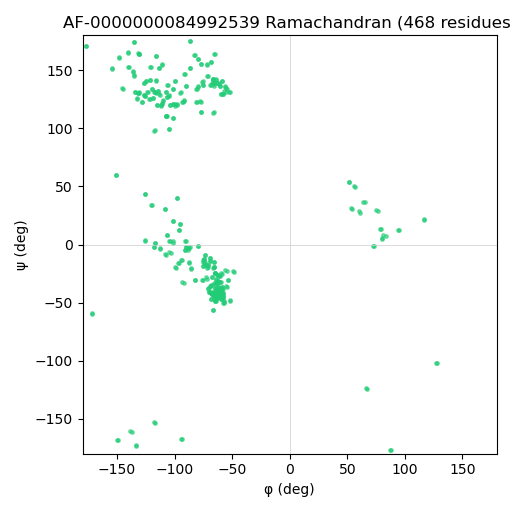8 C CA . ARG B 1 160 ? -14.328 -1.143 -20.562 1 68.56 160 ARG B CA 1
ATOM 2959 C C . ARG B 1 160 ? -14.789 0.264 -20.203 1 68.56 160 ARG B C 1
ATOM 2961 O O . ARG B 1 160 ? -14.82 0.632 -19.031 1 68.56 160 ARG B O 1
ATOM 2968 N N . GLN B 1 161 ? -15.195 0.99 -21.094 1 80.94 161 GLN B N 1
ATOM 2969 C CA . GLN B 1 161 ? -15.664 2.346 -20.828 1 80.94 161 GLN B CA 1
ATOM 2970 C C . GLN B 1 161 ? -17.016 2.332 -20.109 1 80.94 161 GLN B C 1
ATOM 2972 O O . GLN B 1 161 ? -17.297 3.201 -19.281 1 80.94 161 GLN B O 1
ATOM 2977 N N . GLU B 1 162 ? -17.734 1.343 -20.375 1 88.94 162 GLU B N 1
ATOM 2978 C CA . GLU B 1 162 ? -19.047 1.221 -19.75 1 88.94 162 GLU B CA 1
ATOM 2979 C C . GLU B 1 162 ? -18.922 0.908 -18.266 1 88.94 162 GLU B C 1
ATOM 2981 O O . GLU B 1 162 ? -19.703 1.408 -17.453 1 88.94 162 GLU B O 1
ATOM 2986 N N . ARG B 1 163 ? -17.938 0.083 -17.922 1 92.75 163 ARG B N 1
ATOM 2987 C CA . ARG B 1 163 ? -17.734 -0.276 -16.531 1 92.75 163 ARG B CA 1
ATOM 2988 C C . ARG B 1 163 ? -17.328 0.941 -15.703 1 92.75 163 ARG B C 1
ATOM 2990 O O . ARG B 1 163 ? -17.781 1.102 -14.562 1 92.75 163 ARG B O 1
ATOM 2997 N N . TRP B 1 164 ? -16.547 1.786 -16.281 1 95.81 164 TRP B N 1
ATOM 2998 C CA . TRP B 1 164 ? -16.172 3.021 -15.594 1 95.81 164 TRP B CA 1
ATOM 2999 C C . TRP B 1 164 ? -17.391 3.889 -15.32 1 95.81 164 TRP B C 1
ATOM 3001 O O . TRP B 1 164 ? -17.547 4.41 -14.219 1 95.81 164 TRP B O 1
ATOM 3011 N N . ARG B 1 165 ? -18.266 4.051 -16.297 1 95.31 165 ARG B N 1
ATOM 3012 C CA . ARG B 1 165 ? -19.469 4.855 -16.141 1 95.31 165 ARG B CA 1
ATOM 3013 C C . ARG B 1 165 ? -20.344 4.316 -15.008 1 95.31 165 ARG B C 1
ATOM 3015 O O . ARG B 1 165 ? -20.875 5.086 -14.203 1 95.31 165 ARG B O 1
ATOM 3022 N N . GLU B 1 166 ? -20.469 3.023 -14.984 1 96.75 166 GLU B N 1
ATOM 3023 C CA . GLU B 1 166 ? -21.266 2.396 -13.93 1 96.75 166 GLU B CA 1
ATOM 3024 C C . GLU B 1 166 ? -20.641 2.627 -12.555 1 96.75 166 GLU B C 1
ATOM 3026 O O . GLU B 1 166 ? -21.359 2.92 -11.594 1 96.75 166 GLU B O 1
ATOM 3031 N N . ALA B 1 167 ? -19.344 2.432 -12.469 1 97.81 167 ALA B N 1
ATOM 3032 C CA . ALA B 1 167 ? -18.641 2.674 -11.211 1 97.81 167 ALA B CA 1
ATOM 3033 C C . ALA B 1 167 ? -18.828 4.113 -10.742 1 97.81 167 ALA B C 1
ATOM 3035 O O . ALA B 1 167 ? -19.094 4.355 -9.555 1 97.81 167 ALA B O 1
ATOM 3036 N N . VAL B 1 168 ? -18.75 5.027 -11.664 1 98 168 VAL B N 1
ATOM 3037 C CA . VAL B 1 168 ? -18.906 6.445 -11.352 1 98 168 VAL B CA 1
ATOM 3038 C C . VAL B 1 168 ? -20.328 6.695 -10.82 1 98 168 VAL B C 1
ATOM 3040 O O . VAL B 1 168 ? -20.5 7.434 -9.852 1 98 168 VAL B O 1
ATOM 3043 N N . GLU B 1 169 ? -21.266 6.102 -11.445 1 98.06 169 GLU B N 1
ATOM 3044 C CA . GLU B 1 169 ? -22.641 6.258 -10.992 1 98.06 169 GLU B CA 1
ATOM 3045 C C . GLU B 1 169 ? -22.812 5.742 -9.562 1 98.06 169 GLU B C 1
ATOM 3047 O O . GLU B 1 169 ? -23.484 6.379 -8.742 1 98.06 169 GLU B O 1
ATOM 3052 N N . VAL B 1 170 ? -22.25 4.586 -9.289 1 98.56 170 VAL B N 1
ATOM 3053 C CA . VAL B 1 170 ? -22.328 4.016 -7.949 1 98.56 170 VAL B CA 1
ATOM 3054 C C . VAL B 1 170 ? -21.656 4.957 -6.949 1 98.56 170 VAL B C 1
ATOM 3056 O O . VAL B 1 170 ? -22.188 5.199 -5.863 1 98.56 170 VAL B O 1
ATOM 3059 N N . ILE B 1 171 ? -20.531 5.5 -7.297 1 98.75 171 ILE B N 1
ATOM 3060 C CA . ILE B 1 171 ? -19.781 6.387 -6.418 1 98.75 171 ILE B CA 1
ATOM 3061 C C . ILE B 1 171 ? -20.562 7.672 -6.18 1 98.75 171 ILE B C 1
ATOM 3063 O O . ILE B 1 171 ? -20.672 8.141 -5.043 1 98.75 171 ILE B O 1
ATOM 3067 N N . LYS B 1 172 ? -21.188 8.219 -7.223 1 98.62 172 LYS B N 1
ATOM 3068 C CA . LYS B 1 172 ? -22 9.43 -7.113 1 98.62 172 LYS B CA 1
ATOM 3069 C C . LYS B 1 172 ? -23.188 9.211 -6.191 1 98.62 172 LYS B C 1
ATOM 3071 O O . LYS B 1 172 ? -23.641 10.133 -5.52 1 98.62 172 LYS B O 1
ATOM 3076 N N . GLY B 1 173 ? -23.656 8.016 -6.184 1 98.19 173 GLY B N 1
ATOM 3077 C CA . GLY B 1 173 ? -24.797 7.68 -5.336 1 98.19 173 GLY B CA 1
ATOM 3078 C C . GLY B 1 173 ? -24.422 7.555 -3.869 1 98.19 173 GLY B C 1
ATOM 3079 O O . GLY B 1 173 ? -25.281 7.648 -2.994 1 98.19 173 GLY B O 1
ATOM 3080 N N . GLY B 1 174 ? -23.094 7.383 -3.566 1 98.12 174 GLY B N 1
ATOM 3081 C CA . GLY B 1 174 ? -22.688 7.094 -2.201 1 98.12 174 GLY B CA 1
ATOM 3082 C C . GLY B 1 174 ? -21.812 8.172 -1.605 1 98.12 174 GLY B C 1
ATOM 3083 O O . GLY B 1 174 ? -21.312 8.031 -0.483 1 98.12 174 GLY B O 1
ATOM 3084 N N . ARG B 1 175 ? -21.547 9.25 -2.361 1 98.5 175 ARG B N 1
ATOM 3085 C CA . ARG B 1 175 ? -20.672 10.32 -1.897 1 98.5 175 ARG B CA 1
ATOM 3086 C C . ARG B 1 175 ? -21.25 11.688 -2.209 1 98.5 175 ARG B C 1
ATOM 3088 O O . ARG B 1 175 ? -22 11.844 -3.186 1 98.5 175 ARG B O 1
ATOM 3095 N N . ASP B 1 176 ? -20.938 12.672 -1.313 1 98.62 176 ASP B N 1
ATOM 3096 C CA . ASP B 1 176 ? -21.188 14.07 -1.633 1 98.62 176 ASP B CA 1
ATOM 3097 C C . ASP B 1 176 ? -20.5 14.469 -2.938 1 98.62 176 ASP B C 1
ATOM 3099 O O . ASP B 1 176 ? -19.344 14.109 -3.172 1 98.62 176 ASP B O 1
ATOM 3103 N N . PRO B 1 177 ? -21.25 15.125 -3.846 1 98.62 177 PRO B N 1
ATOM 3104 C CA . PRO B 1 177 ? -20.672 15.516 -5.133 1 98.62 177 PRO B CA 1
ATOM 3105 C C . PRO B 1 177 ? -19.391 16.344 -4.98 1 98.62 177 PRO B C 1
ATOM 3107 O O . PRO B 1 177 ? -18.547 16.375 -5.883 1 98.62 177 PRO B O 1
ATOM 3110 N N . ASP B 1 178 ? -19.188 17 -3.859 1 98.75 178 ASP B N 1
ATOM 3111 C CA . ASP B 1 178 ? -18.031 17.875 -3.654 1 98.75 178 ASP B CA 1
ATOM 3112 C C . ASP B 1 178 ? -16.859 17.094 -3.072 1 98.75 178 ASP B C 1
ATOM 3114 O O . ASP B 1 178 ? -15.766 17.641 -2.916 1 98.75 178 ASP B O 1
ATOM 3118 N N . THR B 1 179 ? -17.047 15.789 -2.795 1 98.88 179 THR B N 1
ATOM 3119 C CA . THR B 1 179 ? -15.953 14.969 -2.283 1 98.88 179 THR B CA 1
ATOM 3120 C C . THR B 1 179 ? -14.773 14.992 -3.248 1 98.88 179 THR B C 1
ATOM 3122 O O . THR B 1 179 ? -14.938 14.75 -4.445 1 98.88 179 THR B O 1
ATOM 3125 N N . PRO B 1 180 ? -13.578 15.266 -2.723 1 98.94 180 PRO B N 1
ATOM 3126 C CA . PRO B 1 180 ? -12.391 15.336 -3.584 1 98.94 180 PRO B CA 1
ATOM 3127 C C . PRO B 1 180 ? -12.062 13.992 -4.238 1 98.94 180 PRO B C 1
ATOM 3129 O O . PRO B 1 180 ? -12.195 12.945 -3.604 1 98.94 180 PRO B O 1
ATOM 3132 N N . VAL B 1 181 ? -11.695 14.078 -5.484 1 98.94 181 VAL B N 1
ATOM 3133 C CA . VAL B 1 181 ? -11.188 12.953 -6.25 1 98.94 181 VAL B CA 1
ATOM 3134 C C . VAL B 1 181 ? -9.844 13.32 -6.875 1 98.94 181 VAL B C 1
ATOM 3136 O O . VAL B 1 181 ? -9.688 14.406 -7.438 1 98.94 181 VAL B O 1
ATOM 3139 N N . GLY B 1 182 ? -8.852 12.492 -6.684 1 98.94 182 GLY B N 1
ATOM 3140 C CA . GLY B 1 182 ? -7.578 12.625 -7.367 1 98.94 182 GLY B CA 1
ATOM 3141 C C . GLY B 1 182 ? -7.363 11.562 -8.43 1 98.94 182 GLY B C 1
ATOM 3142 O O . GLY B 1 182 ? -7.637 10.383 -8.203 1 98.94 182 GLY B O 1
ATOM 3143 N N . ILE B 1 183 ? -6.969 11.969 -9.609 1 98.81 183 ILE B N 1
ATOM 3144 C CA . ILE B 1 183 ? -6.586 11.07 -10.695 1 98.81 183 ILE B CA 1
ATOM 3145 C C . ILE B 1 183 ? -5.129 11.312 -11.078 1 98.81 183 ILE B C 1
ATOM 3147 O O . ILE B 1 183 ? -4.734 12.453 -11.344 1 98.81 183 ILE B O 1
ATOM 3151 N N . VAL B 1 184 ? -4.332 10.312 -11.086 1 98.81 184 VAL B N 1
ATOM 3152 C CA . VAL B 1 184 ? -2.92 10.438 -11.438 1 98.81 184 VAL B CA 1
ATOM 3153 C C . VAL B 1 184 ? -2.576 9.453 -12.555 1 98.81 184 VAL B C 1
ATOM 3155 O O . VAL B 1 184 ? -2.92 8.273 -12.469 1 98.81 184 VAL B O 1
ATOM 3158 N N . TRP B 1 185 ? -1.984 9.906 -13.617 1 98.12 185 TRP B N 1
ATOM 3159 C CA . TRP B 1 185 ? -1.453 9.086 -14.695 1 98.12 185 TRP B CA 1
ATOM 3160 C C . TRP B 1 185 ? 0.062 8.945 -14.586 1 98.12 185 TRP B C 1
ATOM 3162 O O . TRP B 1 185 ? 0.764 9.93 -14.328 1 98.12 185 TRP B O 1
ATOM 3172 N N . GLU B 1 186 ? 0.569 7.723 -14.727 1 97.19 186 GLU B N 1
ATOM 3173 C CA . GLU B 1 186 ? 2.004 7.469 -14.828 1 97.19 186 GLU B CA 1
ATOM 3174 C C . GLU B 1 186 ? 2.748 8.031 -13.617 1 97.19 186 GLU B C 1
ATOM 3176 O O . GLU B 1 186 ? 3.725 8.773 -13.773 1 97.19 186 GLU B O 1
ATOM 3181 N N . ALA B 1 187 ? 2.188 7.66 -12.43 1 97.75 187 ALA B N 1
ATOM 3182 C CA . ALA B 1 187 ? 2.746 8.164 -11.18 1 97.75 187 ALA B CA 1
ATOM 3183 C C . ALA B 1 187 ? 4.25 7.91 -11.109 1 97.75 187 ALA B C 1
ATOM 3185 O O . ALA B 1 187 ? 4.715 6.801 -11.383 1 97.75 187 ALA B O 1
ATOM 3186 N N . THR B 1 188 ? 5.035 8.938 -10.758 1 97.19 188 THR B N 1
ATOM 3187 C CA . THR B 1 188 ? 6.465 9.008 -10.469 1 97.19 188 THR B CA 1
ATOM 3188 C C . THR B 1 188 ? 7.281 8.875 -11.75 1 97.19 188 THR B C 1
ATOM 3190 O O . THR B 1 188 ? 8.516 8.859 -11.711 1 97.19 188 THR B O 1
ATOM 3193 N N . ARG B 1 189 ? 6.625 8.703 -12.891 1 96.25 189 ARG B N 1
ATOM 3194 C CA . ARG B 1 189 ? 7.297 8.75 -14.188 1 96.25 189 ARG B CA 1
ATOM 3195 C C . ARG B 1 189 ? 7.461 10.188 -14.664 1 96.25 189 ARG B C 1
ATOM 3197 O O . ARG B 1 189 ? 6.809 11.094 -14.148 1 96.25 189 ARG B O 1
ATOM 3204 N N . PRO B 1 190 ? 8.359 10.383 -15.648 1 95.25 190 PRO B N 1
ATOM 3205 C CA . PRO B 1 190 ? 8.523 11.734 -16.188 1 95.25 190 PRO B CA 1
ATOM 3206 C C . PRO B 1 190 ? 7.23 12.297 -16.766 1 95.25 190 PRO B C 1
ATOM 3208 O O . PRO B 1 190 ? 7.023 13.516 -16.766 1 95.25 190 PRO B O 1
ATOM 3211 N N . SER B 1 191 ? 6.305 11.438 -17.203 1 96.56 191 SER B N 1
ATOM 3212 C CA . SER B 1 191 ? 5.07 11.852 -17.859 1 96.56 191 SER B CA 1
ATOM 3213 C C . SER B 1 191 ? 3.916 11.938 -16.859 1 96.56 191 SER B C 1
ATOM 3215 O O . SER B 1 191 ? 2.75 11.977 -17.266 1 96.56 191 SER B O 1
ATOM 3217 N N . GLU B 1 192 ? 4.262 11.992 -15.641 1 98.12 192 GLU B N 1
ATOM 3218 C CA . GLU B 1 192 ? 3.236 12.055 -14.602 1 98.12 192 GLU B CA 1
ATOM 3219 C C . GLU B 1 192 ? 2.287 13.227 -14.844 1 98.12 192 GLU B C 1
ATOM 3221 O O . GLU B 1 192 ? 2.723 14.328 -15.195 1 98.12 192 GLU B O 1
ATOM 3226 N N . ARG B 1 193 ? 1.007 12.945 -14.711 1 98 193 ARG B N 1
ATOM 3227 C CA . ARG B 1 193 ? -0.05 13.953 -14.719 1 98 193 ARG B CA 1
ATOM 3228 C C . ARG B 1 193 ? -1.062 13.695 -13.609 1 98 193 ARG B C 1
ATOM 3230 O O . ARG B 1 193 ? -1.32 12.547 -13.25 1 98 193 ARG B O 1
ATOM 3237 N N . LYS B 1 194 ? -1.553 14.734 -13.07 1 98.31 194 LYS B N 1
ATOM 3238 C CA . LYS B 1 194 ? -2.574 14.562 -12.039 1 98.31 194 LYS B CA 1
ATOM 3239 C C . LYS B 1 194 ? -3.686 15.602 -12.188 1 98.31 194 LYS B C 1
ATOM 3241 O O . LYS B 1 194 ? -3.459 16.688 -12.727 1 98.31 194 LYS B O 1
ATOM 3246 N N . VAL B 1 195 ? -4.82 15.242 -11.75 1 98.31 195 VAL B N 1
ATOM 3247 C CA . VAL B 1 195 ? -5.98 16.125 -11.672 1 98.31 195 VAL B CA 1
ATOM 3248 C C . VAL B 1 195 ? -6.656 15.969 -10.305 1 98.31 195 VAL B C 1
ATOM 3250 O O . VAL B 1 195 ? -6.777 14.859 -9.789 1 98.31 195 VAL B O 1
ATOM 3253 N N . LEU B 1 196 ? -6.902 17.094 -9.719 1 98.81 196 LEU B N 1
ATOM 3254 C CA . LEU B 1 196 ? -7.812 17.141 -8.578 1 98.81 196 LEU B CA 1
ATOM 3255 C C . LEU B 1 196 ? -9.195 17.609 -9.008 1 98.81 196 LEU B C 1
ATOM 3257 O O . LEU B 1 196 ? -9.336 18.672 -9.609 1 98.81 196 LEU B O 1
ATOM 3261 N N . THR B 1 197 ? -10.148 16.812 -8.789 1 98.81 197 THR B N 1
ATOM 3262 C CA . THR B 1 197 ? -11.531 17.078 -9.148 1 98.81 197 THR B CA 1
ATOM 3263 C C . THR B 1 197 ? -12.477 16.625 -8.039 1 98.81 197 THR B C 1
ATOM 3265 O O . THR B 1 197 ? -12.086 16.578 -6.867 1 98.81 197 THR B O 1
ATOM 3268 N N . THR B 1 198 ? -13.742 16.422 -8.336 1 98.88 198 THR B N 1
ATOM 3269 C CA . THR B 1 198 ? -14.742 16 -7.359 1 98.88 198 THR B CA 1
ATOM 3270 C C . THR B 1 198 ? -15.547 14.82 -7.891 1 98.88 198 THR B C 1
ATOM 3272 O O . THR B 1 198 ? -15.469 14.492 -9.078 1 98.88 198 THR B O 1
ATOM 3275 N N . VAL B 1 199 ? -16.219 14.18 -6.988 1 98.88 199 VAL B N 1
ATOM 3276 C CA . VAL B 1 199 ? -17.109 13.086 -7.352 1 98.88 199 VAL B CA 1
ATOM 3277 C C . VAL B 1 199 ? -18.109 13.555 -8.406 1 98.88 199 VAL B C 1
ATOM 3279 O O . VAL B 1 199 ? -18.406 12.828 -9.359 1 98.88 199 VAL B O 1
ATOM 3282 N N . GLY B 1 200 ? -18.531 14.734 -8.305 1 98.56 200 GLY B N 1
ATOM 3283 C CA . GLY B 1 200 ? -19.516 15.25 -9.242 1 98.56 200 GLY B CA 1
ATOM 3284 C C . GLY B 1 200 ? -18.953 15.484 -10.633 1 98.56 200 GLY B C 1
ATOM 3285 O O . GLY B 1 200 ? -19.719 15.523 -11.609 1 98.56 200 GLY B O 1
ATOM 3286 N N . GLU B 1 201 ? -17.562 15.602 -10.797 1 98.5 201 GLU B N 1
ATOM 3287 C CA . GLU B 1 201 ? -16.984 16.047 -12.062 1 98.5 201 GLU B CA 1
ATOM 3288 C C . GLU B 1 201 ? -15.961 15.039 -12.578 1 98.5 201 GLU B C 1
ATOM 3290 O O . GLU B 1 201 ? -15.383 15.234 -13.648 1 98.5 201 GLU B O 1
ATOM 3295 N N . MET B 1 202 ? -15.812 13.977 -11.906 1 97.69 202 MET B N 1
ATOM 3296 C CA . MET B 1 202 ? -14.695 13.086 -12.195 1 97.69 202 MET B CA 1
ATOM 3297 C C . MET B 1 202 ? -14.859 12.438 -13.57 1 97.69 202 MET B C 1
ATOM 3299 O O . MET B 1 202 ? -13.875 12.094 -14.219 1 97.69 202 MET B O 1
ATOM 3303 N N . GLU B 1 203 ? -16.078 12.266 -14.047 1 95.25 203 GLU B N 1
ATOM 3304 C CA . GLU B 1 203 ? -16.328 11.594 -15.312 1 95.25 203 GLU B CA 1
ATOM 3305 C C . GLU B 1 203 ? -15.852 12.438 -16.484 1 95.25 203 GLU B C 1
ATOM 3307 O O . GLU B 1 203 ? -15.727 11.938 -17.609 1 95.25 203 GLU B O 1
ATOM 3312 N N . LYS B 1 204 ? -15.57 13.711 -16.281 1 96 204 LYS B N 1
ATOM 3313 C CA . LYS B 1 204 ? -15.102 14.609 -17.328 1 96 204 LYS B CA 1
ATOM 3314 C C . LYS B 1 204 ? -13.648 14.32 -17.688 1 96 204 LYS B C 1
ATOM 3316 O O . LYS B 1 204 ? -13.156 14.789 -18.719 1 96 204 LYS B O 1
ATOM 3321 N N . PHE B 1 205 ? -12.969 13.594 -16.859 1 95.19 205 PHE B N 1
ATOM 3322 C CA . PHE B 1 205 ? -11.555 13.312 -17.078 1 95.19 205 PHE B CA 1
ATOM 3323 C C . PHE B 1 205 ? -11.352 11.875 -17.516 1 95.19 205 PHE B C 1
ATOM 3325 O O . PHE B 1 205 ? -11.852 10.945 -16.875 1 95.19 205 PHE B O 1
ATOM 3332 N N . PRO B 1 206 ? -10.68 11.758 -18.594 1 92.62 206 PRO B N 1
ATOM 3333 C CA . PRO B 1 206 ? -10.445 10.383 -19.062 1 92.62 206 PRO B CA 1
ATOM 3334 C C . PRO B 1 206 ? -9.539 9.594 -18.109 1 92.62 206 PRO B C 1
ATOM 3336 O O . PRO B 1 206 ? -8.602 10.148 -17.531 1 92.62 206 PRO B O 1
ATOM 3339 N N . VAL B 1 207 ? -9.844 8.305 -17.922 1 95.88 207 VAL B N 1
ATOM 3340 C CA . VAL B 1 207 ? -9 7.371 -17.188 1 95.88 207 VAL B CA 1
ATOM 3341 C C . VAL B 1 207 ? -8.594 6.207 -18.094 1 95.88 207 VAL B C 1
ATOM 3343 O O . VAL B 1 207 ? -9.266 5.926 -19.078 1 95.88 207 VAL B O 1
ATOM 3346 N N . ASP B 1 208 ? -7.461 5.602 -17.812 1 93.88 208 ASP B N 1
ATOM 3347 C CA . ASP B 1 208 ? -6.973 4.473 -18.594 1 93.88 208 ASP B CA 1
ATOM 3348 C C . ASP B 1 208 ? -6.145 3.523 -17.734 1 93.88 208 ASP B C 1
ATOM 3350 O O . ASP B 1 208 ? -6.164 3.619 -16.5 1 93.88 208 ASP B O 1
ATOM 3354 N N . MET B 1 209 ? -5.48 2.639 -18.359 1 89.94 209 MET B N 1
ATOM 3355 C CA . MET B 1 209 ? -4.773 1.569 -17.656 1 89.94 209 MET B CA 1
ATOM 3356 C C . MET B 1 209 ? -3.521 2.105 -16.969 1 89.94 209 MET B C 1
ATOM 3358 O O . MET B 1 209 ? -2.926 1.419 -16.125 1 89.94 209 MET B O 1
ATOM 3362 N N . ARG B 1 210 ? -3.154 3.33 -17.234 1 92.5 210 ARG B N 1
ATOM 3363 C CA . ARG B 1 210 ? -1.965 3.932 -16.641 1 92.5 210 ARG B CA 1
ATOM 3364 C C . ARG B 1 210 ? -2.342 4.91 -15.523 1 92.5 210 ARG B C 1
ATOM 3366 O O . ARG B 1 210 ? -1.477 5.594 -14.969 1 92.5 210 ARG B O 1
ATOM 3373 N N . SER B 1 211 ? -3.639 5 -15.242 1 96.94 211 SER B N 1
ATOM 3374 C CA . SER B 1 211 ? -4.094 5.938 -14.227 1 96.94 211 SER B CA 1
ATOM 3375 C C . SER B 1 211 ? -4.672 5.207 -13.016 1 96.94 211 SER B C 1
ATOM 3377 O O . SER B 1 211 ? -5.07 4.047 -13.125 1 96.94 211 SER B O 1
ATOM 3379 N N . LEU B 1 212 ? -4.598 5.789 -11.938 1 98.5 212 LEU B N 1
ATOM 3380 C CA . LEU B 1 212 ? -5.215 5.387 -10.68 1 98.5 212 LEU B CA 1
ATOM 3381 C C . LEU B 1 212 ? -6.07 6.512 -10.109 1 98.5 212 LEU B C 1
ATOM 3383 O O . LEU B 1 212 ? -5.699 7.684 -10.195 1 98.5 212 LEU B O 1
ATOM 3387 N N . VAL B 1 213 ? -7.23 6.16 -9.531 1 98.88 213 VAL B N 1
ATOM 3388 C CA . VAL B 1 213 ? -8.18 7.141 -9.016 1 98.88 213 VAL B CA 1
ATOM 3389 C C . VAL B 1 213 ? -8.328 6.969 -7.504 1 98.88 213 VAL B C 1
ATOM 3391 O O . VAL B 1 213 ? -8.516 5.848 -7.016 1 98.88 213 VAL B O 1
ATOM 3394 N N . ILE B 1 214 ? -8.234 8.016 -6.777 1 98.94 214 ILE B N 1
ATOM 3395 C CA . ILE B 1 214 ? -8.531 8.016 -5.348 1 98.94 214 ILE B CA 1
ATOM 3396 C C . ILE B 1 214 ? -9.75 8.898 -5.07 1 98.94 214 ILE B C 1
ATOM 3398 O O . ILE B 1 214 ? -9.75 10.086 -5.398 1 98.94 214 ILE B O 1
ATOM 3402 N N . VAL B 1 215 ? -10.789 8.312 -4.52 1 99 215 VAL B N 1
ATOM 3403 C CA . VAL B 1 215 ? -12 9.016 -4.109 1 99 215 VAL B CA 1
ATOM 3404 C C . VAL B 1 215 ? -11.984 9.234 -2.596 1 99 215 VAL B C 1
ATOM 3406 O O . VAL B 1 215 ? -11.914 8.273 -1.827 1 99 215 VAL B O 1
ATOM 3409 N N . GLY B 1 216 ? -12.039 10.461 -2.172 1 98.94 216 GLY B N 1
ATOM 3410 C CA . GLY B 1 216 ? -12 10.797 -0.756 1 98.94 216 GLY B CA 1
ATOM 3411 C C . GLY B 1 216 ? -13.203 10.289 0.015 1 98.94 216 GLY B C 1
ATOM 3412 O O . GLY B 1 216 ? -14.172 9.828 -0.581 1 98.94 216 GLY B O 1
ATOM 3413 N N . ASN B 1 217 ? -13.055 10.266 1.352 1 98.56 217 ASN B N 1
ATOM 3414 C CA . ASN B 1 217 ? -14.203 10 2.211 1 98.56 217 ASN B CA 1
ATOM 3415 C C . ASN B 1 217 ? -14.867 11.289 2.67 1 98.56 217 ASN B C 1
ATOM 3417 O O . ASN B 1 217 ? -14.625 12.359 2.1 1 98.56 217 ASN B O 1
ATOM 3421 N N . SER B 1 218 ? -15.758 11.188 3.65 1 98 218 SER B N 1
ATOM 3422 C CA . SER B 1 218 ? -16.578 12.32 4.066 1 98 218 SER B CA 1
ATOM 3423 C C . SER B 1 218 ? -15.734 13.43 4.688 1 98 218 SER B C 1
ATOM 3425 O O . SER B 1 218 ? -16.188 14.562 4.824 1 98 218 SER B O 1
ATOM 3427 N N . GLN B 1 219 ? -14.445 13.109 5.051 1 97.69 219 GLN B N 1
ATOM 3428 C CA . GLN B 1 219 ? -13.625 14.086 5.754 1 97.69 219 GLN B CA 1
ATOM 3429 C C . GLN B 1 219 ? -12.531 14.641 4.848 1 97.69 219 GLN B C 1
ATOM 3431 O O . GLN B 1 219 ? -11.805 15.562 5.23 1 97.69 219 GLN B O 1
ATOM 3436 N N . THR B 1 220 ? -12.359 14.086 3.662 1 98.75 220 THR B N 1
ATOM 3437 C CA . THR B 1 220 ? -11.297 14.492 2.746 1 98.75 220 THR B CA 1
ATOM 3438 C C . THR B 1 220 ? -11.531 15.906 2.234 1 98.75 220 THR B C 1
ATOM 3440 O O . THR B 1 220 ? -12.664 16.281 1.926 1 98.75 220 THR B O 1
ATOM 3443 N N . TYR B 1 221 ? -10.492 16.656 2.156 1 98.5 221 TYR B N 1
ATOM 3444 C CA . TYR B 1 221 ? -10.602 18 1.615 1 98.5 221 TYR B CA 1
ATOM 3445 C C . TYR B 1 221 ? -9.391 18.344 0.746 1 98.5 221 TYR B C 1
ATOM 3447 O O . TYR B 1 221 ? -8.414 17.594 0.711 1 98.5 221 TYR B O 1
ATOM 3455 N N . VAL B 1 222 ? -9.539 19.422 -0.039 1 98.62 222 VAL B N 1
ATOM 3456 C CA . VAL B 1 222 ? -8.438 19.953 -0.836 1 98.62 222 VAL B CA 1
ATOM 3457 C C . VAL B 1 222 ? -8.023 21.328 -0.308 1 98.62 222 VAL B C 1
ATOM 3459 O O . VAL B 1 222 ? -8.875 22.172 -0.044 1 98.62 222 VAL B O 1
ATOM 3462 N N . ALA B 1 223 ? -6.793 21.484 -0.076 1 98 223 ALA B N 1
ATOM 3463 C CA . ALA B 1 223 ? -6.203 22.75 0.317 1 98 223 ALA B CA 1
ATOM 3464 C C . ALA B 1 223 ? -4.801 22.922 -0.261 1 98 223 ALA B C 1
ATOM 3466 O O . ALA B 1 223 ? -3.992 21.984 -0.206 1 98 223 ALA B O 1
ATOM 3467 N N . GLY B 1 224 ? -4.469 24.125 -0.845 1 97 224 GLY B N 1
ATOM 3468 C CA . GLY B 1 224 ? -3.152 24.375 -1.411 1 97 224 GLY B CA 1
ATOM 3469 C C . GLY B 1 224 ? -2.795 23.438 -2.541 1 97 224 GLY B C 1
ATOM 3470 O O . GLY B 1 224 ? -1.638 23.031 -2.684 1 97 224 GLY B O 1
ATOM 3471 N N . GLY B 1 225 ? -3.777 22.938 -3.227 1 97.5 225 GLY B N 1
ATOM 3472 C CA . GLY B 1 225 ? -3.537 22.016 -4.332 1 97.5 225 GLY B CA 1
ATOM 3473 C C . GLY B 1 225 ? -3.24 20.594 -3.877 1 97.5 225 GLY B C 1
ATOM 3474 O O . GLY B 1 225 ? -2.77 19.781 -4.664 1 97.5 225 GLY B O 1
ATOM 3475 N N . LEU B 1 226 ? -3.531 20.375 -2.572 1 98.5 226 LEU B N 1
ATOM 3476 C CA . LEU B 1 226 ? -3.275 19.047 -2.002 1 98.5 226 LEU B CA 1
ATOM 3477 C C . LEU B 1 226 ? -4.574 18.391 -1.559 1 98.5 226 LEU B C 1
ATOM 3479 O O . LEU B 1 226 ? -5.473 19.062 -1.04 1 98.5 226 LEU B O 1
ATOM 3483 N N . MET B 1 227 ? -4.676 17.125 -1.772 1 98.88 227 MET B N 1
ATOM 3484 C CA . MET B 1 227 ? -5.766 16.297 -1.268 1 98.88 227 MET B CA 1
ATOM 3485 C C . MET B 1 227 ? -5.395 15.664 0.067 1 98.88 227 MET B C 1
ATOM 3487 O O . MET B 1 227 ? -4.379 14.977 0.169 1 98.88 227 MET B O 1
ATOM 3491 N N . ILE B 1 228 ? -6.172 15.906 1.111 1 98.81 228 ILE B N 1
ATOM 3492 C CA . ILE B 1 228 ? -5.82 15.445 2.451 1 98.81 228 ILE B CA 1
ATOM 3493 C C . ILE B 1 228 ? -7.023 14.773 3.104 1 98.81 228 ILE B C 1
ATOM 3495 O O . ILE B 1 228 ? -8.133 15.32 3.094 1 98.81 228 ILE B O 1
ATOM 3499 N N . THR B 1 229 ? -6.879 13.586 3.559 1 98.75 229 THR B N 1
ATOM 3500 C CA . THR B 1 229 ? -7.824 12.945 4.469 1 98.75 229 THR B CA 1
ATOM 3501 C C . THR B 1 229 ? -7.301 12.984 5.902 1 98.75 229 THR B C 1
ATOM 3503 O O . THR B 1 229 ? -6.363 12.258 6.242 1 98.75 229 THR B O 1
ATOM 3506 N N . PRO B 1 230 ? -7.906 13.773 6.707 1 96.88 230 PRO B N 1
ATOM 3507 C CA . PRO B 1 230 ? -7.371 13.914 8.062 1 96.88 230 PRO B CA 1
ATOM 3508 C C . PRO B 1 230 ? -7.609 12.68 8.922 1 96.88 230 PRO B C 1
ATOM 3510 O O . PRO B 1 230 ? -8.539 11.914 8.664 1 96.88 230 PRO B O 1
ATOM 3513 N N . ARG B 1 231 ? -6.832 12.453 9.898 1 89.69 231 ARG B N 1
ATOM 3514 C CA . ARG B 1 231 ? -6.961 11.32 10.812 1 89.69 231 ARG B CA 1
ATOM 3515 C C . ARG B 1 231 ? -7.762 11.711 12.055 1 89.69 231 ARG B C 1
ATOM 3517 O O . ARG B 1 231 ? -8.195 10.852 12.82 1 89.69 231 ARG B O 1
ATOM 3524 N N . GLY B 1 232 ? -7.957 12.883 12.25 1 85.31 232 GLY B N 1
ATOM 3525 C CA . GLY B 1 232 ? -8.742 13.305 13.398 1 85.31 232 GLY B CA 1
ATOM 3526 C C . GLY B 1 232 ? -7.957 14.141 14.391 1 85.31 232 GLY B C 1
ATOM 3527 O O . GLY B 1 232 ? -8.328 14.25 15.555 1 85.31 232 GLY B O 1
ATOM 3528 N N . TYR B 1 233 ? -6.895 14.742 14 1 77.38 233 TYR B N 1
ATOM 3529 C CA . TYR B 1 233 ? -6.07 15.555 14.891 1 77.38 233 TYR B CA 1
ATOM 3530 C C . TYR B 1 233 ? -6.848 16.75 15.414 1 77.38 233 TYR B C 1
ATOM 3532 O O . TYR B 1 233 ? -6.527 17.297 16.469 1 77.38 233 TYR B O 1
ATOM 3540 N N . GLU B 1 234 ? -7.766 17.094 14.617 1 70.44 234 GLU B N 1
ATOM 3541 C CA . GLU B 1 234 ? -8.523 18.281 14.977 1 70.44 234 GLU B CA 1
ATOM 3542 C C . GLU B 1 234 ? -9.492 18 16.125 1 70.44 234 GLU B C 1
ATOM 3544 O O . GLU B 1 234 ? -10.039 18.938 16.719 1 70.44 234 GLU B O 1
ATOM 3549 N N . ARG B 1 235 ? -9.648 16.734 16.312 1 60.56 235 ARG B N 1
ATOM 3550 C CA . ARG B 1 235 ? -10.555 16.391 17.406 1 60.56 235 ARG B CA 1
ATOM 3551 C C . ARG B 1 235 ? -9.82 16.344 18.734 1 60.56 235 ARG B C 1
ATOM 3553 O O . ARG B 1 235 ? -10.438 16.188 19.797 1 60.56 235 ARG B O 1
ATOM 3560 N N . LYS B 1 236 ? -8.492 16.578 18.688 1 53.16 236 LYS B N 1
ATOM 3561 C CA . LYS B 1 236 ? -7.742 16.578 19.938 1 53.16 236 LYS B CA 1
ATOM 3562 C C . LYS B 1 236 ? -7.719 17.969 20.562 1 53.16 236 LYS B C 1
ATOM 3564 O O . LYS B 1 236 ? -7.777 18.969 19.844 1 53.16 236 LYS B O 1
#

Foldseek 3Di:
DECEAFANVQGDPVNLVLLQQFQEEEEAPVQCVSPVVSCPNHHYHHDHDPCLLVSLLVQLVVVVVVGSYHYYWYAFQVPPHNVVNNVVNCVVVVHDDDGDTGHHPQVLQQVVFAHQPQDAADEAELDCPPPPNVVSLVVLLVRLVVQHWYKYAFLDAPVRLVSNVVSLVSNPVRDDQAFWKKKWFNRPHPP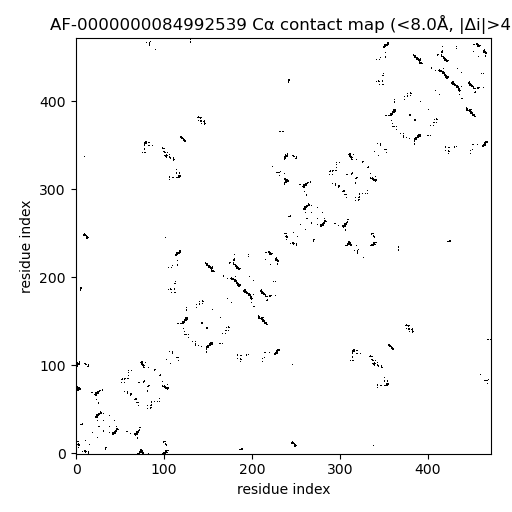IDMDIDGSVCPNVDDDYNRMMMITHGPQWDDDPSHIHRDPCPVVD/DECEAFANVQGDPVNLVLLQQFQEEEEAPVQCVSPVVSCPNHHYHHDHPPCLLVSLLVQLVVVVVVGSYHYYWYAFQVPPHNVVNNVVNCVVVVHDDDGDTGHHPQVLQQVVFAHQPQDAADEAELDCPPPPNVVSLVVLLVRLVVQHWYKYAFLDAPPRLVSNVVSLVSNPVRDDQAFWKKKWFNRPHPPIDMDIDGSVCVNVDDDYNRMMMITHGPQWDDDPSHIHRDPCPVVD

Organism: Ammonifex degensii (strain DSM 10501 / KC4) (NCBI:txid429009)

pLDDT: mean 96.23, std 6.17, range [53.0, 99.0]

Secondary structure (DSSP, 8-state):
-B-BSS-GGG-BHHHHHHHHH-SEEEEEHHHHHHTGGG-TTSEEEEE-TT-HHHHHHHHHHHHHTT--EEE-BSB-TTSSSSHHHHHHHHHHHT----------HHHHHHHHHEETTSS-EEEEE---SSS-HHHHHHHHHHHHHTT-EEEEES---TT-HHHHHHHHHHHHHHS-TTSEEEEEESTTSTT-EEEEEETTTGGGS---TTEEEEE--TT-EEETTEEE---SGGG-/-B-BSS-GGG-BHHHHHHHHH-SEEEEEHHHHHHTGGG-TTSEEEEE-TT-HHHHHHHHHHHHHTT--EEE-BSB-TTSSSSHHHHHHHHHHHT----------HHHHHHHHHEETTSS-EEEEE---SSS-HHHHHHHHHHHHHTT-EEEEES---TT-HHHHHHHHHHHHHHS-TTSEEEEEESTTSTT-EEEEEETTTGGGS---TTEEEEE--TT-EEETTEEE---SGGG-